Protein AF-K3UR69-F1 (afdb_monomer_lite)

Sequence (460 aa):
MRGRDIRVKTVRYPISKHLRASYDQKKEWCNIRQRNFCAVKSALLRGDTSVTLLNWYDVPDYMWNHLTQADEEIDTLQIDAFALTPKPAHDPDPSGNLQADARKDIESRKWYGLKFTFVKVLAKGGQGYVSLWHVTFDDGSTKKVVIKKGLSPSFDPEKEASFHLRYKDAEHTTQVIDLNQYSKDIQEELLKKDPACRPRFMKGYPWDAKRLGCAVFEYVAYGDVWKYMESIVPGKKKKFPNQVLWGIMECFALALATVSYTPSFDGDNTFEKDYRRAEELDKVEDLLDHGRRAWYSEHDVHQDLEALNVLMGEDPAHGNQPIFKLHDLGAFSECMRREWRNVTEFKIWERRHYPKDHAVTPVGYCQEQISKEWDSLPIRCEKSEVQKMFCGSDFRRGTKCAGRYGTWTNVFLIARVMESMITREIMRTKCMLGSTQSYATSSACASTKTLPTDPNHWIY

pLDDT: mean 79.55, std 18.36, range [23.52, 97.94]

Secondary structure (DSSP, 8-state):
-BGGGPEEEEE---SGGGTT--HHHHHTSPPHHHHHHHHHHHHHHHT-SEEEEES-SS--HHHHTT-GGGSSBPSS--EEES-SSPPP---S-TTSHHHHHHHHTTTTS-BSSEEEEEEEEEEE-SSEEEEEEEEEETTS-EEEEEEEEESSTT--HHHHHHHHHHTTT-SSBPPB--HHHHHHHHHHHHHHH-TT---TT-SSBPP-TTTTTEEEEE--TT-BHHHHHHHHHHHH-PPPPHHHHHHHHHHHHHHHHHHHHGGGS-TT--HHHHHHHHHHTT-HHHHHHHHHHH-----EE-S---GGGEEEEE-GGGTTSEEEEE---STT-EEHHHHHTT--HHHHHHSS-PPPTTS--TTSS-HHHH-GGGGG--SS--HHHHHHHH-SS-TTSS-SSTT--SHHHHHHHHHHHHHHHHH-EEE-----SS--------------------------

Organism: Fusarium pseudograminearum (strain CS3096) (NCBI:txid1028729)

InterPro domains:
  IPR011009 Protein kinase-like domain superfamily [SSF56112] (115-341)

Radius of gyration: 26.29 Å; chains: 1; bounding box: 71×74×64 Å

Structure (mmCIF, N/CA/C/O backbone):
data_AF-K3UR69-F1
#
_entry.id   AF-K3UR69-F1
#
loop_
_atom_site.group_PDB
_atom_site.id
_atom_site.type_symbol
_atom_site.label_atom_id
_atom_site.label_alt_id
_atom_site.label_comp_id
_atom_site.label_asym_id
_atom_site.label_entity_id
_atom_site.label_seq_id
_atom_site.pdbx_PDB_ins_code
_atom_site.Cartn_x
_atom_site.Cartn_y
_atom_site.Cartn_z
_atom_site.occupancy
_atom_site.B_iso_or_equiv
_atom_site.auth_seq_id
_atom_site.auth_comp_id
_atom_site.auth_asym_id
_atom_site.auth_atom_id
_atom_site.pdbx_PDB_model_num
ATOM 1 N N . MET A 1 1 ? 25.699 -18.162 -15.469 1.00 81.81 1 MET A N 1
ATOM 2 C CA . MET A 1 1 ? 26.474 -16.903 -15.699 1.00 81.81 1 MET A CA 1
ATOM 3 C C . MET A 1 1 ? 26.286 -16.036 -14.460 1.00 81.81 1 MET A C 1
ATOM 5 O O . MET A 1 1 ? 25.178 -16.074 -13.953 1.00 81.81 1 MET A O 1
ATOM 9 N N . ARG A 1 2 ? 27.274 -15.310 -13.908 1.00 88.38 2 ARG A N 1
ATOM 10 C CA . ARG A 1 2 ? 26.961 -14.419 -12.765 1.00 88.38 2 ARG A CA 1
ATOM 11 C C . ARG A 1 2 ? 26.310 -13.132 -13.255 1.00 88.38 2 ARG A C 1
ATOM 13 O O . ARG A 1 2 ? 26.570 -12.711 -14.378 1.00 88.38 2 ARG A O 1
ATOM 20 N N . GLY A 1 3 ? 25.501 -12.487 -12.417 1.00 86.06 3 GLY A N 1
ATOM 21 C CA . GLY A 1 3 ? 24.850 -11.221 -12.764 1.00 86.06 3 GLY A CA 1
ATOM 22 C C . GLY A 1 3 ? 25.824 -10.153 -13.277 1.00 86.06 3 GLY A C 1
ATOM 23 O O . GLY A 1 3 ? 25.581 -9.517 -14.301 1.00 86.06 3 GLY A O 1
ATOM 24 N N . ARG A 1 4 ? 26.981 -10.022 -12.624 1.00 92.12 4 ARG A N 1
ATOM 25 C CA . ARG A 1 4 ? 28.080 -9.123 -13.015 1.00 92.12 4 ARG A CA 1
ATOM 26 C C . ARG A 1 4 ? 28.702 -9.422 -14.384 1.00 92.12 4 ARG A C 1
ATOM 28 O O . ARG A 1 4 ? 29.330 -8.541 -14.957 1.00 92.12 4 ARG A O 1
ATOM 35 N N . ASP A 1 5 ? 28.497 -10.626 -14.918 1.00 92.25 5 ASP A N 1
ATOM 36 C CA . ASP A 1 5 ? 29.009 -11.054 -16.226 1.00 92.25 5 ASP A CA 1
ATOM 37 C C . ASP A 1 5 ? 28.012 -10.759 -17.371 1.00 92.25 5 ASP A C 1
ATOM 39 O O . ASP A 1 5 ? 28.206 -11.204 -18.508 1.00 92.25 5 ASP A O 1
ATOM 43 N N . ILE A 1 6 ? 26.910 -10.047 -17.092 1.00 92.56 6 ILE A N 1
ATOM 44 C CA . ILE A 1 6 ? 25.893 -9.706 -18.092 1.00 92.56 6 ILE A CA 1
ATOM 45 C C . ILE A 1 6 ? 26.497 -8.924 -19.267 1.00 92.56 6 ILE A C 1
ATOM 47 O O . ILE A 1 6 ? 27.215 -7.938 -19.104 1.00 92.56 6 ILE A O 1
ATOM 51 N N . ARG A 1 7 ? 26.158 -9.327 -20.496 1.00 95.06 7 ARG A N 1
ATOM 52 C CA . ARG A 1 7 ? 26.691 -8.677 -21.702 1.00 95.06 7 ARG A CA 1
ATOM 53 C C . ARG A 1 7 ? 26.030 -7.325 -21.947 1.00 95.06 7 ARG A C 1
ATOM 55 O O . ARG A 1 7 ? 24.806 -7.237 -22.057 1.00 95.06 7 ARG A O 1
ATOM 62 N N . VAL A 1 8 ? 26.832 -6.285 -22.139 1.00 95.62 8 VAL A N 1
ATOM 63 C CA . VAL A 1 8 ? 26.330 -4.947 -22.464 1.00 95.62 8 VAL A CA 1
ATOM 64 C C . VAL A 1 8 ? 26.227 -4.755 -23.976 1.00 95.62 8 VAL A C 1
ATOM 66 O O . VAL A 1 8 ? 27.171 -4.981 -24.729 1.00 95.62 8 VAL A O 1
ATOM 69 N N . LYS A 1 9 ? 25.054 -4.307 -24.429 1.00 95.88 9 LYS A N 1
ATOM 70 C CA . LYS A 1 9 ? 24.828 -3.787 -25.780 1.00 95.88 9 LYS A CA 1
ATOM 71 C C . LYS A 1 9 ? 24.725 -2.271 -25.708 1.00 95.88 9 LYS A C 1
ATOM 73 O O . LYS A 1 9 ? 23.735 -1.734 -25.213 1.00 95.88 9 LYS A O 1
ATOM 78 N N . THR A 1 10 ? 25.736 -1.571 -26.202 1.00 94.38 10 THR A N 1
ATOM 79 C CA . THR A 1 10 ? 25.757 -0.107 -26.163 1.00 94.38 10 THR A CA 1
ATOM 80 C C . THR A 1 10 ? 24.978 0.492 -27.321 1.00 94.38 10 THR A C 1
ATOM 82 O O . THR A 1 10 ? 25.244 0.201 -28.486 1.00 94.38 10 THR A O 1
ATOM 85 N N . VAL A 1 11 ? 24.067 1.408 -27.006 1.00 92.69 11 VAL A N 1
ATOM 86 C CA . VAL A 1 11 ? 23.401 2.267 -27.987 1.00 92.69 11 VAL A CA 1
ATOM 87 C C . VAL A 1 11 ? 23.915 3.689 -27.813 1.00 92.69 11 VAL A C 1
ATOM 89 O O . VAL A 1 11 ? 23.865 4.254 -26.717 1.00 92.69 11 VAL A O 1
ATOM 92 N N . ARG A 1 12 ? 24.411 4.283 -28.905 1.00 89.88 12 ARG A N 1
ATOM 93 C CA . ARG A 1 12 ? 24.780 5.702 -28.926 1.00 89.88 12 ARG A CA 1
ATOM 94 C C . ARG A 1 12 ? 23.511 6.543 -28.880 1.00 89.88 12 ARG A C 1
ATOM 96 O O . ARG A 1 12 ? 22.745 6.567 -29.838 1.00 89.88 12 ARG A O 1
ATOM 103 N N . TYR A 1 13 ? 23.308 7.240 -27.769 1.00 85.81 13 TYR A N 1
ATOM 104 C CA . TYR A 1 13 ? 22.180 8.137 -27.569 1.00 85.81 13 TYR A CA 1
ATOM 105 C C . TYR A 1 13 ? 22.635 9.594 -27.712 1.00 85.81 13 TYR A C 1
ATOM 107 O O . TYR A 1 13 ? 23.564 10.009 -27.005 1.00 85.81 13 TYR A O 1
ATOM 115 N N . PRO A 1 14 ? 22.011 10.392 -28.598 1.00 79.44 14 PRO A N 1
ATOM 116 C CA . PRO A 1 14 ? 22.443 11.758 -28.853 1.00 79.44 14 PRO A CA 1
ATOM 117 C C . PRO A 1 14 ? 22.267 12.623 -27.601 1.00 79.44 14 PRO A C 1
ATOM 119 O O . PRO A 1 14 ? 21.158 12.882 -27.140 1.00 79.44 14 PRO A O 1
ATOM 122 N N . ILE A 1 15 ? 23.381 13.116 -27.055 1.00 65.56 15 ILE A N 1
ATOM 123 C CA . ILE A 1 15 ? 23.370 14.047 -25.915 1.00 65.56 15 ILE A CA 1
ATOM 124 C C . ILE A 1 15 ? 22.929 15.454 -26.376 1.00 65.56 15 ILE A C 1
ATOM 126 O O . ILE A 1 15 ? 22.401 16.233 -25.583 1.00 65.56 15 ILE A O 1
ATOM 130 N N . SER A 1 16 ? 23.086 15.757 -27.669 1.00 55.91 16 SER A N 1
ATOM 131 C CA . SER A 1 16 ? 22.981 17.095 -28.262 1.00 55.91 16 SER A CA 1
ATOM 132 C C . SER A 1 16 ? 21.564 17.632 -28.487 1.00 55.91 16 SER A C 1
ATOM 134 O O . SER A 1 16 ? 21.416 18.850 -28.554 1.00 55.91 16 SER A O 1
ATOM 136 N N . LYS A 1 17 ? 20.513 16.796 -28.552 1.00 52.88 17 LYS A N 1
ATOM 137 C CA . LYS A 1 17 ? 19.139 17.270 -28.848 1.00 52.88 17 LYS A CA 1
ATOM 138 C C . LYS A 1 17 ? 18.561 18.256 -27.813 1.00 52.88 17 LYS A C 1
ATOM 140 O O . LYS A 1 17 ? 17.568 18.908 -28.104 1.00 52.88 17 LYS A O 1
ATOM 145 N N . HIS A 1 18 ? 19.179 18.419 -26.636 1.00 57.00 18 HIS A N 1
ATOM 146 C CA . HIS A 1 18 ? 18.568 19.143 -25.511 1.00 57.00 18 HIS A CA 1
ATOM 147 C C . HIS A 1 18 ? 19.530 20.036 -24.705 1.00 57.00 18 HIS A C 1
ATOM 149 O O . HIS A 1 18 ? 19.264 20.355 -23.546 1.00 57.00 18 HIS A O 1
ATOM 155 N N . LEU A 1 19 ? 20.633 20.499 -25.308 1.00 53.31 19 LEU A N 1
ATOM 156 C CA . LEU A 1 19 ? 21.544 21.475 -24.676 1.00 53.31 19 LEU A CA 1
ATOM 157 C C . LEU A 1 19 ? 20.851 22.807 -24.305 1.00 53.31 19 LEU A C 1
ATOM 159 O O . LEU A 1 19 ? 21.369 23.546 -23.473 1.00 53.31 19 LEU A O 1
ATOM 163 N N . ARG A 1 20 ? 19.667 23.085 -24.874 1.00 60.69 20 ARG A N 1
ATOM 164 C CA . ARG A 1 20 ? 18.863 24.303 -24.662 1.00 60.69 20 ARG A CA 1
ATOM 165 C C . ARG A 1 20 ? 17.705 24.156 -23.662 1.00 60.69 20 ARG A C 1
ATOM 167 O O . ARG A 1 20 ? 16.968 25.115 -23.472 1.00 60.69 20 ARG A O 1
ATOM 174 N N . ALA A 1 21 ? 17.518 22.985 -23.051 1.00 69.75 21 ALA A N 1
ATOM 175 C CA . ALA A 1 21 ? 16.437 22.780 -22.085 1.00 69.75 21 ALA A CA 1
ATOM 176 C C . ALA A 1 21 ? 16.681 23.573 -20.792 1.00 69.75 21 ALA A C 1
ATOM 178 O O . ALA A 1 21 ? 17.820 23.634 -20.305 1.00 69.75 21 ALA A O 1
ATOM 179 N N . SER A 1 22 ? 15.614 24.148 -20.231 1.00 77.12 22 SER A N 1
ATOM 180 C CA . SER A 1 22 ? 15.674 24.872 -18.961 1.00 77.12 22 SER A CA 1
ATOM 181 C C . SER A 1 22 ? 16.060 23.939 -17.806 1.00 77.12 22 SER A C 1
ATOM 183 O O . SER A 1 22 ? 16.016 22.710 -17.915 1.00 77.12 22 SER A O 1
ATOM 185 N N . TYR A 1 23 ? 16.469 24.520 -16.679 1.00 78.50 23 TYR A N 1
ATOM 186 C CA . TYR A 1 23 ? 16.770 23.751 -15.471 1.00 78.50 23 TYR A CA 1
ATOM 187 C C . TYR A 1 23 ? 15.552 22.952 -14.978 1.00 78.50 23 TYR A C 1
ATOM 189 O O . TYR A 1 23 ? 15.698 21.786 -14.618 1.00 78.50 23 TYR A O 1
ATOM 197 N N . ASP A 1 24 ? 14.356 23.538 -15.048 1.00 79.81 24 ASP A N 1
ATOM 198 C CA . ASP A 1 24 ? 13.119 22.881 -14.617 1.00 79.81 24 ASP A CA 1
ATOM 199 C C . ASP A 1 24 ? 12.730 21.725 -15.543 1.00 79.81 24 ASP A C 1
ATOM 201 O O . ASP A 1 24 ? 12.427 20.637 -15.064 1.00 79.81 24 ASP A O 1
ATOM 205 N N . GLN A 1 25 ? 12.877 21.890 -16.861 1.00 75.31 25 GLN A N 1
ATOM 206 C CA . GLN A 1 25 ? 12.656 20.799 -17.820 1.00 75.31 25 GLN A CA 1
ATOM 207 C C . GLN A 1 25 ? 13.585 19.607 -17.562 1.00 75.31 25 GLN A C 1
ATOM 209 O O . GLN A 1 25 ? 13.174 18.455 -17.661 1.00 75.31 25 GLN A O 1
ATOM 214 N N . LYS A 1 26 ? 14.840 19.862 -17.176 1.00 76.25 26 LYS A N 1
ATOM 215 C CA . LYS A 1 26 ? 15.802 18.794 -16.868 1.00 76.25 26 LYS A CA 1
ATOM 216 C C . LYS A 1 26 ? 15.431 17.992 -15.618 1.00 76.25 26 LYS A C 1
ATOM 218 O O . LYS A 1 26 ? 15.835 16.836 -15.536 1.00 76.25 26 LYS A O 1
ATOM 223 N N . LYS A 1 27 ? 14.685 18.570 -14.668 1.00 81.94 27 LYS A N 1
ATOM 224 C CA . LYS A 1 27 ? 14.174 17.849 -13.486 1.00 81.94 27 LYS A CA 1
ATOM 225 C C . LYS A 1 27 ? 13.025 16.904 -13.825 1.00 81.94 27 LYS A C 1
ATOM 227 O O . LYS A 1 27 ? 12.810 15.934 -13.110 1.00 81.94 27 LYS A O 1
ATOM 232 N N . GLU A 1 28 ? 12.301 17.170 -14.908 1.00 83.00 28 GLU A N 1
ATOM 233 C CA . GLU A 1 28 ? 11.186 16.332 -15.358 1.00 83.00 28 GLU A CA 1
ATOM 234 C C . GLU A 1 28 ? 11.631 15.127 -16.197 1.00 83.00 28 GLU A C 1
ATOM 236 O O . GLU A 1 28 ? 10.804 14.275 -16.529 1.00 83.00 28 GLU A O 1
ATOM 241 N N . TRP A 1 29 ? 12.923 15.027 -16.521 1.00 85.38 29 TRP A N 1
ATOM 242 C CA . TRP A 1 29 ? 13.482 13.974 -17.364 1.00 85.38 29 TRP A CA 1
ATOM 243 C C . TRP A 1 29 ? 14.236 12.909 -16.583 1.00 85.38 29 TRP A C 1
ATOM 245 O O . TRP A 1 29 ? 14.934 13.184 -15.605 1.00 85.38 29 TRP A O 1
ATOM 255 N N . CYS A 1 30 ? 14.189 11.681 -17.097 1.00 86.81 30 CYS A N 1
ATOM 256 C CA . CYS A 1 30 ? 15.088 10.635 -16.644 1.00 86.81 30 CYS A CA 1
ATOM 257 C C . CYS A 1 30 ? 16.502 10.887 -17.185 1.00 86.81 30 CYS A C 1
ATOM 259 O O . CYS A 1 30 ? 16.711 11.249 -18.350 1.00 86.81 30 CYS A O 1
ATOM 261 N N . ASN A 1 31 ? 17.512 10.682 -16.340 1.00 87.19 31 ASN A N 1
ATOM 262 C CA . ASN A 1 31 ? 18.904 10.749 -16.771 1.00 87.19 31 ASN A CA 1
ATOM 263 C C . ASN A 1 31 ? 19.430 9.363 -17.194 1.00 87.19 31 ASN A C 1
ATOM 265 O O . ASN A 1 31 ? 18.929 8.324 -16.769 1.00 87.19 31 ASN A O 1
ATOM 269 N N . ILE A 1 32 ? 20.487 9.351 -18.019 1.00 89.38 32 ILE A N 1
ATOM 270 C CA . ILE A 1 32 ? 21.086 8.116 -18.561 1.00 89.38 32 ILE A CA 1
ATOM 271 C C . ILE A 1 32 ? 21.497 7.149 -17.446 1.00 89.38 32 ILE A C 1
ATOM 273 O O . ILE A 1 32 ? 21.280 5.948 -17.573 1.00 89.38 32 ILE A O 1
ATOM 277 N N . ARG A 1 33 ? 22.066 7.663 -16.347 1.00 89.25 33 ARG A N 1
ATOM 278 C CA . ARG A 1 33 ? 22.532 6.839 -15.226 1.00 89.25 33 ARG A CA 1
ATOM 279 C C . ARG A 1 33 ? 21.369 6.121 -14.547 1.00 89.25 33 ARG A C 1
ATOM 281 O O . ARG A 1 33 ? 21.448 4.912 -14.360 1.00 89.25 33 ARG A O 1
ATOM 288 N N . GLN A 1 34 ? 20.300 6.844 -14.215 1.00 88.25 34 GLN A N 1
ATOM 289 C CA . GLN A 1 34 ? 19.089 6.286 -13.611 1.00 88.25 34 GLN A CA 1
ATOM 290 C C . GLN A 1 34 ? 18.486 5.222 -14.526 1.00 88.25 34 GLN A C 1
ATOM 292 O O . GLN A 1 34 ? 18.290 4.088 -14.098 1.00 88.25 34 GLN A O 1
ATOM 297 N N . ARG A 1 35 ? 18.276 5.546 -15.805 1.00 90.44 35 ARG A N 1
ATOM 298 C CA . ARG A 1 35 ? 17.725 4.606 -16.782 1.00 90.44 35 ARG A CA 1
ATOM 299 C C . ARG A 1 35 ? 18.577 3.344 -16.926 1.00 90.44 35 ARG A C 1
ATOM 301 O O . ARG A 1 35 ? 18.032 2.243 -16.917 1.00 90.44 35 ARG A O 1
ATOM 308 N N . ASN A 1 36 ? 19.897 3.484 -17.069 1.00 92.06 36 ASN A N 1
ATOM 309 C CA . ASN A 1 36 ? 20.799 2.343 -17.234 1.00 92.06 36 ASN A CA 1
ATOM 310 C C . ASN A 1 36 ? 20.853 1.482 -15.970 1.00 92.06 36 ASN A C 1
ATOM 312 O O . ASN A 1 36 ? 20.781 0.266 -16.090 1.00 92.06 36 ASN A O 1
ATOM 316 N N . PHE A 1 37 ? 20.894 2.084 -14.776 1.00 90.00 37 PHE A N 1
ATOM 317 C CA . PHE A 1 37 ? 20.790 1.334 -13.520 1.00 90.00 37 PHE A CA 1
ATOM 318 C C . PHE A 1 37 ? 19.514 0.493 -13.482 1.00 90.00 37 PHE A C 1
ATOM 320 O O . PHE A 1 37 ? 19.554 -0.702 -13.201 1.00 90.00 37 PHE A O 1
ATOM 327 N N . CYS A 1 38 ? 18.392 1.113 -13.844 1.00 87.69 38 CYS A N 1
ATOM 328 C CA . CYS A 1 38 ? 17.105 0.449 -13.884 1.00 87.69 38 CYS A CA 1
ATOM 329 C C . CYS A 1 38 ? 17.077 -0.708 -14.903 1.00 87.69 38 CYS A C 1
ATOM 331 O O . CYS A 1 38 ? 16.576 -1.793 -14.611 1.00 87.69 38 CYS A O 1
ATOM 333 N N . ALA A 1 39 ? 17.646 -0.503 -16.096 1.00 89.75 39 ALA A N 1
ATOM 334 C CA . ALA A 1 39 ? 17.771 -1.531 -17.131 1.00 89.75 39 ALA A CA 1
ATOM 335 C C . ALA A 1 39 ? 18.611 -2.730 -16.661 1.00 89.75 39 ALA A C 1
ATOM 337 O O . ALA A 1 39 ? 18.150 -3.862 -16.778 1.00 89.75 39 ALA A O 1
ATOM 338 N N . VAL A 1 40 ? 19.791 -2.488 -16.069 1.00 90.38 40 VAL A N 1
ATOM 339 C CA . VAL A 1 40 ? 20.641 -3.555 -15.509 1.00 90.38 40 VAL A CA 1
ATOM 340 C C . VAL A 1 40 ? 19.871 -4.326 -14.446 1.00 90.38 40 VAL A C 1
ATOM 342 O O . VAL A 1 40 ? 19.751 -5.541 -14.555 1.00 90.38 40 VAL A O 1
ATOM 345 N N . LYS A 1 41 ? 19.279 -3.629 -13.467 1.00 86.31 41 LYS A N 1
ATOM 346 C CA . LYS A 1 41 ? 18.544 -4.275 -12.376 1.00 86.31 41 LYS A CA 1
ATOM 347 C C . LYS A 1 41 ? 17.442 -5.200 -12.898 1.00 86.31 41 LYS A C 1
ATOM 349 O O . LYS A 1 41 ? 17.404 -6.362 -12.516 1.00 86.31 41 LYS A O 1
ATOM 354 N N . SER A 1 42 ? 16.579 -4.742 -13.808 1.00 83.12 42 SER A N 1
ATOM 355 C CA . SER A 1 42 ? 15.536 -5.630 -14.345 1.00 83.12 42 SER A CA 1
ATOM 356 C C . SER A 1 42 ? 16.068 -6.732 -15.248 1.00 83.12 42 SER A C 1
ATOM 358 O O . SER A 1 42 ? 15.467 -7.797 -15.271 1.00 83.12 42 SER A O 1
ATOM 360 N N . ALA A 1 43 ? 17.165 -6.515 -15.973 1.00 85.12 43 ALA A N 1
ATOM 361 C CA . ALA A 1 43 ? 17.784 -7.578 -16.756 1.00 85.12 43 ALA A CA 1
ATOM 362 C C . ALA A 1 43 ? 18.255 -8.722 -15.846 1.00 85.12 43 ALA A C 1
ATOM 364 O O . ALA A 1 43 ? 17.930 -9.875 -16.115 1.00 85.12 43 ALA A O 1
ATOM 365 N N . LEU A 1 44 ? 18.903 -8.403 -14.720 1.00 83.62 44 LEU A N 1
ATOM 366 C CA . LEU A 1 44 ? 19.287 -9.400 -13.716 1.00 83.62 44 LEU A CA 1
ATOM 367 C C . LEU A 1 44 ? 18.071 -10.135 -13.153 1.00 83.62 44 LEU A C 1
ATOM 369 O O . LEU A 1 44 ? 18.049 -11.360 -13.129 1.00 83.62 44 LEU A O 1
ATOM 373 N N . LEU A 1 45 ? 17.029 -9.391 -12.772 1.00 77.88 45 LEU A N 1
ATOM 374 C CA . LEU A 1 45 ? 15.790 -9.965 -12.250 1.00 77.88 45 LEU A CA 1
ATOM 375 C C . LEU A 1 45 ? 15.126 -10.910 -13.261 1.00 77.88 45 LEU A C 1
ATOM 377 O O . LEU A 1 45 ? 14.723 -12.010 -12.906 1.00 77.88 45 LEU A O 1
ATOM 381 N N . ARG A 1 46 ? 15.052 -10.522 -14.538 1.00 78.12 46 ARG A N 1
ATOM 382 C CA . ARG A 1 46 ? 14.514 -11.371 -15.613 1.00 78.12 46 ARG A CA 1
ATOM 383 C C . ARG A 1 46 ? 15.399 -12.580 -15.936 1.00 78.12 46 ARG A C 1
ATOM 385 O O . ARG A 1 46 ? 14.940 -13.465 -16.657 1.00 78.12 46 ARG A O 1
ATOM 392 N N . GLY A 1 47 ? 16.640 -12.610 -15.445 1.00 78.81 47 GLY A N 1
ATOM 393 C CA . GLY A 1 47 ? 17.650 -13.598 -15.818 1.00 78.81 47 GLY A CA 1
ATOM 394 C C . GLY A 1 47 ? 18.208 -13.390 -17.231 1.00 78.81 47 GLY A C 1
ATOM 395 O O . GLY A 1 47 ? 18.649 -14.344 -17.861 1.00 78.81 47 GLY A O 1
ATOM 396 N N . ASP A 1 48 ? 18.164 -12.167 -17.766 1.00 84.44 48 ASP A N 1
ATOM 397 C CA . ASP A 1 48 ? 18.709 -11.855 -19.088 1.00 84.44 48 ASP A CA 1
ATOM 398 C C . ASP A 1 48 ? 20.244 -11.954 -19.093 1.00 84.44 48 ASP A C 1
ATOM 400 O O . ASP A 1 48 ? 20.928 -11.336 -18.283 1.00 84.44 48 ASP A O 1
ATOM 404 N N . THR A 1 49 ? 20.809 -12.607 -20.110 1.00 89.25 49 THR A N 1
ATOM 405 C CA . THR A 1 49 ? 22.272 -12.672 -20.327 1.00 89.25 49 THR A CA 1
ATOM 406 C C . THR A 1 49 ? 22.840 -11.462 -21.080 1.00 89.25 49 THR A C 1
ATOM 408 O O . THR A 1 49 ? 24.027 -11.426 -21.427 1.00 89.25 49 THR A O 1
ATOM 411 N N . SER A 1 50 ? 21.997 -10.476 -21.405 1.00 92.00 50 SER A N 1
ATOM 412 C CA . SER A 1 50 ? 22.425 -9.218 -22.019 1.00 92.00 50 SER A CA 1
ATOM 413 C C . SER A 1 50 ? 21.452 -8.073 -21.752 1.00 92.00 50 SER A C 1
ATOM 415 O O . SER A 1 50 ? 20.241 -8.289 -21.793 1.00 92.00 50 SER A O 1
ATOM 417 N N . VAL A 1 51 ? 21.974 -6.854 -21.621 1.00 92.94 51 VAL A N 1
ATOM 418 C CA . VAL A 1 51 ? 21.203 -5.623 -21.397 1.00 92.94 51 VAL A CA 1
ATOM 419 C C . VAL A 1 51 ? 21.624 -4.522 -22.370 1.00 92.94 51 VAL A C 1
ATOM 421 O O . VAL A 1 51 ? 22.795 -4.403 -22.726 1.00 92.94 51 VAL A O 1
ATOM 424 N N . THR A 1 52 ? 20.666 -3.705 -22.812 1.00 94.88 52 THR A N 1
ATOM 425 C CA . THR A 1 52 ? 20.944 -2.556 -23.686 1.00 94.88 52 THR A CA 1
ATOM 426 C C . THR A 1 52 ? 21.142 -1.298 -22.855 1.00 94.88 52 THR A C 1
ATOM 428 O O . THR A 1 52 ? 20.223 -0.896 -22.140 1.00 94.88 52 THR A O 1
ATOM 431 N N . LEU A 1 53 ? 22.299 -0.642 -22.969 1.00 94.56 53 LEU A N 1
ATOM 432 C CA . LEU A 1 53 ? 22.646 0.561 -22.207 1.00 94.56 53 LEU A CA 1
ATOM 433 C C . LEU A 1 53 ? 22.907 1.758 -23.122 1.00 94.56 53 LEU A C 1
ATOM 435 O O . LEU A 1 53 ? 23.514 1.639 -24.186 1.00 94.56 53 LEU A O 1
ATOM 439 N N . LEU A 1 54 ? 22.463 2.938 -22.689 1.00 92.75 54 LEU A N 1
ATOM 440 C CA . LEU A 1 54 ? 22.691 4.181 -23.420 1.00 92.75 54 LEU A CA 1
ATOM 441 C C . LEU A 1 54 ? 24.061 4.745 -23.050 1.00 92.75 54 LEU A C 1
ATOM 443 O O . LEU A 1 54 ? 24.305 5.030 -21.879 1.00 92.75 54 LEU A O 1
ATOM 447 N N . ASN A 1 55 ? 24.932 4.936 -24.041 1.00 92.50 55 ASN A N 1
ATOM 448 C CA . ASN A 1 55 ? 26.268 5.534 -23.894 1.00 92.50 55 ASN A CA 1
ATOM 449 C C . ASN A 1 55 ? 27.210 4.851 -22.877 1.00 92.50 55 ASN A C 1
ATOM 451 O O . ASN A 1 55 ? 28.241 5.430 -22.541 1.00 92.50 55 ASN A O 1
ATOM 455 N N . TRP A 1 56 ? 26.887 3.649 -22.390 1.00 93.31 56 TRP A N 1
ATOM 456 C CA . TRP A 1 56 ? 27.748 2.847 -21.514 1.00 93.31 56 TRP A CA 1
ATOM 457 C C . TRP A 1 56 ? 28.217 1.598 -22.251 1.00 93.31 56 TRP A C 1
ATOM 459 O O . TRP A 1 56 ? 27.393 0.872 -22.813 1.00 93.31 56 TRP A O 1
ATOM 469 N N . TYR A 1 57 ? 29.531 1.378 -22.251 1.00 94.00 57 TYR A N 1
ATOM 470 C CA . TYR A 1 57 ? 30.159 0.160 -22.773 1.00 94.00 57 TYR A CA 1
ATOM 471 C C . TYR A 1 57 ? 30.154 -0.965 -21.745 1.00 94.00 57 TYR A C 1
ATOM 473 O O . TYR A 1 57 ? 29.943 -2.106 -22.123 1.00 94.00 57 TYR A O 1
ATOM 481 N N . ASP A 1 58 ? 30.231 -0.603 -20.464 1.00 93.56 58 ASP A N 1
ATOM 482 C CA . ASP A 1 58 ? 30.175 -1.510 -19.323 1.00 93.56 58 ASP A CA 1
ATOM 483 C C . ASP A 1 58 ? 29.357 -0.880 -18.185 1.00 93.56 58 ASP A C 1
ATOM 485 O O . ASP A 1 58 ? 29.090 0.330 -18.179 1.00 93.56 58 ASP A O 1
ATOM 489 N N . VAL A 1 59 ? 28.942 -1.695 -17.214 1.00 92.88 59 VAL A N 1
ATOM 490 C CA . VAL A 1 59 ? 28.307 -1.211 -15.980 1.00 92.88 59 VAL A CA 1
ATOM 491 C C . VAL A 1 59 ? 29.405 -0.734 -15.020 1.00 92.88 59 VAL A C 1
ATOM 493 O O . VAL A 1 59 ? 30.291 -1.521 -14.702 1.00 92.88 59 VAL A O 1
ATOM 496 N N . PRO A 1 60 ? 29.366 0.520 -14.532 1.00 93.00 60 PRO A N 1
ATOM 497 C CA . PRO A 1 60 ? 30.368 1.023 -13.596 1.00 93.00 60 PRO A CA 1
ATOM 498 C C . PRO A 1 60 ? 30.455 0.201 -12.303 1.00 93.00 60 PRO A C 1
ATOM 500 O O . PRO A 1 60 ? 29.426 -0.068 -11.683 1.00 93.00 60 PRO A O 1
ATOM 503 N N . ASP A 1 61 ? 31.674 -0.088 -11.837 1.00 90.25 61 ASP A N 1
ATOM 504 C CA . ASP A 1 61 ? 31.920 -0.995 -10.703 1.00 90.25 61 ASP A CA 1
ATOM 505 C C . ASP A 1 61 ? 31.142 -0.643 -9.434 1.00 90.25 61 ASP A C 1
ATOM 507 O O . ASP A 1 61 ? 30.550 -1.505 -8.785 1.00 90.25 61 ASP A O 1
ATOM 511 N N . TYR A 1 62 ? 31.080 0.647 -9.098 1.00 89.06 62 TYR A N 1
ATOM 512 C CA . TYR A 1 62 ? 30.382 1.115 -7.900 1.00 89.06 62 TYR A CA 1
ATOM 513 C C . TYR A 1 62 ? 28.880 0.784 -7.909 1.00 89.06 62 TYR A C 1
ATOM 515 O O . TYR A 1 62 ? 28.251 0.783 -6.854 1.00 89.06 62 TYR A O 1
ATOM 523 N N . MET A 1 63 ? 28.282 0.527 -9.077 1.00 89.38 63 MET A N 1
ATOM 524 C CA . MET A 1 63 ? 26.858 0.211 -9.193 1.00 89.38 63 MET A CA 1
ATOM 525 C C . MET A 1 63 ? 26.546 -1.228 -8.809 1.00 89.38 63 MET A C 1
ATOM 527 O O . MET A 1 63 ? 25.446 -1.479 -8.321 1.00 89.38 63 MET A O 1
ATOM 531 N N . TRP A 1 64 ? 27.498 -2.150 -8.970 1.00 90.62 64 TRP A N 1
ATOM 532 C CA . TRP A 1 64 ? 27.315 -3.546 -8.573 1.00 90.62 64 TRP A CA 1
ATOM 533 C C . TRP A 1 64 ? 27.071 -3.687 -7.072 1.00 90.62 64 TRP A C 1
ATOM 535 O O . TRP A 1 64 ? 26.239 -4.488 -6.665 1.00 90.62 64 TRP A O 1
ATOM 545 N N . ASN A 1 65 ? 27.672 -2.813 -6.261 1.00 86.56 65 ASN A N 1
ATOM 546 C CA . ASN A 1 65 ? 27.453 -2.765 -4.810 1.00 86.56 65 ASN A CA 1
ATOM 547 C C . ASN A 1 65 ? 26.008 -2.411 -4.411 1.00 86.56 65 ASN A C 1
ATOM 549 O O . ASN A 1 65 ? 25.637 -2.545 -3.248 1.00 86.56 65 ASN A O 1
ATOM 553 N N . HIS A 1 66 ? 25.196 -1.933 -5.355 1.00 83.94 66 HIS A N 1
ATOM 554 C CA . HIS A 1 66 ? 23.792 -1.581 -5.147 1.00 83.94 66 HIS A CA 1
ATOM 555 C C . HIS A 1 66 ? 22.823 -2.581 -5.799 1.00 83.94 66 HIS A C 1
ATOM 557 O O . HIS A 1 66 ? 21.620 -2.318 -5.854 1.00 83.94 66 HIS A O 1
ATOM 563 N N . LEU A 1 67 ? 23.335 -3.696 -6.329 1.00 83.12 67 LEU A N 1
ATOM 564 C CA . LEU A 1 67 ? 22.561 -4.723 -7.017 1.00 83.12 67 LEU A CA 1
ATOM 565 C C . LEU A 1 67 ? 22.732 -6.057 -6.294 1.00 83.12 67 LEU A C 1
ATOM 567 O O . LEU A 1 67 ? 23.747 -6.727 -6.448 1.00 83.12 67 LEU A O 1
ATOM 571 N N . THR A 1 68 ? 21.711 -6.459 -5.540 1.00 77.19 68 THR A N 1
ATOM 572 C CA . THR A 1 68 ? 21.695 -7.710 -4.766 1.00 77.19 68 THR A CA 1
ATOM 573 C C . THR A 1 68 ? 22.012 -8.932 -5.642 1.00 77.19 68 THR A C 1
ATOM 575 O O . THR A 1 68 ? 22.792 -9.790 -5.249 1.00 77.19 68 THR A O 1
ATOM 578 N N . GLN A 1 69 ? 21.512 -8.949 -6.883 1.00 78.50 69 GLN A N 1
ATOM 579 C CA . GLN A 1 69 ? 21.694 -10.038 -7.850 1.00 78.50 69 GLN A CA 1
ATOM 580 C C . GLN A 1 69 ? 23.033 -9.997 -8.612 1.00 78.50 69 GLN A C 1
ATOM 582 O O . GLN A 1 69 ? 23.236 -10.780 -9.538 1.00 78.50 69 GLN A O 1
ATOM 587 N N . ALA A 1 70 ? 23.953 -9.079 -8.290 1.00 84.81 70 ALA A N 1
ATOM 588 C CA . ALA A 1 70 ? 25.220 -8.949 -9.020 1.00 84.81 70 ALA A CA 1
ATOM 589 C C . ALA A 1 70 ? 26.087 -10.218 -8.939 1.00 84.81 70 ALA A C 1
ATOM 591 O O . ALA A 1 70 ? 26.797 -10.554 -9.887 1.00 84.81 70 ALA A O 1
ATOM 592 N N . ASP A 1 71 ? 26.029 -10.927 -7.814 1.00 84.88 71 ASP A N 1
ATOM 593 C CA . ASP A 1 71 ? 26.820 -12.135 -7.558 1.00 84.88 71 ASP A CA 1
ATOM 594 C C . ASP A 1 71 ? 26.055 -13.442 -7.725 1.00 84.88 71 ASP A C 1
ATOM 596 O O . ASP A 1 71 ? 26.652 -14.520 -7.677 1.00 84.88 71 ASP A O 1
ATOM 600 N N . GLU A 1 72 ? 24.750 -13.348 -7.949 1.00 81.12 72 GLU A N 1
ATOM 601 C CA . GLU A 1 72 ? 23.891 -14.502 -8.145 1.00 81.12 72 GLU A CA 1
ATOM 602 C C . GLU A 1 72 ? 24.083 -15.087 -9.546 1.00 81.12 72 GLU A C 1
ATOM 604 O O . GLU A 1 72 ? 24.454 -14.394 -10.503 1.00 81.12 72 GLU A O 1
ATOM 609 N N . GLU A 1 73 ? 23.835 -16.390 -9.673 1.00 79.19 73 GLU A N 1
ATOM 610 C CA . GLU A 1 73 ? 23.761 -17.017 -10.983 1.00 79.19 73 GLU A CA 1
ATOM 611 C C . GLU A 1 73 ? 22.469 -16.586 -11.687 1.00 79.19 73 GLU A C 1
ATOM 613 O O . GLU A 1 73 ? 21.365 -16.846 -11.214 1.00 79.19 73 GLU A O 1
ATOM 618 N N . ILE A 1 74 ? 22.632 -15.927 -12.830 1.00 73.06 74 ILE A N 1
ATOM 619 C CA . ILE A 1 74 ? 21.574 -15.612 -13.785 1.00 73.06 74 ILE A CA 1
ATOM 620 C C . ILE A 1 74 ? 21.532 -16.695 -14.875 1.00 73.06 74 ILE A C 1
ATOM 622 O O . ILE A 1 74 ? 22.539 -17.368 -15.124 1.00 73.06 74 ILE A O 1
ATOM 626 N N . ASP A 1 75 ? 20.384 -16.815 -15.552 1.00 68.75 75 ASP A N 1
ATOM 627 C CA . ASP A 1 75 ? 20.069 -17.838 -16.576 1.00 68.75 75 ASP A CA 1
ATOM 628 C C . ASP A 1 75 ? 19.695 -19.232 -16.020 1.00 68.75 75 ASP A C 1
ATOM 630 O O . ASP A 1 75 ? 19.507 -20.186 -16.772 1.00 68.75 75 ASP A O 1
ATOM 634 N N . THR A 1 76 ? 19.524 -19.360 -14.700 1.00 60.50 76 THR A N 1
ATOM 635 C CA . THR A 1 76 ? 19.022 -20.578 -14.044 1.00 60.50 76 THR A CA 1
ATOM 636 C C . THR A 1 76 ? 17.727 -20.303 -13.268 1.00 60.50 76 THR A C 1
ATOM 638 O O . THR A 1 76 ? 17.520 -19.230 -12.695 1.00 60.50 76 THR A O 1
ATOM 641 N N . LEU A 1 77 ? 16.804 -21.272 -13.297 1.00 57.59 77 LEU A N 1
ATOM 642 C CA . LEU A 1 77 ? 15.551 -21.243 -12.532 1.00 57.59 77 LEU A CA 1
ATOM 643 C C . LEU A 1 77 ? 15.877 -21.442 -11.048 1.00 57.59 77 LEU A C 1
ATOM 645 O O . LEU A 1 77 ? 16.392 -22.498 -10.682 1.00 57.59 77 LEU A O 1
ATOM 649 N N . GLN A 1 78 ? 15.553 -20.464 -10.202 1.00 53.94 78 GLN A N 1
ATOM 650 C CA . GLN A 1 78 ? 15.761 -20.552 -8.756 1.00 53.94 78 GLN A CA 1
ATOM 651 C C . GLN A 1 78 ? 14.419 -20.650 -8.028 1.00 53.94 78 GLN A C 1
ATOM 653 O O . GLN A 1 78 ? 13.846 -19.657 -7.597 1.00 53.94 78 GLN A O 1
ATOM 658 N N . ILE A 1 79 ? 13.891 -21.861 -7.857 1.00 54.25 79 ILE A N 1
ATOM 659 C CA . ILE A 1 79 ? 12.697 -22.047 -7.024 1.00 54.25 79 ILE A CA 1
ATOM 660 C C . ILE A 1 79 ? 13.131 -22.057 -5.558 1.00 54.25 79 ILE A C 1
ATOM 662 O O . ILE A 1 79 ? 13.612 -23.074 -5.059 1.00 54.25 79 ILE A O 1
ATOM 666 N N . ASP A 1 80 ? 12.921 -20.944 -4.860 1.00 52.12 80 ASP A N 1
ATOM 667 C CA . ASP A 1 80 ? 13.001 -20.924 -3.405 1.00 52.12 80 ASP A CA 1
ATOM 668 C C . ASP A 1 80 ? 11.654 -21.406 -2.841 1.00 52.12 80 ASP A C 1
ATOM 670 O O . ASP A 1 80 ? 10.606 -20.785 -3.013 1.00 52.12 80 ASP A O 1
ATOM 674 N N . ALA A 1 81 ? 11.636 -22.540 -2.144 1.00 52.97 81 ALA A N 1
ATOM 675 C CA . ALA A 1 81 ? 10.492 -22.847 -1.286 1.00 52.97 81 ALA A CA 1
ATOM 676 C C . ALA A 1 81 ? 10.402 -21.781 -0.172 1.00 52.97 81 ALA A C 1
ATOM 678 O O . ALA A 1 81 ? 11.424 -21.192 0.198 1.00 52.97 81 ALA A O 1
ATOM 679 N N . PHE A 1 82 ? 9.215 -21.559 0.419 1.00 53.53 82 PHE A N 1
ATOM 680 C CA . PHE A 1 82 ? 9.172 -20.902 1.737 1.00 53.53 82 PHE A CA 1
ATOM 681 C C . PHE A 1 82 ? 10.193 -21.603 2.627 1.00 53.53 82 PHE A C 1
ATOM 683 O O . PHE A 1 82 ? 10.225 -22.838 2.638 1.00 53.53 82 PHE A O 1
ATOM 690 N N . ALA A 1 83 ? 11.056 -20.829 3.295 1.00 48.28 83 ALA A N 1
ATOM 691 C CA . ALA A 1 83 ? 12.161 -21.387 4.059 1.00 48.28 83 ALA A CA 1
ATOM 692 C C . ALA A 1 83 ? 11.637 -22.545 4.922 1.00 48.28 83 ALA A C 1
ATOM 694 O O . ALA A 1 83 ? 10.798 -22.346 5.799 1.00 48.28 83 ALA A O 1
ATOM 695 N N . LEU A 1 84 ? 12.111 -23.766 4.640 1.00 41.12 84 LEU A N 1
ATOM 696 C CA . LEU A 1 84 ? 11.706 -24.991 5.348 1.00 41.12 84 LEU A CA 1
ATOM 697 C C . LEU A 1 84 ? 12.080 -24.944 6.837 1.00 41.12 84 LEU A C 1
ATOM 699 O O . LEU A 1 84 ? 11.679 -25.803 7.615 1.00 41.12 84 LEU A O 1
ATOM 703 N N . THR A 1 85 ? 12.843 -23.931 7.229 1.00 39.84 85 THR A N 1
ATOM 704 C CA . THR A 1 85 ? 13.177 -23.596 8.600 1.00 39.84 85 THR A CA 1
ATOM 705 C C . THR A 1 85 ? 12.651 -22.187 8.866 1.00 39.84 85 THR A C 1
ATOM 707 O O . THR A 1 85 ? 13.119 -21.250 8.210 1.00 39.84 85 THR A O 1
ATOM 710 N N . PRO A 1 86 ? 11.709 -22.002 9.813 1.00 46.72 86 PRO A N 1
ATOM 711 C CA . PRO A 1 86 ? 11.314 -20.673 10.254 1.00 46.72 86 PRO A CA 1
ATOM 712 C C . PRO A 1 86 ? 12.573 -19.911 10.662 1.00 46.72 86 PRO A C 1
ATOM 714 O O . PRO A 1 86 ? 13.320 -20.369 11.533 1.00 46.72 86 PRO A O 1
ATOM 717 N N . LYS A 1 87 ? 12.845 -18.767 10.027 1.00 52.53 87 LYS A N 1
ATOM 718 C CA . LYS A 1 87 ? 13.852 -17.858 10.576 1.00 52.53 87 LYS A CA 1
ATOM 719 C C . LYS A 1 87 ? 13.357 -17.447 11.967 1.00 52.53 87 LYS A C 1
ATOM 721 O O . LYS A 1 87 ? 12.155 -17.211 12.117 1.00 52.53 87 LYS A O 1
ATOM 726 N N . PRO A 1 88 ? 14.228 -17.389 12.991 1.00 53.22 88 PRO A N 1
ATOM 727 C CA . PRO A 1 88 ? 13.813 -16.884 14.290 1.00 53.22 88 PRO A CA 1
ATOM 728 C C . PRO A 1 88 ? 13.149 -15.525 14.079 1.00 53.22 88 PRO A C 1
ATOM 730 O O . PRO A 1 88 ? 13.693 -14.694 13.347 1.00 53.22 88 PRO A O 1
ATOM 733 N N . ALA A 1 89 ? 11.966 -15.329 14.665 1.00 59.47 89 ALA A N 1
ATOM 734 C CA . ALA A 1 89 ? 11.253 -14.066 14.559 1.00 59.47 89 ALA A CA 1
ATOM 735 C C . ALA A 1 89 ? 12.195 -12.955 15.032 1.00 59.47 89 ALA A C 1
ATOM 737 O O . ALA A 1 89 ? 12.561 -12.905 16.207 1.00 59.47 89 ALA A O 1
ATOM 738 N N . HIS A 1 90 ? 12.646 -12.116 14.100 1.00 68.50 90 HIS A N 1
ATOM 739 C CA . HIS A 1 90 ? 13.504 -10.995 14.437 1.00 68.50 90 HIS A CA 1
ATOM 740 C C . HIS A 1 90 ? 12.674 -10.055 15.306 1.00 68.50 90 HIS A C 1
ATOM 742 O O . HIS A 1 90 ? 11.634 -9.568 14.858 1.00 68.50 90 HIS A O 1
ATOM 748 N N . ASP A 1 91 ? 13.111 -9.820 16.543 1.00 80.50 91 ASP A N 1
ATOM 749 C CA . ASP A 1 91 ? 12.492 -8.811 17.396 1.00 80.50 91 ASP A CA 1
ATOM 750 C C . ASP A 1 91 ? 12.530 -7.472 16.641 1.00 80.50 91 ASP A C 1
ATOM 752 O O . ASP A 1 91 ? 13.621 -7.033 16.262 1.00 80.50 91 ASP A O 1
ATOM 756 N N . PRO A 1 92 ? 11.385 -6.842 16.320 1.00 83.19 92 PRO A N 1
ATOM 757 C CA . PRO A 1 92 ? 11.381 -5.588 15.576 1.00 83.19 92 PRO A CA 1
ATOM 758 C C . PRO A 1 92 ? 11.998 -4.425 16.371 1.00 83.19 92 PRO A C 1
ATOM 760 O O . PRO A 1 92 ? 12.314 -3.394 15.772 1.00 83.19 92 PRO A O 1
ATOM 763 N N . ASP A 1 93 ? 12.187 -4.578 17.685 1.00 88.12 93 ASP A N 1
ATOM 764 C CA . ASP A 1 93 ? 12.759 -3.572 18.578 1.00 88.12 93 ASP A CA 1
ATOM 765 C C . ASP A 1 93 ? 13.715 -4.189 19.621 1.00 88.12 93 ASP A C 1
ATOM 767 O O . ASP A 1 93 ? 13.477 -4.093 20.825 1.00 88.12 93 ASP A O 1
ATOM 771 N N . PRO A 1 94 ? 14.849 -4.775 19.192 1.00 86.12 94 PRO A N 1
ATOM 772 C CA . PRO A 1 94 ? 15.735 -5.532 20.082 1.00 86.12 94 PRO A CA 1
ATOM 773 C C . PRO A 1 94 ? 16.370 -4.668 21.183 1.00 86.12 94 PRO A C 1
ATOM 775 O O . PRO A 1 94 ? 16.850 -5.186 22.187 1.00 86.12 94 PRO A O 1
ATOM 778 N N . SER A 1 95 ? 16.401 -3.345 20.997 1.00 88.38 95 SER A N 1
ATOM 779 C CA . SER A 1 95 ? 16.931 -2.385 21.967 1.00 88.38 95 SER A CA 1
ATOM 780 C C . SER A 1 95 ? 15.846 -1.683 22.794 1.00 88.38 95 SER A C 1
ATOM 782 O O . SER A 1 95 ? 16.187 -0.842 23.621 1.00 88.38 95 SER A O 1
ATOM 784 N N . GLY A 1 96 ? 14.556 -1.953 22.555 1.00 90.62 96 GLY A N 1
ATOM 785 C CA . GLY A 1 96 ? 13.433 -1.305 23.251 1.00 90.62 96 GLY A CA 1
ATOM 786 C C . GLY A 1 96 ? 13.231 0.186 22.929 1.00 90.62 96 GLY A C 1
ATOM 787 O O . GLY A 1 96 ? 12.456 0.873 23.603 1.00 90.62 96 GLY A O 1
ATOM 788 N N . ASN A 1 97 ? 13.934 0.713 21.923 1.00 93.00 97 ASN A N 1
ATOM 789 C CA . ASN A 1 97 ? 13.931 2.142 21.604 1.00 93.00 97 ASN A CA 1
ATOM 790 C C . ASN A 1 97 ? 12.618 2.561 20.936 1.00 93.00 97 ASN A C 1
ATOM 792 O O . ASN A 1 97 ? 12.111 3.650 21.203 1.00 93.00 97 ASN A O 1
ATOM 796 N N . LEU A 1 98 ? 12.056 1.701 20.082 1.00 92.56 98 LEU A N 1
ATOM 797 C CA . LEU A 1 98 ? 10.791 1.975 19.401 1.00 92.56 98 LEU A CA 1
ATOM 798 C C . LEU A 1 98 ? 9.617 1.918 20.377 1.00 92.56 98 LEU A C 1
ATOM 800 O O . LEU A 1 98 ? 8.727 2.758 20.318 1.00 92.56 98 LEU A O 1
ATOM 804 N N . GLN A 1 99 ? 9.629 0.974 21.315 1.00 93.88 99 GLN A N 1
ATOM 805 C CA . GLN A 1 99 ? 8.652 0.897 22.392 1.00 93.88 99 GLN A CA 1
ATOM 806 C C . GLN A 1 99 ? 8.703 2.146 23.279 1.00 93.88 99 GLN A C 1
ATOM 808 O O . GLN A 1 99 ? 7.654 2.689 23.629 1.00 93.88 99 GLN A O 1
ATOM 813 N N . ALA A 1 100 ? 9.901 2.615 23.639 1.00 93.31 100 ALA A N 1
ATOM 814 C CA . ALA A 1 100 ? 10.054 3.854 24.396 1.00 93.31 100 ALA A CA 1
ATOM 815 C C . ALA A 1 100 ? 9.501 5.061 23.616 1.00 93.31 100 ALA A C 1
ATOM 817 O O . ALA A 1 100 ? 8.729 5.848 24.170 1.00 93.31 100 ALA A O 1
ATOM 818 N N . ASP A 1 101 ? 9.826 5.174 22.325 1.00 92.50 101 ASP A N 1
ATOM 819 C CA . ASP A 1 101 ? 9.326 6.239 21.449 1.00 92.50 101 ASP A CA 1
ATOM 820 C C . ASP A 1 101 ? 7.798 6.197 21.254 1.00 92.50 101 ASP A C 1
ATOM 822 O O . ASP A 1 101 ? 7.140 7.241 21.268 1.00 92.50 101 ASP A O 1
ATOM 826 N N . ALA A 1 102 ? 7.213 5.003 21.136 1.00 92.31 102 ALA A N 1
ATOM 827 C CA . ALA A 1 102 ? 5.771 4.817 20.986 1.00 92.31 102 ALA A CA 1
ATOM 828 C C . ALA A 1 102 ? 5.012 5.346 22.211 1.00 92.31 102 ALA A C 1
ATOM 830 O O . ALA A 1 102 ? 3.979 6.006 22.090 1.00 92.31 102 ALA A O 1
ATOM 831 N N . ARG A 1 103 ? 5.546 5.087 23.409 1.00 94.06 103 ARG A N 1
ATOM 832 C CA . ARG A 1 103 ? 4.931 5.475 24.686 1.00 94.06 103 ARG A CA 1
ATOM 833 C C . ARG A 1 103 ? 5.104 6.955 25.011 1.00 94.06 103 ARG A C 1
ATOM 835 O O . ARG A 1 103 ? 4.182 7.549 25.573 1.00 94.06 103 ARG A O 1
ATOM 842 N N . LYS A 1 104 ? 6.257 7.542 24.662 1.00 88.75 104 LYS A N 1
ATOM 843 C CA . LYS A 1 104 ? 6.711 8.876 25.103 1.00 88.75 104 LYS A CA 1
ATOM 844 C C . LYS A 1 104 ? 5.675 9.984 24.916 1.00 88.75 104 LYS A C 1
ATOM 846 O O . LYS A 1 104 ? 5.572 10.844 25.787 1.00 88.75 104 LYS A O 1
ATOM 851 N N . ASP A 1 105 ? 4.892 9.939 23.841 1.00 84.56 105 ASP A N 1
ATOM 852 C CA . ASP A 1 105 ? 3.936 10.997 23.490 1.00 84.56 105 ASP A CA 1
ATOM 853 C C . ASP A 1 105 ? 2.469 10.562 23.478 1.00 84.56 105 ASP A C 1
ATOM 855 O O . ASP A 1 105 ? 1.594 11.411 23.328 1.00 84.56 105 ASP A O 1
ATOM 859 N N . ILE A 1 106 ? 2.194 9.269 23.655 1.00 92.75 106 ILE A N 1
ATOM 860 C CA . ILE A 1 106 ? 0.838 8.711 23.613 1.00 92.75 106 ILE A CA 1
ATOM 861 C C . ILE A 1 106 ? 0.416 8.261 25.011 1.00 92.75 106 ILE A C 1
ATOM 863 O O . ILE A 1 106 ? -0.551 8.782 25.557 1.00 92.75 106 ILE A O 1
ATOM 867 N N . GLU A 1 107 ? 1.151 7.337 25.628 1.00 91.12 107 GLU A N 1
ATOM 868 C CA . GLU A 1 107 ? 0.767 6.745 26.919 1.00 91.12 107 GLU A CA 1
ATOM 869 C C . GLU A 1 107 ? 0.991 7.707 28.099 1.00 91.12 107 GLU A C 1
ATOM 871 O O . GLU A 1 107 ? 0.279 7.656 29.099 1.00 91.12 107 GLU A O 1
ATOM 876 N N . SER A 1 108 ? 1.956 8.622 27.971 1.00 84.81 108 SER A N 1
ATOM 877 C CA . SER A 1 108 ? 2.288 9.618 28.999 1.00 84.81 108 SER A CA 1
ATOM 878 C C . SER A 1 108 ? 1.274 10.768 29.104 1.00 84.81 108 SER A C 1
ATOM 880 O O . SER A 1 108 ? 1.263 11.496 30.101 1.00 84.81 108 SER A O 1
ATOM 882 N N . ARG A 1 109 ? 0.430 10.962 28.081 1.00 90.62 109 ARG A N 1
ATOM 883 C CA . ARG A 1 109 ? -0.501 12.093 27.978 1.00 90.62 109 ARG A CA 1
ATOM 884 C C . ARG A 1 109 ? -1.910 11.692 28.402 1.00 90.62 109 ARG A C 1
ATOM 886 O O . ARG A 1 109 ? -2.349 10.561 28.214 1.00 90.62 109 ARG A O 1
ATOM 893 N N . LYS A 1 110 ? -2.647 12.657 28.957 1.00 92.69 110 LYS A N 1
ATOM 894 C CA . LYS A 1 110 ? -4.085 12.513 29.209 1.00 92.69 110 LYS A CA 1
ATOM 895 C C . LYS A 1 110 ? -4.854 12.940 27.967 1.00 92.69 110 LYS A C 1
ATOM 897 O O . LYS A 1 110 ? -4.717 14.084 27.527 1.00 92.69 110 LYS A O 1
ATOM 902 N N . TRP A 1 111 ? -5.673 12.036 27.450 1.00 95.25 111 TRP A N 1
ATOM 903 C CA . TRP A 1 111 ? -6.498 12.263 26.272 1.00 95.25 111 TRP A CA 1
ATOM 904 C C . TRP A 1 111 ? -7.955 12.427 26.665 1.00 95.25 111 TRP A C 1
ATOM 906 O O . TRP A 1 111 ? -8.422 11.843 27.641 1.00 95.25 111 TRP A O 1
ATOM 916 N N . TYR A 1 112 ? -8.651 13.270 25.918 1.00 93.62 112 TYR A N 1
ATOM 917 C CA . TYR A 1 112 ? -10.070 13.493 26.100 1.00 93.62 112 TYR A CA 1
ATOM 918 C C . TYR A 1 112 ? -10.861 12.295 25.568 1.00 93.62 112 TYR A C 1
ATOM 920 O O . TYR A 1 112 ? -10.728 11.918 24.404 1.00 93.62 112 TYR A O 1
ATOM 928 N N . GLY A 1 113 ? -11.666 11.695 26.440 1.00 94.12 113 GLY A N 1
ATOM 929 C CA . GLY A 1 113 ? -12.599 10.619 26.105 1.00 94.12 113 GLY A CA 1
ATOM 930 C C . GLY A 1 113 ? -12.001 9.233 25.878 1.00 94.12 113 GLY A C 1
ATOM 931 O O . GLY A 1 113 ? -12.734 8.291 25.575 1.00 94.12 113 GLY A O 1
ATOM 932 N N . LEU A 1 114 ? -10.684 9.079 26.035 1.00 95.94 114 LEU A N 1
ATOM 933 C CA . LEU A 1 114 ? -10.008 7.804 25.825 1.00 95.94 114 LEU A CA 1
ATOM 934 C C . LEU A 1 114 ? -8.710 7.674 26.628 1.00 95.94 114 LEU A C 1
ATOM 936 O O . LEU A 1 114 ? -8.101 8.656 27.055 1.00 95.94 114 LEU A O 1
ATOM 940 N N . LYS A 1 115 ? -8.249 6.435 26.789 1.00 96.06 115 LYS A N 1
ATOM 941 C CA . LYS A 1 115 ? -6.957 6.084 27.381 1.00 96.06 115 LYS A CA 1
ATOM 942 C C . LYS A 1 115 ? -6.267 5.013 26.546 1.00 96.06 115 LYS A C 1
ATOM 944 O O . LYS A 1 115 ? -6.854 3.973 26.267 1.00 96.06 115 LYS A O 1
ATOM 949 N N . PHE A 1 116 ? -4.996 5.235 26.231 1.00 97.19 116 PHE A N 1
ATOM 950 C CA . PHE A 1 116 ? -4.142 4.241 25.586 1.00 97.19 116 PHE A CA 1
ATOM 951 C C . PHE A 1 116 ? -3.454 3.340 26.612 1.00 97.19 116 PHE A C 1
ATOM 953 O O . PHE A 1 116 ? -3.058 3.786 27.687 1.00 97.19 116 PHE A O 1
ATOM 960 N N . THR A 1 117 ? -3.293 2.071 26.255 1.00 96.75 117 THR A N 1
ATOM 961 C CA . THR A 1 117 ? -2.424 1.101 26.925 1.00 96.75 117 THR A CA 1
ATOM 962 C C . THR A 1 117 ? -1.572 0.425 25.860 1.00 96.75 117 THR A C 1
ATOM 964 O O . THR A 1 117 ? -2.103 -0.208 24.941 1.00 96.75 117 THR A O 1
ATOM 967 N N . PHE A 1 118 ? -0.256 0.599 25.949 1.00 96.88 118 PHE A N 1
ATOM 968 C CA . PHE A 1 118 ? 0.681 0.028 24.987 1.00 96.88 118 PHE A CA 1
ATOM 969 C C . PHE A 1 118 ? 0.757 -1.493 25.141 1.00 96.88 118 PHE A C 1
ATOM 971 O O . PHE A 1 118 ? 0.880 -2.000 26.256 1.00 96.88 118 PHE A O 1
ATOM 978 N N . VAL A 1 119 ? 0.747 -2.222 24.020 1.00 96.00 119 VAL A N 1
ATOM 979 C CA . VAL A 1 119 ? 0.909 -3.682 24.020 1.00 96.00 119 VAL A CA 1
ATOM 980 C C . VAL A 1 119 ? 2.317 -4.068 23.576 1.00 96.00 119 VAL A C 1
ATOM 982 O O . VAL A 1 119 ? 3.075 -4.621 24.369 1.00 96.00 119 VAL A O 1
ATOM 985 N N . LYS A 1 120 ? 2.672 -3.796 22.313 1.00 94.62 120 LYS A N 1
ATOM 986 C CA . LYS A 1 120 ? 3.988 -4.121 21.732 1.00 94.62 120 LYS A CA 1
ATOM 987 C C . LYS A 1 120 ? 4.229 -3.408 20.402 1.00 94.62 120 LYS A C 1
ATOM 989 O O . LYS A 1 120 ? 3.283 -2.969 19.747 1.00 94.62 120 LYS A O 1
ATOM 994 N N . VAL A 1 121 ? 5.485 -3.371 19.963 1.00 94.19 121 VAL A N 1
ATOM 995 C CA . VAL A 1 121 ? 5.839 -3.076 18.566 1.00 94.19 121 VAL A CA 1
ATOM 996 C C . VAL A 1 121 ? 5.558 -4.323 17.722 1.00 94.19 121 VAL A C 1
ATOM 998 O O . VAL A 1 121 ? 5.930 -5.431 18.100 1.00 94.19 121 VAL A O 1
ATOM 1001 N N . LEU A 1 122 ? 4.850 -4.155 16.605 1.00 90.12 122 LEU A N 1
ATOM 1002 C CA . LEU A 1 122 ? 4.494 -5.243 15.688 1.00 90.12 122 LEU A CA 1
ATOM 1003 C C . LEU A 1 122 ? 5.517 -5.415 14.567 1.00 90.12 122 LEU A C 1
ATOM 1005 O O . LEU A 1 122 ? 5.807 -6.543 14.173 1.00 90.12 122 LEU A O 1
ATOM 1009 N N . ALA A 1 123 ? 6.023 -4.304 14.031 1.00 86.75 123 ALA A N 1
ATOM 1010 C CA . ALA A 1 123 ? 6.933 -4.302 12.895 1.00 86.75 123 ALA A CA 1
ATOM 1011 C C . ALA A 1 123 ? 7.714 -2.986 12.805 1.00 86.75 123 ALA A C 1
ATOM 1013 O O . ALA A 1 123 ? 7.246 -1.937 13.251 1.00 86.75 123 ALA A O 1
ATOM 1014 N N . LYS A 1 124 ? 8.879 -3.047 12.157 1.00 86.56 124 LYS A N 1
ATOM 1015 C CA . LYS A 1 124 ? 9.699 -1.898 11.769 1.00 86.56 124 LYS A CA 1
ATOM 1016 C C . LYS A 1 124 ? 9.938 -1.958 10.261 1.00 86.56 124 LYS A C 1
ATOM 1018 O O . LYS A 1 124 ? 10.424 -2.968 9.762 1.00 86.56 124 LYS A O 1
ATOM 1023 N N . GLY A 1 125 ? 9.603 -0.884 9.554 1.00 76.12 125 GLY A N 1
ATOM 1024 C CA . GLY A 1 125 ? 9.856 -0.710 8.124 1.00 76.12 125 GLY A CA 1
ATOM 1025 C C . GLY A 1 125 ? 10.875 0.397 7.852 1.00 76.12 125 GLY A C 1
ATOM 1026 O O . GLY A 1 125 ? 11.372 1.051 8.769 1.00 76.12 125 GLY A O 1
ATOM 1027 N N . GLY A 1 126 ? 11.176 0.637 6.573 1.00 71.88 126 GLY A N 1
ATOM 1028 C CA . GLY A 1 126 ? 12.147 1.662 6.169 1.00 71.88 126 GLY A CA 1
ATOM 1029 C C . GLY A 1 126 ? 11.725 3.100 6.502 1.00 71.88 126 GLY A C 1
ATOM 1030 O O . GLY A 1 126 ? 12.582 3.946 6.735 1.00 71.88 126 GLY A O 1
ATOM 1031 N N . GLN A 1 127 ? 10.418 3.380 6.553 1.00 75.50 127 GLN A N 1
ATOM 1032 C CA . GLN A 1 127 ? 9.880 4.732 6.781 1.00 75.50 127 GLN A CA 1
ATOM 1033 C C . GLN A 1 127 ? 9.341 4.962 8.201 1.00 75.50 127 GLN A C 1
ATOM 1035 O O . GLN A 1 127 ? 9.080 6.099 8.596 1.00 75.50 127 GLN A O 1
ATOM 1040 N N . GLY A 1 128 ? 9.166 3.902 8.988 1.00 87.12 128 GLY A N 1
ATOM 1041 C CA . GLY A 1 128 ? 8.416 3.979 10.233 1.00 87.12 128 GLY A CA 1
ATOM 1042 C C . GLY A 1 128 ? 8.357 2.658 10.978 1.00 87.12 128 GLY A C 1
ATOM 1043 O O . GLY A 1 128 ? 8.976 1.667 10.590 1.00 87.12 128 GLY A O 1
ATOM 1044 N N . TYR A 1 129 ? 7.573 2.635 12.043 1.00 91.38 129 TYR A N 1
ATOM 1045 C CA . TYR A 1 129 ? 7.255 1.415 12.770 1.00 91.38 129 TYR A CA 1
ATOM 1046 C C . TYR A 1 129 ? 5.772 1.374 13.124 1.00 91.38 129 TYR A C 1
ATOM 1048 O O . TYR A 1 129 ? 5.063 2.381 13.083 1.00 91.38 129 TYR A O 1
ATOM 1056 N N . VAL A 1 130 ? 5.313 0.174 13.452 1.00 92.44 130 VAL A N 1
ATOM 1057 C CA . VAL A 1 130 ? 3.914 -0.134 13.713 1.00 92.44 130 VAL A CA 1
ATOM 1058 C C . VAL A 1 130 ? 3.793 -0.697 15.122 1.00 92.44 130 VAL A C 1
ATOM 1060 O O . VAL A 1 130 ? 4.540 -1.598 15.504 1.00 92.44 130 VAL A O 1
ATOM 1063 N N . SER A 1 131 ? 2.856 -0.171 15.905 1.00 95.38 131 SER A N 1
ATOM 1064 C CA . SER A 1 131 ? 2.647 -0.536 17.310 1.00 95.38 131 SER A CA 1
ATOM 1065 C C . SER A 1 131 ? 1.192 -0.907 17.589 1.00 95.38 131 SER A C 1
ATOM 1067 O O . SER A 1 131 ? 0.278 -0.337 16.998 1.00 95.38 131 SER A O 1
ATOM 1069 N N . LEU A 1 132 ? 0.984 -1.880 18.477 1.00 96.75 132 LEU A N 1
ATOM 1070 C CA . LEU A 1 132 ? -0.330 -2.352 18.910 1.00 96.75 132 LEU A CA 1
ATOM 1071 C C . LEU A 1 132 ? -0.724 -1.699 20.232 1.00 96.75 132 LEU A C 1
ATOM 1073 O O . LEU A 1 132 ? 0.056 -1.688 21.190 1.00 96.75 132 LEU A O 1
ATOM 1077 N N . TRP A 1 133 ? -1.969 -1.238 20.290 1.00 97.94 133 TRP A N 1
ATOM 1078 C CA . TRP A 1 133 ? -2.530 -0.524 21.427 1.00 97.94 133 TRP A CA 1
ATOM 1079 C C . TRP A 1 133 ? -3.903 -1.060 21.805 1.00 97.94 133 TRP A C 1
ATOM 1081 O O . TRP A 1 133 ? -4.697 -1.437 20.943 1.00 97.94 133 TRP A O 1
ATOM 1091 N N . HIS A 1 134 ? -4.199 -1.037 23.100 1.00 97.81 134 HIS A N 1
ATOM 1092 C CA . HIS A 1 134 ? -5.565 -1.092 23.607 1.00 97.81 134 HIS A CA 1
ATOM 1093 C C . HIS A 1 134 ? -6.019 0.330 23.930 1.00 97.81 134 HIS A C 1
ATOM 1095 O O . HIS A 1 134 ? -5.348 1.041 24.680 1.00 97.81 134 HIS A O 1
ATOM 1101 N N . VAL A 1 135 ? -7.157 0.737 23.379 1.00 97.69 135 VAL A N 1
ATOM 1102 C CA . VAL A 1 135 ? -7.805 2.014 23.677 1.00 97.69 135 VAL A CA 1
ATOM 1103 C C . VAL A 1 135 ? -9.042 1.728 24.508 1.00 97.69 135 VAL A C 1
ATOM 1105 O O . VAL A 1 135 ? -9.876 0.927 24.101 1.00 97.69 135 VAL A O 1
ATOM 1108 N N . THR A 1 136 ? -9.145 2.350 25.676 1.00 97.12 136 THR A N 1
ATOM 1109 C CA . THR A 1 136 ? -10.334 2.308 26.534 1.00 97.12 136 THR A CA 1
ATOM 1110 C C . THR A 1 136 ? -11.069 3.634 26.425 1.00 97.12 136 THR A C 1
ATOM 1112 O O . THR A 1 136 ? -10.433 4.675 26.585 1.00 97.12 136 THR A O 1
ATOM 1115 N N . PHE A 1 137 ? -12.380 3.601 26.196 1.00 96.00 137 PHE A N 1
ATOM 1116 C CA . PHE A 1 137 ? -13.232 4.788 26.079 1.00 96.00 137 PHE A CA 1
ATOM 1117 C C . PHE A 1 137 ? -14.037 5.046 27.359 1.00 96.00 137 PHE A C 1
ATOM 1119 O O . PHE A 1 137 ? -13.981 4.271 28.321 1.00 96.00 137 PHE A O 1
ATOM 1126 N N . ASP A 1 138 ? -14.754 6.169 27.395 1.00 93.88 138 ASP A N 1
ATOM 1127 C CA . ASP A 1 138 ? -15.494 6.626 28.577 1.00 93.88 138 ASP A CA 1
ATOM 1128 C C . ASP A 1 138 ? -16.599 5.686 29.051 1.00 93.88 138 ASP A C 1
ATOM 1130 O O . ASP A 1 138 ? -16.829 5.575 30.256 1.00 93.88 138 ASP A O 1
ATOM 1134 N N . ASP A 1 139 ? -17.241 4.980 28.126 1.00 92.12 139 ASP A N 1
ATOM 1135 C CA . ASP A 1 139 ? -18.270 3.976 28.407 1.00 92.12 139 ASP A CA 1
ATOM 1136 C C . ASP A 1 139 ? -17.683 2.648 28.922 1.00 92.12 139 ASP A C 1
ATOM 1138 O O . ASP A 1 139 ? -18.414 1.709 29.230 1.00 92.12 139 ASP A O 1
ATOM 1142 N N . GLY A 1 140 ? -16.352 2.558 29.032 1.00 92.19 140 GLY A N 1
ATOM 1143 C CA . GLY A 1 140 ? -15.631 1.351 29.420 1.00 92.19 140 GLY A CA 1
ATOM 1144 C C . GLY A 1 140 ? -15.403 0.366 28.275 1.00 92.19 140 GLY A C 1
ATOM 1145 O O . GLY A 1 140 ? -14.719 -0.637 28.492 1.00 92.19 140 GLY A O 1
ATOM 1146 N N . SER A 1 141 ? -15.910 0.645 27.070 1.00 95.06 141 SER A N 1
ATOM 1147 C CA . SER A 1 141 ? -15.607 -0.153 25.886 1.00 95.06 141 SER A CA 1
ATOM 1148 C C . SER A 1 141 ? -14.112 -0.092 25.566 1.00 95.06 141 SER A C 1
ATOM 1150 O O . SER A 1 141 ? -13.392 0.849 25.932 1.00 95.06 141 SER A O 1
ATOM 1152 N N . THR A 1 142 ? -13.614 -1.136 24.903 1.00 96.00 142 THR A N 1
ATOM 1153 C CA . THR A 1 142 ? -12.207 -1.211 24.507 1.00 96.00 142 THR A CA 1
ATOM 1154 C C . THR A 1 142 ? -12.066 -1.590 23.045 1.00 96.00 142 THR A C 1
ATOM 1156 O O . THR A 1 142 ? -12.854 -2.374 22.520 1.00 96.00 142 THR A O 1
ATOM 1159 N N . LYS A 1 143 ? -11.040 -1.044 22.389 1.00 95.94 143 LYS A N 1
ATOM 1160 C CA . LYS A 1 143 ? -10.712 -1.336 20.993 1.00 95.94 143 LYS A CA 1
ATOM 1161 C C . LYS A 1 143 ? -9.218 -1.559 20.835 1.00 95.94 143 LYS A C 1
ATOM 1163 O O . LYS A 1 143 ? -8.408 -0.803 21.371 1.00 95.94 143 LYS A O 1
ATOM 1168 N N . LYS A 1 144 ? -8.851 -2.598 20.089 1.00 97.06 144 LYS A N 1
ATOM 1169 C CA . LYS A 1 144 ? -7.472 -2.788 19.636 1.00 97.06 144 LYS A CA 1
ATOM 1170 C C . LYS A 1 144 ? -7.250 -1.948 18.388 1.00 97.06 144 LYS A C 1
ATOM 1172 O O . LYS A 1 144 ? -8.054 -2.016 17.462 1.00 97.06 144 LYS A O 1
ATOM 1177 N N . VAL A 1 145 ? -6.168 -1.183 18.366 1.00 97.25 145 VAL A N 1
ATOM 1178 C CA . VAL A 1 145 ? -5.780 -0.381 17.202 1.00 97.25 145 VAL A CA 1
ATOM 1179 C C . VAL A 1 145 ? -4.302 -0.531 16.917 1.00 97.25 145 VAL A C 1
ATOM 1181 O O . VAL A 1 145 ? -3.494 -0.838 17.800 1.00 97.25 145 VAL A O 1
ATOM 1184 N N . VAL A 1 146 ? -3.959 -0.282 15.664 1.00 95.94 146 VAL A N 1
ATOM 1185 C CA . VAL A 1 146 ? -2.593 -0.262 15.178 1.00 95.94 146 VAL A CA 1
ATOM 1186 C C . VAL A 1 146 ? -2.207 1.182 14.885 1.00 95.94 146 VAL A C 1
ATOM 1188 O O . VAL A 1 146 ? -2.929 1.888 14.191 1.00 95.94 146 VAL A O 1
ATOM 1191 N N . ILE A 1 147 ? -1.073 1.637 15.416 1.00 95.62 147 ILE A N 1
ATOM 1192 C CA . ILE A 1 147 ? -0.556 2.990 15.178 1.00 95.62 147 ILE A CA 1
ATOM 1193 C C . ILE A 1 147 ? 0.755 2.885 14.402 1.00 95.62 147 ILE A C 1
ATOM 1195 O O . ILE A 1 147 ? 1.732 2.316 14.907 1.00 95.62 147 ILE A O 1
ATOM 1199 N N . LYS A 1 148 ? 0.770 3.445 13.187 1.00 93.12 148 LYS A N 1
ATOM 1200 C CA . LYS A 1 148 ? 1.962 3.600 12.341 1.00 93.12 148 LYS A CA 1
ATOM 1201 C C . LYS A 1 148 ? 2.551 4.987 12.580 1.00 93.12 148 LYS A C 1
ATOM 1203 O O . LYS A 1 148 ? 1.857 5.988 12.404 1.00 93.12 148 LYS A O 1
ATOM 1208 N N . LYS A 1 149 ? 3.816 5.049 12.999 1.00 91.62 149 LYS A N 1
ATOM 1209 C CA . LYS A 1 149 ? 4.540 6.300 13.277 1.00 91.62 149 LYS A CA 1
ATOM 1210 C C . LYS A 1 149 ? 5.782 6.392 12.398 1.00 91.62 149 LYS A C 1
ATOM 1212 O O . LYS A 1 149 ? 6.494 5.401 12.209 1.00 91.62 149 LYS A O 1
ATOM 1217 N N . GLY A 1 150 ? 6.046 7.586 11.878 1.00 86.62 150 GLY A N 1
ATOM 1218 C CA . GLY A 1 150 ? 7.246 7.866 11.096 1.00 86.62 150 GLY A CA 1
ATOM 1219 C C . GLY A 1 150 ? 8.520 7.847 11.941 1.00 86.62 150 GLY A C 1
ATOM 1220 O O . GLY A 1 150 ? 8.531 8.332 13.069 1.00 86.62 150 GLY A O 1
ATOM 1221 N N . LEU A 1 151 ? 9.613 7.325 11.376 1.00 83.94 151 LEU A N 1
ATOM 1222 C CA . LEU A 1 151 ? 10.965 7.444 11.954 1.00 83.94 151 LEU A CA 1
ATOM 1223 C C . LEU A 1 151 ? 11.714 8.694 11.462 1.00 83.94 151 LEU A C 1
ATOM 1225 O O . LEU A 1 151 ? 12.772 9.034 11.983 1.00 83.94 151 LEU A O 1
ATOM 1229 N N . SER A 1 152 ? 11.171 9.366 10.448 1.00 75.38 152 SER A N 1
ATOM 1230 C CA . SER A 1 152 ? 11.743 10.534 9.784 1.00 75.38 152 SER A CA 1
ATOM 1231 C C . SER A 1 152 ? 10.661 11.608 9.625 1.00 75.38 152 SER A C 1
ATOM 1233 O O . SER A 1 152 ? 9.507 11.247 9.378 1.00 75.38 152 SER A O 1
ATOM 1235 N N . PRO A 1 153 ? 11.011 12.909 9.661 1.00 71.88 153 PRO A N 1
ATOM 1236 C CA . PRO A 1 153 ? 10.103 14.004 9.299 1.00 71.88 153 PRO A CA 1
ATOM 1237 C C . PRO A 1 153 ? 9.512 13.896 7.883 1.00 71.88 153 PRO A C 1
ATOM 1239 O O . PRO A 1 153 ? 8.556 14.590 7.562 1.00 71.88 153 PRO A O 1
ATOM 1242 N N . SER A 1 154 ? 10.089 13.048 7.025 1.00 71.44 154 SER A N 1
ATOM 1243 C CA . SER A 1 154 ? 9.596 12.788 5.670 1.00 71.44 154 SER A CA 1
ATOM 1244 C C . SER A 1 154 ? 8.373 11.867 5.618 1.00 71.44 154 SER A C 1
ATOM 1246 O O . SER A 1 154 ? 7.813 11.687 4.540 1.00 71.44 154 SER A O 1
ATOM 1248 N N . PHE A 1 155 ? 7.993 11.227 6.730 1.00 78.38 155 PHE A N 1
ATOM 1249 C CA . PHE A 1 155 ? 6.760 10.447 6.792 1.00 78.38 155 PHE A CA 1
ATOM 1250 C C . PHE A 1 155 ? 5.562 11.394 6.861 1.00 78.38 155 PHE A C 1
ATOM 1252 O O . PHE A 1 155 ? 5.479 12.227 7.761 1.00 78.38 155 PHE A O 1
ATOM 1259 N N . ASP A 1 156 ? 4.635 11.235 5.921 1.00 84.56 156 ASP A N 1
ATOM 1260 C CA . ASP A 1 156 ? 3.389 11.990 5.867 1.00 84.56 156 ASP A CA 1
ATOM 1261 C C . ASP A 1 156 ? 2.225 11.061 6.260 1.00 84.56 156 ASP A C 1
ATOM 1263 O O . ASP A 1 156 ? 1.827 10.209 5.457 1.00 84.56 156 ASP A O 1
ATOM 1267 N N . PRO A 1 157 ? 1.674 11.197 7.482 1.00 84.69 157 PRO A N 1
ATOM 1268 C CA . PRO A 1 157 ? 0.563 10.369 7.936 1.00 84.69 157 PRO A CA 1
ATOM 1269 C C . PRO A 1 157 ? -0.717 10.565 7.122 1.00 84.69 157 PRO A C 1
ATOM 1271 O O . PRO A 1 157 ? -1.527 9.646 7.033 1.00 84.69 157 PRO A O 1
ATOM 1274 N N . GLU A 1 158 ? -0.921 11.747 6.532 1.00 86.75 158 GLU A N 1
ATOM 1275 C CA . GLU A 1 158 ? -2.090 11.999 5.692 1.00 86.75 158 GLU A CA 1
ATOM 1276 C C . GLU A 1 158 ? -1.948 11.269 4.371 1.00 86.75 158 GLU A C 1
ATOM 1278 O O . GLU A 1 158 ? -2.884 10.597 3.944 1.00 86.75 158 GLU A O 1
ATOM 1283 N N . LYS A 1 159 ? -0.765 11.336 3.751 1.00 84.25 159 LYS A N 1
ATOM 1284 C CA . LYS A 1 159 ? -0.485 10.558 2.542 1.00 84.25 159 LYS A CA 1
ATOM 1285 C C . LYS A 1 159 ? -0.646 9.062 2.810 1.00 84.25 159 LYS A C 1
ATOM 1287 O O . LYS A 1 159 ? -1.271 8.373 2.008 1.00 84.25 159 LYS A O 1
ATOM 1292 N N . GLU A 1 160 ? -0.149 8.591 3.950 1.00 85.75 160 GLU A N 1
ATOM 1293 C CA . GLU A 1 160 ? -0.284 7.203 4.392 1.00 85.75 160 GLU A CA 1
ATOM 1294 C C . GLU A 1 160 ? -1.755 6.769 4.520 1.00 85.75 160 GLU A C 1
ATOM 1296 O O . GLU A 1 160 ? -2.137 5.719 4.015 1.00 85.75 160 GLU A O 1
ATOM 1301 N N . ALA A 1 161 ? -2.601 7.589 5.151 1.00 89.81 161 ALA A N 1
ATOM 1302 C CA . ALA A 1 161 ? -4.018 7.281 5.349 1.00 89.81 161 ALA A CA 1
ATOM 1303 C C . ALA A 1 161 ? -4.894 7.548 4.108 1.00 89.81 161 ALA A C 1
ATOM 1305 O O . ALA A 1 161 ? -5.987 6.994 3.999 1.00 89.81 161 ALA A O 1
ATOM 1306 N N . SER A 1 162 ? -4.445 8.397 3.179 1.00 89.56 162 SER A N 1
ATOM 1307 C CA . SER A 1 162 ? -5.287 8.968 2.118 1.00 89.56 162 SER A CA 1
ATOM 1308 C C . SER A 1 162 ? -5.980 7.926 1.243 1.00 89.56 162 SER A C 1
ATOM 1310 O O . SER A 1 162 ? -7.166 8.069 0.956 1.00 89.56 162 SER A O 1
ATOM 1312 N N . PHE A 1 163 ? -5.279 6.862 0.852 1.00 89.00 163 PHE A N 1
ATOM 1313 C CA . PHE A 1 163 ? -5.859 5.792 0.044 1.00 89.00 163 PHE A CA 1
ATOM 1314 C C . PHE A 1 163 ? -6.805 4.902 0.843 1.00 89.00 163 PHE A C 1
ATOM 1316 O O . PHE A 1 163 ? -7.857 4.549 0.329 1.00 89.00 163 PHE A O 1
ATOM 1323 N N . HIS A 1 164 ? -6.515 4.619 2.113 1.00 91.56 164 HIS A N 1
ATOM 1324 C CA . HIS A 1 164 ? -7.456 3.894 2.970 1.00 91.56 164 HIS A CA 1
ATOM 1325 C C . HIS A 1 164 ? -8.783 4.649 3.115 1.00 91.56 164 HIS A C 1
ATOM 1327 O O . HIS A 1 164 ? -9.851 4.053 3.018 1.00 91.56 164 HIS A O 1
ATOM 1333 N N . LEU A 1 165 ? -8.728 5.977 3.257 1.00 91.25 165 LEU A N 1
ATOM 1334 C CA . LEU A 1 165 ? -9.922 6.822 3.337 1.00 91.25 165 LEU A CA 1
ATOM 1335 C C . LEU A 1 165 ? -10.751 6.832 2.042 1.00 91.25 165 LEU A C 1
ATOM 1337 O O . LEU A 1 165 ? -11.950 7.086 2.101 1.00 91.25 165 LEU A O 1
ATOM 1341 N N . ARG A 1 166 ? -10.154 6.533 0.878 1.00 90.00 166 ARG A N 1
ATOM 1342 C CA . ARG A 1 166 ? -10.893 6.390 -0.395 1.00 90.00 166 ARG A CA 1
ATOM 1343 C C . ARG A 1 166 ? -11.766 5.139 -0.434 1.00 90.00 166 ARG A C 1
ATOM 1345 O O . ARG A 1 166 ? -12.694 5.085 -1.232 1.00 90.00 166 ARG A O 1
ATOM 1352 N N . TYR A 1 167 ? -11.462 4.152 0.404 1.00 91.06 167 TYR A N 1
ATOM 1353 C CA . TYR A 1 167 ? -12.179 2.880 0.503 1.00 91.06 167 TYR A CA 1
ATOM 1354 C C . TYR A 1 167 ? -12.818 2.720 1.885 1.00 91.06 167 TYR A C 1
ATOM 1356 O O . TYR A 1 167 ? -12.939 1.605 2.395 1.00 91.06 167 TYR A O 1
ATOM 1364 N N . LYS A 1 168 ? -13.171 3.849 2.510 1.00 91.19 168 LYS A N 1
ATOM 1365 C CA . LYS A 1 168 ? -13.815 3.887 3.818 1.00 91.19 168 LYS A CA 1
ATOM 1366 C C . LYS A 1 168 ? -15.049 2.978 3.815 1.00 91.19 168 LYS A C 1
ATOM 1368 O O . LYS A 1 168 ? -15.827 2.982 2.865 1.00 91.19 168 LYS A O 1
ATOM 1373 N N . ASP A 1 169 ? -15.208 2.220 4.893 1.00 90.31 169 ASP A N 1
ATOM 1374 C CA . ASP A 1 169 ? -16.299 1.269 5.132 1.00 90.31 169 ASP A CA 1
ATOM 1375 C C . ASP A 1 169 ? -16.313 0.046 4.196 1.00 90.31 169 ASP A C 1
ATOM 1377 O O . ASP A 1 169 ? -17.312 -0.675 4.146 1.00 90.31 169 ASP A O 1
ATOM 1381 N N . ALA A 1 170 ? -15.234 -0.204 3.450 1.00 91.62 170 ALA A N 1
ATOM 1382 C CA . ALA A 1 170 ? -15.050 -1.472 2.755 1.00 91.62 170 ALA A CA 1
ATOM 1383 C C . ALA A 1 170 ? -14.540 -2.553 3.718 1.00 91.62 170 ALA A C 1
ATOM 1385 O O . ALA A 1 170 ? -13.760 -2.279 4.631 1.00 91.62 170 ALA A O 1
ATOM 1386 N N . GLU A 1 171 ? -14.960 -3.799 3.524 1.00 92.31 171 GLU A N 1
ATOM 1387 C CA . GLU A 1 171 ? -14.633 -4.883 4.455 1.00 92.31 171 GLU A CA 1
ATOM 1388 C C . GLU A 1 171 ? -13.262 -5.469 4.128 1.00 92.31 171 GLU A C 1
ATOM 1390 O O . GLU A 1 171 ? -12.492 -5.792 5.033 1.00 92.31 171 GLU A O 1
ATOM 1395 N N . HIS A 1 172 ? -12.908 -5.509 2.842 1.00 94.44 172 HIS A N 1
ATOM 1396 C CA . HIS A 1 172 ? -11.701 -6.161 2.334 1.00 94.44 172 HIS A CA 1
ATOM 1397 C C . HIS A 1 172 ? -10.476 -5.238 2.194 1.00 94.44 172 HIS A C 1
ATOM 1399 O O . HIS A 1 172 ? -9.454 -5.606 1.604 1.00 94.44 172 HIS A O 1
ATOM 1405 N N . THR A 1 173 ? -10.529 -4.041 2.770 1.00 93.62 173 THR A N 1
ATOM 1406 C CA . THR A 1 173 ? -9.377 -3.144 2.936 1.00 93.62 173 THR A CA 1
ATOM 1407 C C . THR A 1 173 ? -9.268 -2.733 4.396 1.00 93.62 173 THR A C 1
ATOM 1409 O O . THR A 1 173 ? -10.273 -2.665 5.105 1.00 93.62 173 THR A O 1
ATOM 1412 N N . THR A 1 174 ? -8.051 -2.484 4.884 1.00 94.00 174 THR A N 1
ATOM 1413 C CA . THR A 1 174 ? -7.909 -2.042 6.271 1.00 94.00 174 THR A CA 1
ATOM 1414 C C . THR A 1 174 ? -8.427 -0.623 6.463 1.00 94.00 174 THR A C 1
ATOM 1416 O O . THR A 1 174 ? -8.139 0.280 5.675 1.00 94.00 174 THR A O 1
ATOM 1419 N N . GLN A 1 175 ? -9.164 -0.417 7.548 1.00 93.88 175 GLN A N 1
ATOM 1420 C CA . GLN A 1 175 ? -9.831 0.847 7.836 1.00 93.88 175 GLN A CA 1
ATOM 1421 C C . GLN A 1 175 ? -8.977 1.788 8.691 1.00 93.88 175 GLN A C 1
ATOM 1423 O O . GLN A 1 175 ? -8.325 1.373 9.655 1.00 93.88 175 GLN A O 1
ATOM 1428 N N . VAL A 1 176 ? -9.019 3.083 8.360 1.00 94.69 176 VAL A N 1
ATOM 1429 C CA . VAL A 1 176 ? -8.483 4.160 9.208 1.00 94.69 176 VAL A CA 1
ATOM 1430 C C . VAL A 1 176 ? -9.458 4.411 10.351 1.00 94.69 176 VAL A C 1
ATOM 1432 O O . VAL A 1 176 ? -10.662 4.530 10.139 1.00 94.69 176 VAL A O 1
ATOM 1435 N N . ILE A 1 177 ? -8.939 4.510 11.573 1.00 95.44 177 ILE A N 1
ATOM 1436 C CA . ILE A 1 177 ? -9.754 4.722 12.770 1.00 95.44 177 ILE A CA 1
ATOM 1437 C C . ILE A 1 177 ? -9.592 6.158 13.261 1.00 95.44 177 ILE A C 1
ATOM 1439 O O . ILE A 1 177 ? -8.542 6.531 13.789 1.00 95.44 177 ILE A O 1
ATOM 1443 N N . ASP A 1 178 ? -10.663 6.945 13.169 1.00 94.56 178 ASP A N 1
ATOM 1444 C CA . ASP A 1 178 ? -10.725 8.263 13.800 1.00 94.56 178 ASP A CA 1
ATOM 1445 C C . ASP A 1 178 ? -11.079 8.132 15.288 1.00 94.56 178 ASP A C 1
ATOM 1447 O O . ASP A 1 178 ? -12.235 8.210 15.698 1.00 94.56 178 ASP A O 1
ATOM 1451 N N . LEU A 1 179 ? -10.058 7.921 16.120 1.00 96.19 179 LEU A N 1
ATOM 1452 C CA . LEU A 1 179 ? -10.228 7.795 17.570 1.00 96.19 179 LEU A CA 1
ATOM 1453 C C . LEU A 1 179 ? -10.839 9.037 18.233 1.00 96.19 179 LEU A C 1
ATOM 1455 O O . LEU A 1 179 ? -11.452 8.905 19.291 1.00 96.19 179 LEU A O 1
ATOM 1459 N N . ASN A 1 180 ? -10.662 10.222 17.644 1.00 94.88 180 ASN A N 1
ATOM 1460 C CA . ASN A 1 180 ? -11.208 11.462 18.186 1.00 94.88 180 ASN A CA 1
ATOM 1461 C C . ASN A 1 180 ? -12.704 11.576 17.894 1.00 94.88 180 ASN A C 1
ATOM 1463 O O . ASN A 1 180 ? -13.460 12.001 18.761 1.00 94.88 180 ASN A O 1
ATOM 1467 N N . GLN A 1 181 ? -13.140 11.181 16.696 1.00 94.50 181 GLN A N 1
ATOM 1468 C CA . GLN A 1 181 ? -14.565 11.095 16.395 1.00 94.50 181 GLN A CA 1
ATOM 1469 C C . GLN A 1 181 ? -15.231 9.984 17.217 1.00 94.50 181 GLN A C 1
ATOM 1471 O O . GLN A 1 181 ? -16.225 10.245 17.884 1.00 94.50 181 GLN A O 1
ATOM 1476 N N . TYR A 1 182 ? -14.611 8.799 17.295 1.00 94.31 182 TYR A N 1
ATOM 1477 C CA . TYR A 1 182 ? -15.107 7.690 18.122 1.00 94.31 182 TYR A CA 1
ATOM 1478 C C . TYR A 1 182 ? -15.319 8.092 19.590 1.00 94.31 182 TYR A C 1
ATOM 1480 O O . TYR A 1 182 ? -16.328 7.721 20.186 1.00 94.31 182 TYR A O 1
ATOM 1488 N N . SER A 1 183 ? -14.388 8.838 20.199 1.00 94.62 183 SER A N 1
ATOM 1489 C CA . SER A 1 183 ? -14.545 9.256 21.598 1.00 94.62 183 SER A CA 1
ATOM 1490 C C . SER A 1 183 ? -15.643 10.302 21.790 1.00 94.62 183 SER A C 1
ATOM 1492 O O . SER A 1 183 ? -16.343 10.250 22.802 1.00 94.62 183 SER A O 1
ATOM 1494 N N . LYS A 1 184 ? -15.830 11.215 20.828 1.00 93.44 184 LYS A N 1
ATOM 1495 C CA . LYS A 1 184 ? -16.934 12.186 20.841 1.00 93.44 184 LYS A CA 1
ATOM 1496 C C . LYS A 1 184 ? -18.285 11.496 20.723 1.00 93.44 184 LYS A C 1
ATOM 1498 O O . LYS A 1 184 ? -19.142 11.749 21.561 1.00 93.44 184 LYS A O 1
ATOM 1503 N N . ASP A 1 185 ? -18.440 10.586 19.763 1.00 94.44 185 ASP A N 1
ATOM 1504 C CA . ASP A 1 185 ? -19.695 9.857 19.546 1.00 94.44 185 ASP A CA 1
ATOM 1505 C C . ASP A 1 185 ? -20.103 9.085 20.811 1.00 94.44 185 ASP A C 1
ATOM 1507 O O . ASP A 1 185 ? -21.247 9.160 21.257 1.00 94.44 185 ASP A O 1
ATOM 1511 N N . ILE A 1 186 ? -19.147 8.407 21.459 1.00 93.69 186 ILE A N 1
ATOM 1512 C CA . ILE A 1 186 ? -19.385 7.689 22.721 1.00 93.69 186 ILE A CA 1
ATOM 1513 C C . ILE A 1 186 ? -19.832 8.645 23.831 1.00 93.69 186 ILE A C 1
ATOM 1515 O O . ILE A 1 186 ? -20.776 8.345 24.562 1.00 93.69 186 ILE A O 1
ATOM 1519 N N . GLN A 1 187 ? -19.175 9.794 23.983 1.00 90.31 187 GLN A N 1
ATOM 1520 C CA . GLN A 1 187 ? -19.561 10.766 25.003 1.00 90.31 187 GLN A CA 1
ATOM 1521 C C . GLN A 1 187 ? -20.930 11.385 24.739 1.00 90.31 187 GLN A C 1
ATOM 1523 O O . GLN A 1 187 ? -21.710 11.541 25.678 1.00 90.31 187 GLN A O 1
ATOM 1528 N N . GLU A 1 188 ? -21.236 11.726 23.489 1.00 91.69 188 GLU A N 1
ATOM 1529 C CA . GLU A 1 188 ? -22.549 12.237 23.106 1.00 91.69 188 GLU A CA 1
ATOM 1530 C C . GLU A 1 188 ? -23.642 11.225 23.453 1.00 91.69 188 GLU A C 1
ATOM 1532 O O . GLU A 1 188 ? -24.641 11.591 24.069 1.00 91.69 188 GLU A O 1
ATOM 1537 N N . GLU A 1 189 ? -23.436 9.944 23.147 1.00 93.06 189 GLU A N 1
ATOM 1538 C CA . GLU A 1 189 ? -24.379 8.882 23.500 1.00 93.06 189 GLU A CA 1
ATOM 1539 C C . GLU A 1 189 ? -24.506 8.669 25.015 1.00 93.06 189 GLU A C 1
ATOM 1541 O O . GLU A 1 189 ? -25.612 8.451 25.519 1.00 93.06 189 GLU A O 1
ATOM 1546 N N . LEU A 1 190 ? -23.410 8.773 25.772 1.00 91.00 190 LEU A N 1
ATOM 1547 C CA . LEU A 1 190 ? -23.451 8.719 27.237 1.00 91.00 190 LEU A CA 1
ATOM 1548 C C . LEU A 1 190 ? -24.264 9.877 27.824 1.00 91.00 190 LEU A C 1
ATOM 1550 O O . LEU A 1 190 ? -25.123 9.647 28.674 1.00 91.00 190 LEU A O 1
ATOM 1554 N N . LEU A 1 191 ? -24.031 11.103 27.352 1.00 89.88 191 LEU A N 1
ATOM 1555 C CA . LEU A 1 191 ? -24.712 12.305 27.838 1.00 89.88 191 LEU A CA 1
ATOM 1556 C C . LEU A 1 191 ? -26.184 12.362 27.411 1.00 89.88 191 LEU A C 1
ATOM 1558 O O . LEU A 1 191 ? -27.011 12.883 28.157 1.00 89.88 191 LEU A O 1
ATOM 1562 N N . LYS A 1 192 ? -26.535 11.802 26.245 1.00 92.44 192 LYS A N 1
ATOM 1563 C CA . LYS A 1 192 ? -27.937 11.625 25.830 1.00 92.44 192 LYS A CA 1
ATOM 1564 C C . LYS A 1 192 ? -28.682 10.659 26.751 1.00 92.44 192 LYS A C 1
ATOM 1566 O O . LYS A 1 192 ? -29.846 10.900 27.058 1.00 92.44 192 LYS A O 1
ATOM 1571 N N . LYS A 1 193 ? -28.032 9.569 27.177 1.00 92.31 193 LYS A N 1
ATOM 1572 C CA . LYS A 1 193 ? -28.628 8.565 28.077 1.00 92.31 193 LYS A CA 1
ATOM 1573 C C . LYS A 1 193 ? -28.729 9.059 29.518 1.00 92.31 193 LYS A C 1
ATOM 1575 O O . LYS A 1 193 ? -29.730 8.794 30.176 1.00 92.31 193 LYS A O 1
ATOM 1580 N N . ASP A 1 194 ? -27.708 9.762 29.997 1.00 90.69 194 ASP A N 1
ATOM 1581 C CA . ASP A 1 194 ? -27.671 10.356 31.330 1.00 90.69 194 ASP A CA 1
ATOM 1582 C C . ASP A 1 194 ? -26.890 11.686 31.304 1.00 90.69 194 ASP A C 1
ATOM 1584 O O . ASP A 1 194 ? -25.656 11.683 31.336 1.00 90.69 194 ASP A O 1
ATOM 1588 N N . PRO A 1 195 ? -27.584 12.841 31.302 1.00 88.56 195 PRO A N 1
ATOM 1589 C CA . PRO A 1 195 ? -26.937 14.154 31.318 1.00 88.56 195 PRO A CA 1
ATOM 1590 C C . PRO A 1 195 ? -26.102 14.433 32.577 1.00 88.56 195 PRO A C 1
ATOM 1592 O O . PRO A 1 195 ? -25.257 15.327 32.564 1.00 88.56 195 PRO A O 1
ATOM 1595 N N . ALA A 1 196 ? -26.341 13.705 33.675 1.00 87.12 196 ALA A N 1
ATOM 1596 C CA . ALA A 1 196 ? -25.561 13.815 34.906 1.00 87.12 196 ALA A CA 1
ATOM 1597 C C . ALA A 1 196 ? -24.342 12.875 34.919 1.00 87.12 196 ALA A C 1
ATOM 1599 O O . ALA A 1 196 ? -23.525 12.949 35.850 1.00 87.12 196 ALA A O 1
ATOM 1600 N N . CYS A 1 197 ? -24.196 12.022 33.896 1.00 84.38 197 CYS A N 1
ATOM 1601 C CA . CYS A 1 197 ? -23.056 11.136 33.741 1.00 84.38 197 CYS A CA 1
ATOM 1602 C C . CYS A 1 197 ? -21.758 11.948 33.759 1.00 84.38 197 CYS A C 1
ATOM 1604 O O . CYS A 1 197 ? -21.648 13.035 33.187 1.00 84.38 197 CYS A O 1
ATOM 1606 N N . ARG A 1 198 ? -20.741 11.408 34.431 1.00 82.31 198 ARG A N 1
ATOM 1607 C CA . ARG A 1 198 ? -19.399 11.989 34.463 1.00 82.31 198 ARG A CA 1
ATOM 1608 C C . ARG A 1 198 ? -18.465 11.086 33.663 1.00 82.31 198 ARG A C 1
ATOM 1610 O O . ARG A 1 198 ? -17.976 10.110 34.238 1.00 82.31 198 ARG A O 1
ATOM 1617 N N . PRO A 1 199 ? -18.200 11.396 32.379 1.00 83.75 199 PRO A N 1
ATOM 1618 C CA . PRO A 1 199 ? -17.271 10.616 31.578 1.00 83.75 199 PRO A CA 1
ATOM 1619 C C . PRO A 1 199 ? -15.908 10.463 32.274 1.00 83.75 199 PRO A C 1
ATOM 1621 O O . PRO A 1 199 ? -15.402 11.375 32.941 1.00 83.75 199 PRO A O 1
ATOM 1624 N N . ARG A 1 200 ? -15.319 9.271 32.161 1.00 84.81 200 ARG A N 1
ATOM 1625 C CA . ARG A 1 200 ? -14.138 8.849 32.930 1.00 84.81 200 ARG A CA 1
ATOM 1626 C C . ARG A 1 200 ? -12.874 9.645 32.570 1.00 84.81 200 ARG A C 1
ATOM 1628 O O . ARG A 1 200 ? -12.009 9.849 33.424 1.00 84.81 200 ARG A O 1
ATOM 1635 N N . PHE A 1 201 ? -12.777 10.125 31.337 1.00 87.62 201 PHE A N 1
ATOM 1636 C CA . PHE A 1 201 ? -11.621 10.765 30.719 1.00 87.62 201 PHE A CA 1
ATOM 1637 C C . PHE A 1 201 ? -11.938 12.199 30.253 1.00 87.62 201 PHE A C 1
ATOM 1639 O O . PHE A 1 201 ? -11.431 12.664 29.236 1.00 87.62 201 PHE A O 1
ATOM 1646 N N . MET A 1 202 ? -12.743 12.949 31.019 1.00 79.69 202 MET A N 1
ATOM 1647 C CA . MET A 1 202 ? -13.124 14.334 30.674 1.00 79.69 202 MET A CA 1
ATOM 1648 C C . MET A 1 202 ? -11.983 15.365 30.702 1.00 79.69 202 MET A C 1
ATOM 1650 O O . MET A 1 202 ? -12.132 16.468 30.184 1.00 79.69 202 MET A O 1
ATOM 1654 N N . LYS A 1 203 ? -10.851 15.059 31.346 1.00 81.44 203 LYS A N 1
ATOM 1655 C CA . LYS A 1 203 ? -9.718 15.988 31.486 1.00 81.44 203 LYS A CA 1
ATOM 1656 C C . LYS A 1 203 ? -8.544 15.500 30.644 1.00 81.44 203 LYS A C 1
ATOM 1658 O O . LYS A 1 203 ? -7.772 14.658 31.101 1.00 81.44 203 LYS A O 1
ATOM 1663 N N . GLY A 1 204 ? -8.391 16.056 29.446 1.00 86.50 204 GLY A N 1
ATOM 1664 C CA . GLY A 1 204 ? -7.307 15.718 28.531 1.00 86.50 204 GLY A CA 1
ATOM 1665 C C . GLY A 1 204 ? -7.327 16.562 27.262 1.00 86.50 204 GLY A C 1
ATOM 1666 O O . GLY A 1 204 ? -8.212 17.393 27.073 1.00 86.50 204 GLY A O 1
ATOM 1667 N N . TYR A 1 205 ? -6.336 16.347 26.404 1.00 90.94 205 TYR A N 1
ATOM 1668 C CA . TYR A 1 205 ? -6.295 16.959 25.078 1.00 90.94 205 TYR A CA 1
ATOM 1669 C C . TYR A 1 205 ? -7.107 16.122 24.081 1.00 90.94 205 TYR A C 1
ATOM 1671 O O . TYR A 1 205 ? -7.101 14.894 24.201 1.00 90.94 205 TYR A O 1
ATOM 1679 N N . PRO A 1 206 ? -7.770 16.738 23.087 1.00 92.31 206 PRO A N 1
ATOM 1680 C CA . PRO A 1 206 ? -8.314 16.000 21.952 1.00 92.31 206 PRO A CA 1
ATOM 1681 C C . PRO A 1 206 ? -7.218 15.173 21.274 1.00 92.31 206 PRO A C 1
ATOM 1683 O O . PRO A 1 206 ? -6.072 15.623 21.167 1.00 92.31 206 PRO A O 1
ATOM 1686 N N . TRP A 1 207 ? -7.562 13.962 20.840 1.00 94.19 207 TRP A N 1
ATOM 1687 C CA . TRP A 1 207 ? -6.635 13.135 20.078 1.00 94.19 207 TRP A CA 1
ATOM 1688 C C . TRP A 1 207 ? -6.461 13.710 18.669 1.00 94.19 207 TRP A C 1
ATOM 1690 O O . TRP A 1 207 ? -7.437 14.048 18.005 1.00 94.19 207 TRP A O 1
ATOM 1700 N N . ASP A 1 208 ? -5.214 13.809 18.214 1.00 92.50 208 ASP A N 1
ATOM 1701 C CA . ASP A 1 208 ? -4.868 14.299 16.881 1.00 92.50 208 ASP A CA 1
ATOM 1702 C C . ASP A 1 208 ? -3.673 13.498 16.353 1.00 92.50 208 ASP A C 1
ATOM 1704 O O . ASP A 1 208 ? -2.513 13.775 16.677 1.00 92.50 208 ASP A O 1
ATOM 1708 N N . ALA A 1 209 ? -3.974 12.464 15.564 1.00 91.50 209 ALA A N 1
ATOM 1709 C CA . ALA A 1 209 ? -2.971 11.567 15.000 1.00 91.50 209 ALA A CA 1
ATOM 1710 C C . ALA A 1 209 ? -1.993 12.316 14.074 1.00 91.50 209 ALA A C 1
ATOM 1712 O O . ALA A 1 209 ? -0.780 12.105 14.144 1.00 91.50 209 ALA A O 1
ATOM 1713 N N . LYS A 1 210 ? -2.500 13.273 13.283 1.00 87.44 210 LYS A N 1
ATOM 1714 C CA . LYS A 1 210 ? -1.693 14.077 12.358 1.00 87.44 210 LYS A CA 1
ATOM 1715 C C . LYS A 1 210 ? -0.646 14.885 13.113 1.00 87.44 210 LYS A C 1
ATOM 1717 O O . LYS A 1 210 ? 0.535 14.832 12.773 1.00 87.44 210 LYS A O 1
ATOM 1722 N N . ARG A 1 211 ? -1.049 15.594 14.171 1.00 87.88 211 ARG A N 1
ATOM 1723 C CA . ARG A 1 211 ? -0.123 16.383 15.001 1.00 87.88 211 ARG A CA 1
ATOM 1724 C C . ARG A 1 211 ? 0.934 15.519 15.692 1.00 87.88 211 ARG A C 1
ATOM 1726 O O . ARG A 1 211 ? 2.020 16.010 15.995 1.00 87.88 211 ARG A O 1
ATOM 1733 N N . LEU A 1 212 ? 0.627 14.250 15.945 1.00 88.75 212 LEU A N 1
ATOM 1734 C CA . LEU A 1 212 ? 1.558 13.275 16.513 1.00 88.75 212 LEU A CA 1
ATOM 1735 C C . LEU A 1 212 ? 2.427 12.568 15.462 1.00 88.75 212 LEU A C 1
ATOM 1737 O O . LEU A 1 212 ? 3.260 11.739 15.832 1.00 88.75 212 LEU A O 1
ATOM 1741 N N . GLY A 1 213 ? 2.265 12.891 14.175 1.00 88.75 213 GLY A N 1
ATOM 1742 C CA . GLY A 1 213 ? 3.025 12.262 13.099 1.00 88.75 213 GLY A CA 1
ATOM 1743 C C . GLY A 1 213 ? 2.691 10.778 12.926 1.00 88.75 213 GLY A C 1
ATOM 1744 O O . GLY A 1 213 ? 3.579 9.987 12.597 1.00 88.75 213 GLY A O 1
ATOM 1745 N N . CYS A 1 214 ? 1.443 10.379 13.188 1.00 92.12 214 CYS A N 1
ATOM 1746 C CA . CYS A 1 214 ? 1.010 8.990 13.093 1.00 92.12 214 CYS A CA 1
ATOM 1747 C C . CYS A 1 214 ? -0.325 8.814 12.361 1.00 92.12 214 CYS A C 1
ATOM 1749 O O . CYS A 1 214 ? -1.131 9.735 12.249 1.00 92.12 214 CYS A O 1
ATOM 1751 N N . ALA A 1 215 ? -0.541 7.600 11.860 1.00 93.38 215 ALA A N 1
ATOM 1752 C CA . ALA A 1 215 ? -1.805 7.135 11.302 1.00 93.38 215 ALA A CA 1
ATOM 1753 C C . ALA A 1 215 ? -2.321 5.960 12.143 1.00 93.38 215 ALA A C 1
ATOM 1755 O O . ALA A 1 215 ? -1.531 5.143 12.634 1.00 93.38 215 ALA A O 1
ATOM 1756 N N . VAL A 1 216 ? -3.639 5.896 12.340 1.00 95.56 216 VAL A N 1
ATOM 1757 C CA . VAL A 1 216 ? -4.295 4.884 13.176 1.00 95.56 216 VAL A CA 1
ATOM 1758 C C . VAL A 1 216 ? -5.162 3.993 12.299 1.00 95.56 216 VAL A C 1
ATOM 1760 O O . VAL A 1 216 ? -6.018 4.481 11.566 1.00 95.56 216 VAL A O 1
ATOM 1763 N N . PHE A 1 217 ? -4.961 2.689 12.419 1.00 95.81 217 PHE A N 1
ATOM 1764 C CA . PHE A 1 217 ? -5.638 1.665 11.639 1.00 95.81 217 PHE A CA 1
ATOM 1765 C C . PHE A 1 217 ? -6.338 0.657 12.544 1.00 95.81 217 PHE A C 1
ATOM 1767 O O . PHE A 1 217 ? -5.996 0.494 13.724 1.00 95.81 217 PHE A O 1
ATOM 1774 N N . GLU A 1 218 ? -7.316 -0.043 11.978 1.00 95.19 218 GLU A N 1
ATOM 1775 C CA . GLU A 1 218 ? -7.911 -1.202 12.625 1.00 95.19 218 GLU A CA 1
ATOM 1776 C C . GLU A 1 218 ? -6.856 -2.282 12.907 1.00 95.19 218 GLU A C 1
ATOM 1778 O O . GLU A 1 218 ? -5.851 -2.420 12.204 1.00 95.19 218 GLU A O 1
ATOM 1783 N N . TYR A 1 219 ? -7.075 -3.055 13.969 1.00 94.94 219 TYR A N 1
ATOM 1784 C CA . TYR A 1 219 ? -6.238 -4.206 14.273 1.00 94.94 219 TYR A CA 1
ATOM 1785 C C . TYR A 1 219 ? -6.821 -5.475 13.652 1.00 94.94 219 TYR A C 1
ATOM 1787 O O . TYR A 1 219 ? -7.955 -5.843 13.946 1.00 94.94 219 TYR A O 1
ATOM 1795 N N . VAL A 1 220 ? -6.001 -6.177 12.870 1.00 93.38 220 VAL A N 1
ATOM 1796 C CA . VAL A 1 220 ? -6.361 -7.434 12.206 1.00 93.38 220 VAL A CA 1
ATOM 1797 C C . VAL A 1 220 ? -5.631 -8.602 12.885 1.00 93.38 220 VAL A C 1
ATOM 1799 O O . VAL A 1 220 ? -4.404 -8.601 13.009 1.00 93.38 220 VAL A O 1
ATOM 1802 N N . ALA A 1 221 ? -6.393 -9.571 13.401 1.00 87.75 221 ALA A N 1
ATOM 1803 C CA . ALA A 1 221 ? -5.951 -10.458 14.482 1.00 87.75 221 ALA A CA 1
ATOM 1804 C C . ALA A 1 221 ? -4.846 -11.463 14.111 1.00 87.75 221 ALA A C 1
ATOM 1806 O O . ALA A 1 221 ? -3.960 -11.712 14.934 1.00 87.75 221 ALA A O 1
ATOM 1807 N N . TYR A 1 222 ? -4.869 -12.023 12.898 1.00 87.81 222 TYR A N 1
ATOM 1808 C CA . TYR A 1 222 ? -3.967 -13.113 12.505 1.00 87.81 222 TYR A CA 1
ATOM 1809 C C . TYR A 1 222 ? -2.682 -12.646 11.816 1.00 87.81 222 TYR A C 1
ATOM 1811 O O . TYR A 1 222 ? -1.803 -13.461 11.537 1.00 87.81 222 TYR A O 1
ATOM 1819 N N . GLY A 1 223 ? -2.519 -11.334 11.629 1.00 88.00 223 GLY A N 1
ATOM 1820 C CA . GLY A 1 223 ? -1.337 -10.756 10.996 1.00 88.00 223 GLY A CA 1
ATOM 1821 C C . GLY A 1 223 ? -1.317 -10.965 9.483 1.00 88.00 223 GLY A C 1
ATOM 1822 O O . GLY A 1 223 ? -2.358 -11.150 8.858 1.00 88.00 223 GLY A O 1
ATOM 1823 N N . ASP A 1 224 ? -0.126 -10.869 8.899 1.00 87.81 224 ASP A N 1
ATOM 1824 C CA . ASP A 1 224 ? 0.081 -10.930 7.453 1.00 87.81 224 ASP A CA 1
ATOM 1825 C C . ASP A 1 224 ? 0.143 -12.370 6.903 1.00 87.81 224 ASP A C 1
ATOM 1827 O O . ASP A 1 224 ? 0.546 -13.314 7.594 1.00 87.81 224 ASP A O 1
ATOM 1831 N N . VAL A 1 225 ? -0.250 -12.539 5.634 1.00 86.12 225 VAL A N 1
ATOM 1832 C CA . VAL A 1 225 ? -0.246 -13.839 4.938 1.00 86.12 225 VAL A CA 1
ATOM 1833 C C . VAL A 1 225 ? 1.152 -14.451 4.918 1.00 86.12 225 VAL A C 1
ATOM 1835 O O . VAL A 1 225 ? 1.282 -15.666 5.055 1.00 86.12 225 VAL A O 1
ATOM 1838 N N . TRP A 1 226 ? 2.203 -13.639 4.803 1.00 81.88 226 TRP A N 1
ATOM 1839 C CA . TRP A 1 226 ? 3.581 -14.126 4.818 1.00 81.88 226 TRP A CA 1
ATOM 1840 C C . TRP A 1 226 ? 3.911 -14.901 6.101 1.00 81.88 226 TRP A C 1
ATOM 1842 O O . TRP A 1 226 ? 4.264 -16.081 6.030 1.00 81.88 226 TRP A O 1
ATOM 1852 N N . LYS A 1 227 ? 3.737 -14.288 7.280 1.00 79.69 227 LYS A N 1
ATOM 1853 C CA . LYS A 1 227 ? 3.982 -14.951 8.575 1.00 79.69 227 LYS A CA 1
ATOM 1854 C C . LYS A 1 227 ? 3.089 -16.167 8.772 1.00 79.69 227 LYS A C 1
ATOM 1856 O O . LYS A 1 227 ? 3.521 -17.173 9.341 1.00 79.69 227 LYS A O 1
ATOM 1861 N N . TYR A 1 228 ? 1.849 -16.094 8.295 1.00 81.12 228 TYR A N 1
ATOM 1862 C CA . TYR A 1 228 ? 0.940 -17.231 8.337 1.00 81.12 228 TYR A CA 1
ATOM 1863 C C . TYR A 1 228 ? 1.499 -18.418 7.538 1.00 81.12 228 TYR A C 1
ATOM 1865 O O . TYR A 1 228 ? 1.602 -19.529 8.069 1.00 81.12 228 TYR A O 1
ATOM 1873 N N . MET A 1 229 ? 1.949 -18.180 6.303 1.00 79.31 229 MET A N 1
ATOM 1874 C CA . MET A 1 229 ? 2.546 -19.199 5.438 1.00 79.31 229 MET A CA 1
ATOM 1875 C C . MET A 1 229 ? 3.855 -19.759 6.012 1.00 79.31 229 MET A C 1
ATOM 1877 O O . MET A 1 229 ? 4.012 -20.982 6.062 1.00 79.31 229 MET A O 1
ATOM 1881 N N . GLU A 1 230 ? 4.743 -18.910 6.542 1.00 76.38 230 GLU A N 1
ATOM 1882 C CA . GLU A 1 230 ? 5.971 -19.344 7.233 1.00 76.38 230 GLU A CA 1
ATOM 1883 C C . GLU A 1 230 ? 5.681 -20.281 8.415 1.00 76.38 230 GLU A C 1
ATOM 1885 O O . GLU A 1 230 ? 6.449 -21.203 8.683 1.00 76.38 230 GLU A O 1
ATOM 1890 N N . SER A 1 231 ? 4.556 -20.091 9.109 1.00 74.88 231 SER A N 1
ATOM 1891 C CA . SER A 1 231 ? 4.190 -20.921 10.261 1.00 74.88 231 SER A CA 1
ATOM 1892 C C . SER A 1 231 ? 3.586 -22.287 9.890 1.00 74.88 231 SER A C 1
ATOM 1894 O O . SER A 1 231 ? 3.646 -23.233 10.682 1.00 74.88 231 SER A O 1
ATOM 1896 N N . ILE A 1 232 ? 2.989 -22.424 8.700 1.00 72.38 232 ILE A N 1
ATOM 1897 C CA . ILE A 1 232 ? 2.215 -23.618 8.312 1.00 72.38 232 ILE A CA 1
ATOM 1898 C C . ILE A 1 232 ? 2.975 -24.524 7.348 1.00 72.38 232 ILE A C 1
ATOM 1900 O O . ILE A 1 232 ? 2.864 -25.752 7.460 1.00 72.38 232 ILE A O 1
ATOM 1904 N N . VAL A 1 233 ? 3.746 -23.950 6.423 1.00 68.62 233 VAL A N 1
ATOM 1905 C CA . VAL A 1 233 ? 4.416 -24.702 5.353 1.00 68.62 233 VAL A CA 1
ATOM 1906 C C . VAL A 1 233 ? 5.488 -25.668 5.889 1.00 68.62 233 VAL A C 1
ATOM 1908 O O . VAL A 1 233 ? 5.409 -26.852 5.545 1.00 68.62 233 VAL A O 1
ATOM 1911 N N . PRO A 1 234 ? 6.417 -25.255 6.776 1.00 61.25 234 PRO A N 1
ATOM 1912 C CA . PRO A 1 234 ? 7.527 -26.105 7.221 1.00 61.25 234 PRO A CA 1
ATOM 1913 C C . PRO A 1 234 ? 7.133 -27.363 8.008 1.00 61.25 234 PRO A C 1
ATOM 1915 O O . PRO A 1 234 ? 7.818 -28.379 7.939 1.00 61.25 234 PRO A O 1
ATOM 1918 N N . GLY A 1 235 ? 6.034 -27.320 8.769 1.00 53.59 235 GLY A N 1
ATOM 1919 C CA . GLY A 1 235 ? 5.765 -28.335 9.798 1.00 53.59 235 GLY A CA 1
ATOM 1920 C C . GLY A 1 235 ? 4.607 -29.289 9.525 1.00 53.59 235 GLY A C 1
ATOM 1921 O O . GLY A 1 235 ? 4.526 -30.339 10.158 1.00 53.59 235 GLY A O 1
ATOM 1922 N N . LYS A 1 236 ? 3.661 -28.939 8.642 1.00 56.53 236 LYS A N 1
ATOM 1923 C CA . LYS A 1 236 ? 2.341 -29.596 8.669 1.00 56.53 236 LYS A CA 1
ATOM 1924 C C . LYS A 1 236 ? 1.980 -30.391 7.417 1.00 56.53 236 LYS A C 1
ATOM 1926 O O . LYS A 1 236 ? 0.998 -31.123 7.469 1.00 56.53 236 LYS A O 1
ATOM 1931 N N . LYS A 1 237 ? 2.697 -30.243 6.288 1.00 61.16 237 LYS A N 1
ATOM 1932 C CA . LYS A 1 237 ? 2.273 -30.724 4.944 1.00 61.16 237 LYS A CA 1
ATOM 1933 C C . LYS A 1 237 ? 0.806 -30.391 4.594 1.00 61.16 237 LYS A C 1
ATOM 1935 O O . LYS A 1 237 ? 0.286 -30.897 3.599 1.00 61.16 237 LYS A O 1
ATOM 1940 N N . LYS A 1 238 ? 0.139 -29.533 5.374 1.00 67.81 238 LYS A N 1
ATOM 1941 C CA . LYS A 1 238 ? -1.271 -29.196 5.223 1.00 67.81 238 LYS A CA 1
ATOM 1942 C C . LYS A 1 238 ? -1.392 -28.299 4.004 1.00 67.81 238 LYS A C 1
ATOM 1944 O O . LYS A 1 238 ? -0.648 -27.333 3.857 1.00 67.81 238 LYS A O 1
ATOM 1949 N N . LYS A 1 239 ? -2.280 -28.690 3.103 1.00 76.88 239 LYS A N 1
ATOM 1950 C CA . LYS A 1 239 ? -2.727 -27.852 1.997 1.00 76.88 239 LYS A CA 1
ATOM 1951 C C . LYS A 1 239 ? -4.003 -27.159 2.444 1.00 76.88 239 LYS A C 1
ATOM 1953 O O . LYS A 1 239 ? -4.760 -27.734 3.231 1.00 76.88 239 LYS A O 1
ATOM 1958 N N . PHE A 1 240 ? -4.241 -25.958 1.939 1.00 80.81 240 PHE A N 1
ATOM 1959 C CA . PHE A 1 240 ? -5.565 -25.371 2.058 1.00 80.81 240 PHE A CA 1
ATOM 1960 C C . PHE A 1 240 ? -6.565 -26.262 1.311 1.00 80.81 240 PHE A C 1
ATOM 1962 O O . PHE A 1 240 ? -6.289 -26.657 0.174 1.00 80.81 240 PHE A O 1
ATOM 1969 N N . PRO A 1 241 ? -7.700 -26.619 1.929 1.00 85.31 241 PRO A N 1
ATOM 1970 C CA . PRO A 1 241 ? -8.805 -27.221 1.200 1.00 85.31 241 PRO A CA 1
ATOM 1971 C C . PRO A 1 241 ? -9.269 -26.290 0.075 1.00 85.31 241 PRO A C 1
ATOM 1973 O O . PRO A 1 241 ? -9.269 -25.072 0.250 1.00 85.31 241 PRO A O 1
ATOM 1976 N N . ASN A 1 242 ? -9.734 -26.851 -1.045 1.00 87.00 242 ASN A N 1
ATOM 1977 C CA . ASN A 1 242 ? -10.223 -26.055 -2.179 1.00 87.00 242 ASN A CA 1
ATOM 1978 C C . ASN A 1 242 ? -11.321 -25.064 -1.772 1.00 87.00 242 ASN A C 1
ATOM 1980 O O . ASN A 1 242 ? -11.329 -23.941 -2.252 1.00 87.00 242 ASN A O 1
ATOM 1984 N N . GLN A 1 243 ? -12.210 -25.454 -0.855 1.00 86.69 243 GLN A N 1
ATOM 1985 C CA . GLN A 1 243 ? -13.251 -24.566 -0.335 1.00 86.69 243 GLN A CA 1
ATOM 1986 C C . GLN A 1 243 ? -12.669 -23.324 0.356 1.00 86.69 243 GLN A C 1
ATOM 1988 O O . GLN A 1 243 ? -13.168 -22.225 0.155 1.00 86.69 243 GLN A O 1
ATOM 1993 N N . VAL A 1 244 ? -11.587 -23.487 1.125 1.00 86.25 244 VAL A N 1
ATOM 1994 C CA . VAL A 1 244 ? -10.903 -22.360 1.773 1.00 86.25 244 VAL A CA 1
ATOM 1995 C C . VAL A 1 244 ? -10.232 -21.480 0.723 1.00 86.25 244 VAL A C 1
ATOM 1997 O O . VAL A 1 244 ? -10.347 -20.266 0.790 1.00 86.25 244 VAL A O 1
ATOM 2000 N N . LEU A 1 245 ? -9.576 -22.076 -0.278 1.00 89.12 245 LEU A N 1
ATOM 2001 C CA . LEU A 1 245 ? -8.969 -21.323 -1.381 1.00 89.12 245 LEU A CA 1
ATOM 2002 C C . LEU A 1 245 ? -10.003 -20.496 -2.160 1.00 89.12 245 LEU A C 1
ATOM 2004 O O . LEU A 1 245 ? -9.704 -19.368 -2.537 1.00 89.12 245 LEU A O 1
ATOM 2008 N N . TRP A 1 246 ? -11.214 -21.017 -2.365 1.00 90.25 246 TRP A N 1
ATOM 2009 C CA . TRP A 1 246 ? -12.298 -20.255 -2.988 1.00 90.25 246 TRP A CA 1
ATOM 2010 C C . TRP A 1 246 ? -12.737 -19.058 -2.141 1.00 90.25 246 TRP A C 1
ATOM 2012 O O . TRP A 1 246 ? -12.826 -17.965 -2.688 1.00 90.25 246 TRP A O 1
ATOM 2022 N N . GLY A 1 247 ? -12.898 -19.222 -0.823 1.00 89.88 247 GLY A N 1
ATOM 2023 C CA . GLY A 1 247 ? -13.213 -18.096 0.071 1.00 89.88 247 GLY A CA 1
ATOM 2024 C C . GLY A 1 247 ? -12.117 -17.021 0.099 1.00 89.88 247 GLY A C 1
ATOM 2025 O O . GLY A 1 247 ? -12.399 -15.826 0.117 1.00 89.88 247 GLY A O 1
ATOM 2026 N N . ILE A 1 248 ? -10.843 -17.424 0.011 1.00 91.19 248 ILE A N 1
ATOM 2027 C CA . ILE A 1 248 ? -9.713 -16.486 -0.118 1.00 91.19 248 ILE A CA 1
ATOM 2028 C C . ILE A 1 248 ? -9.778 -15.737 -1.454 1.00 91.19 248 ILE A C 1
ATOM 2030 O O . ILE A 1 248 ? -9.578 -14.524 -1.499 1.00 91.19 248 ILE A O 1
ATOM 2034 N N . MET A 1 249 ? -10.053 -16.455 -2.546 1.00 92.19 249 MET A N 1
ATOM 2035 C CA . MET A 1 249 ? -10.157 -15.865 -3.880 1.00 92.19 249 MET A CA 1
ATOM 2036 C C . MET A 1 249 ? -11.297 -14.846 -3.959 1.00 92.19 249 MET A C 1
ATOM 2038 O O . MET A 1 249 ? -11.124 -13.790 -4.562 1.00 92.19 249 MET A O 1
ATOM 2042 N N . GLU A 1 250 ? -12.432 -15.143 -3.331 1.00 91.88 250 GLU A N 1
ATOM 2043 C CA . GLU A 1 250 ? -13.561 -14.224 -3.199 1.00 91.88 250 GLU A CA 1
ATOM 2044 C C . GLU A 1 250 ? -13.156 -12.952 -2.445 1.00 91.88 250 GLU A C 1
ATOM 2046 O O . GLU A 1 250 ? -13.336 -11.854 -2.973 1.00 91.88 250 GLU A O 1
ATOM 2051 N N . CYS A 1 251 ? -12.487 -13.089 -1.291 1.00 94.19 251 CYS A N 1
ATOM 2052 C CA . CYS A 1 251 ? -11.964 -11.943 -0.543 1.00 94.19 251 CYS A CA 1
ATOM 2053 C C . CYS A 1 251 ? -11.046 -11.065 -1.408 1.00 94.19 251 CYS A C 1
ATOM 2055 O O . CYS A 1 251 ? -11.151 -9.839 -1.408 1.00 94.19 251 CYS A O 1
ATOM 2057 N N . PHE A 1 252 ? -10.143 -11.683 -2.174 1.00 93.94 252 PHE A N 1
ATOM 2058 C CA . PHE A 1 252 ? -9.249 -10.959 -3.078 1.00 93.94 252 PHE A CA 1
ATOM 2059 C C . PHE A 1 252 ? -10.000 -10.271 -4.216 1.00 93.94 252 PHE A C 1
ATOM 2061 O O . PHE A 1 252 ? -9.702 -9.118 -4.520 1.00 93.94 252 PHE A O 1
ATOM 2068 N N . ALA A 1 253 ? -10.976 -10.936 -4.833 1.00 92.81 253 ALA A N 1
ATOM 2069 C CA . ALA A 1 253 ? -11.779 -10.344 -5.896 1.00 92.81 253 ALA A CA 1
ATOM 2070 C C . ALA A 1 253 ? -12.547 -9.108 -5.401 1.00 92.81 253 ALA A C 1
ATOM 2072 O O . ALA A 1 253 ? -12.484 -8.057 -6.046 1.00 92.81 253 ALA A O 1
ATOM 2073 N N . LEU A 1 254 ? -13.187 -9.207 -4.232 1.00 93.06 254 LEU A N 1
ATOM 2074 C CA . LEU A 1 254 ? -13.904 -8.101 -3.595 1.00 93.06 254 LEU A CA 1
ATOM 2075 C C . LEU A 1 254 ? -12.959 -6.947 -3.245 1.00 93.06 254 LEU A C 1
ATOM 2077 O O . LEU A 1 254 ? -13.234 -5.806 -3.611 1.00 93.06 254 LEU A O 1
ATOM 2081 N N . ALA A 1 255 ? -11.792 -7.235 -2.661 1.00 93.12 255 ALA A N 1
ATOM 2082 C CA . ALA A 1 255 ? -10.807 -6.206 -2.337 1.00 93.12 255 ALA A CA 1
ATOM 2083 C C . ALA A 1 255 ? -10.325 -5.426 -3.572 1.00 93.12 255 ALA A C 1
ATOM 2085 O O . ALA A 1 255 ? -10.236 -4.196 -3.561 1.00 93.12 255 ALA A O 1
ATOM 2086 N N . LEU A 1 256 ? -10.018 -6.136 -4.662 1.00 91.88 256 LEU A N 1
ATOM 2087 C CA . LEU A 1 256 ? -9.567 -5.528 -5.917 1.00 91.88 256 LEU A CA 1
ATOM 2088 C C . LEU A 1 256 ? -10.658 -4.690 -6.574 1.00 91.88 256 LEU A C 1
ATOM 2090 O O . LEU A 1 256 ? -10.367 -3.624 -7.129 1.00 91.88 256 LEU A O 1
ATOM 2094 N N . ALA A 1 257 ? -11.897 -5.179 -6.537 1.00 90.12 257 ALA A N 1
ATOM 2095 C CA . ALA A 1 257 ? -13.047 -4.459 -7.050 1.00 90.12 257 ALA A CA 1
ATOM 2096 C C . ALA A 1 257 ? -13.295 -3.189 -6.227 1.00 90.12 257 ALA A C 1
ATOM 2098 O O . ALA A 1 257 ? -13.437 -2.117 -6.809 1.00 90.12 257 ALA A O 1
ATOM 2099 N N . THR A 1 258 ? -13.204 -3.266 -4.899 1.00 91.12 258 THR A N 1
ATOM 2100 C CA . THR A 1 258 ? -13.260 -2.107 -4.002 1.00 91.12 258 THR A CA 1
ATOM 2101 C C . THR A 1 258 ? -12.208 -1.064 -4.352 1.00 91.12 258 THR A C 1
ATOM 2103 O O . THR A 1 258 ? -12.558 0.090 -4.595 1.00 91.12 258 THR A O 1
ATOM 2106 N N . VAL A 1 259 ? -10.933 -1.452 -4.452 1.00 89.94 259 VAL A N 1
ATOM 2107 C CA . VAL A 1 259 ? -9.851 -0.516 -4.804 1.00 89.94 259 VAL A CA 1
ATOM 2108 C C . VAL A 1 259 ? -10.100 0.132 -6.172 1.00 89.94 259 VAL A C 1
ATOM 2110 O O . VAL A 1 259 ? -9.811 1.309 -6.371 1.00 89.94 259 VAL A O 1
ATOM 2113 N N . SER A 1 260 ? -10.672 -0.617 -7.116 1.00 85.75 260 SER A N 1
ATOM 2114 C CA . SER A 1 260 ? -10.870 -0.153 -8.492 1.00 85.75 260 SER A CA 1
ATOM 2115 C C . SER A 1 260 ? -12.109 0.716 -8.693 1.00 85.75 260 SER A C 1
ATOM 2117 O O . SER A 1 260 ? -12.072 1.621 -9.530 1.00 85.75 260 SER A O 1
ATOM 2119 N N . TYR A 1 261 ? -13.198 0.412 -7.985 1.00 85.56 261 TYR A N 1
ATOM 2120 C CA . TYR A 1 261 ? -14.523 0.945 -8.285 1.00 85.56 261 TYR A CA 1
ATOM 2121 C C . TYR A 1 261 ? -15.109 1.796 -7.171 1.00 85.56 261 TYR A C 1
ATOM 2123 O O . TYR A 1 261 ? -15.762 2.769 -7.515 1.00 85.56 261 TYR A O 1
ATOM 2131 N N . THR A 1 262 ? -14.865 1.516 -5.883 1.00 87.69 262 THR A N 1
ATOM 2132 C CA . THR A 1 262 ? -15.427 2.314 -4.769 1.00 87.69 262 THR A CA 1
ATOM 2133 C C . THR A 1 262 ? -15.211 3.826 -4.935 1.00 87.69 262 THR A C 1
ATOM 2135 O O . THR A 1 262 ? -16.158 4.574 -4.717 1.00 87.69 262 THR A O 1
ATOM 2138 N N . PRO A 1 263 ? -14.056 4.319 -5.426 1.00 85.12 263 PRO A N 1
ATOM 2139 C CA . PRO A 1 263 ? -13.877 5.749 -5.690 1.00 85.12 263 PRO A CA 1
ATOM 2140 C C . PRO A 1 263 ? -14.827 6.375 -6.725 1.00 85.12 263 PRO A C 1
ATOM 2142 O O . PRO A 1 263 ? -14.860 7.599 -6.847 1.00 85.12 263 PRO A O 1
ATOM 2145 N N . SER A 1 264 ? -15.529 5.563 -7.517 1.00 82.00 264 SER A N 1
ATOM 2146 C CA . SER A 1 264 ? -16.544 5.989 -8.485 1.00 82.00 264 SER A CA 1
ATOM 2147 C C . SER A 1 264 ? -17.955 6.075 -7.888 1.00 82.00 264 SER A C 1
ATOM 2149 O O . SER A 1 264 ? -18.868 6.484 -8.602 1.00 82.00 264 SER A O 1
ATOM 2151 N N . PHE A 1 265 ? -18.147 5.676 -6.627 1.00 80.25 265 PHE A N 1
ATOM 2152 C CA . PHE A 1 265 ? -19.432 5.729 -5.931 1.00 80.25 265 PHE A CA 1
ATOM 2153 C C . PHE A 1 265 ? -19.578 7.075 -5.220 1.00 80.25 265 PHE A C 1
ATOM 2155 O O . PHE A 1 265 ? -18.604 7.649 -4.730 1.00 80.25 265 PHE A O 1
ATOM 2162 N N . ASP A 1 266 ? -20.813 7.567 -5.151 1.00 71.88 266 ASP A N 1
ATOM 2163 C CA . ASP A 1 266 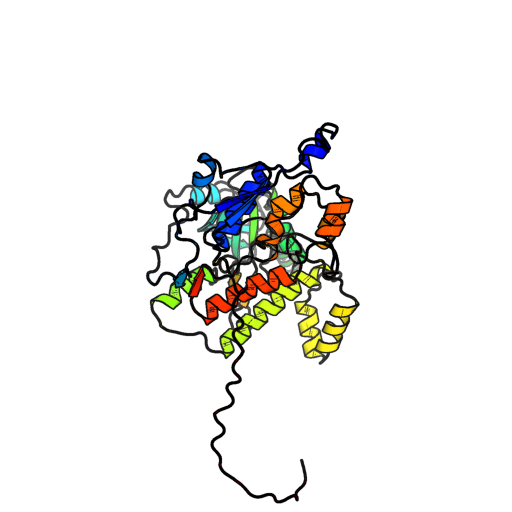? -21.150 8.762 -4.386 1.00 71.88 266 ASP A CA 1
ATOM 2164 C C . ASP A 1 266 ? -21.462 8.407 -2.920 1.00 71.88 266 ASP A C 1
ATOM 2166 O O . ASP A 1 266 ? -22.073 7.377 -2.623 1.00 71.88 266 ASP A O 1
ATOM 2170 N N . GLY A 1 267 ? -21.104 9.303 -1.995 1.00 74.56 267 GLY A N 1
ATOM 2171 C CA . GLY A 1 267 ? -21.428 9.174 -0.568 1.00 74.56 267 GLY A CA 1
ATOM 2172 C C . GLY A 1 267 ? -20.623 8.096 0.170 1.00 74.56 267 GLY A C 1
ATOM 2173 O O . GLY A 1 267 ? -19.477 7.826 -0.171 1.00 74.56 267 GLY A O 1
ATOM 2174 N N . ASP A 1 268 ? -21.219 7.501 1.210 1.00 79.19 268 ASP A N 1
ATOM 2175 C CA . ASP A 1 268 ? -20.602 6.451 2.051 1.00 79.19 268 ASP A CA 1
ATOM 2176 C C . ASP A 1 268 ? -20.841 5.020 1.505 1.00 79.19 268 ASP A C 1
ATOM 2178 O O . ASP A 1 268 ? -20.839 4.030 2.254 1.00 79.19 268 ASP A O 1
ATOM 2182 N N . ASN A 1 269 ? -21.118 4.891 0.203 1.00 87.31 269 ASN A N 1
ATOM 2183 C CA . ASN A 1 269 ? -21.351 3.595 -0.424 1.00 87.31 269 ASN A CA 1
ATOM 2184 C C . ASN A 1 269 ? -20.049 2.966 -0.936 1.00 87.31 269 ASN A C 1
ATOM 2186 O O . ASN A 1 269 ? -19.115 3.665 -1.321 1.00 87.31 269 ASN A O 1
ATOM 2190 N N . THR A 1 270 ? -19.992 1.636 -0.954 1.00 90.81 270 THR A N 1
ATOM 2191 C CA . THR A 1 270 ? -18.821 0.883 -1.424 1.00 90.81 270 THR A CA 1
ATOM 2192 C C . THR A 1 270 ? -19.233 -0.162 -2.446 1.00 90.81 270 THR A C 1
ATOM 2194 O O . THR A 1 270 ? -20.383 -0.608 -2.450 1.00 90.81 270 THR A O 1
ATOM 2197 N N . PHE A 1 271 ? -18.284 -0.596 -3.283 1.00 91.06 271 PHE A N 1
ATOM 2198 C CA . PHE A 1 271 ? -18.533 -1.683 -4.231 1.00 91.06 271 PHE A CA 1
ATOM 2199 C C . PHE A 1 271 ? -19.095 -2.925 -3.524 1.00 91.06 271 PHE A C 1
ATOM 2201 O O . PHE A 1 271 ? -20.063 -3.507 -3.992 1.00 91.06 271 PHE A O 1
ATOM 2208 N N . GLU A 1 272 ? -18.541 -3.296 -2.369 1.00 91.69 272 GLU A N 1
ATOM 2209 C CA . GLU A 1 272 ? -18.972 -4.468 -1.595 1.00 91.69 272 GLU A CA 1
ATOM 2210 C C . GLU A 1 272 ? -20.402 -4.347 -1.044 1.00 91.69 272 GLU A C 1
ATOM 2212 O O . GLU A 1 272 ? -21.144 -5.330 -1.024 1.00 91.69 272 GLU A O 1
ATOM 2217 N N . LYS A 1 273 ? -20.824 -3.152 -0.606 1.00 91.50 273 LYS A N 1
ATOM 2218 C CA . LYS A 1 273 ? -22.207 -2.914 -0.151 1.00 91.50 273 LYS A CA 1
ATOM 2219 C C . LYS A 1 273 ? -23.199 -3.072 -1.306 1.00 91.50 273 LYS A C 1
ATOM 2221 O O . LYS A 1 273 ? -24.202 -3.767 -1.154 1.00 91.50 273 LYS A O 1
ATOM 2226 N N . ASP A 1 274 ? -22.897 -2.485 -2.462 1.00 91.25 274 ASP A N 1
ATOM 2227 C CA . ASP A 1 274 ? -23.760 -2.598 -3.641 1.00 91.25 274 ASP A CA 1
ATOM 2228 C C . ASP A 1 274 ? -23.735 -3.993 -4.261 1.00 91.25 274 ASP A C 1
ATOM 2230 O O . ASP A 1 274 ? -24.771 -4.461 -4.727 1.00 91.25 274 ASP A O 1
ATOM 2234 N N . TYR A 1 275 ? -22.594 -4.681 -4.216 1.00 92.19 275 TYR A N 1
ATOM 2235 C CA . TYR A 1 275 ? -22.474 -6.065 -4.662 1.00 92.19 275 TYR A CA 1
ATOM 2236 C C . TYR A 1 275 ? -23.368 -6.991 -3.832 1.00 92.19 275 TYR A C 1
ATOM 2238 O O . TYR A 1 275 ? -24.195 -7.697 -4.402 1.00 92.19 275 TYR A O 1
ATOM 2246 N N . ARG A 1 276 ? -23.311 -6.908 -2.495 1.00 91.25 276 ARG A N 1
ATOM 2247 C CA . ARG A 1 276 ? -24.197 -7.695 -1.617 1.00 91.25 276 ARG A CA 1
ATOM 2248 C C . ARG A 1 276 ? -25.670 -7.379 -1.834 1.00 91.25 276 ARG A C 1
ATOM 2250 O O . ARG A 1 276 ? -26.492 -8.281 -1.944 1.00 91.25 276 ARG A O 1
ATOM 2257 N N . ARG A 1 277 ? -26.012 -6.096 -1.971 1.00 92.19 277 ARG A N 1
ATOM 2258 C CA . ARG A 1 277 ? -27.382 -5.691 -2.306 1.00 92.19 277 ARG A CA 1
ATOM 2259 C C . ARG A 1 277 ? -27.829 -6.263 -3.654 1.00 92.19 277 ARG A C 1
ATOM 2261 O O . ARG A 1 277 ? -28.992 -6.622 -3.810 1.00 92.19 277 ARG A O 1
ATOM 2268 N N . ALA A 1 278 ? -26.939 -6.313 -4.641 1.00 93.00 278 ALA A N 1
ATOM 2269 C CA . ALA A 1 278 ? -27.234 -6.900 -5.939 1.00 93.00 278 ALA A CA 1
ATOM 2270 C C . ALA A 1 278 ? -27.396 -8.424 -5.850 1.00 93.00 278 ALA A C 1
ATOM 2272 O O . ALA A 1 278 ? -28.286 -8.949 -6.509 1.00 93.00 278 ALA A O 1
ATOM 2273 N N . GLU A 1 279 ? -26.619 -9.120 -5.018 1.00 93.06 279 GLU A N 1
ATOM 2274 C CA . GLU A 1 279 ? -26.814 -10.548 -4.726 1.00 93.06 279 GLU A CA 1
ATOM 2275 C C . GLU A 1 279 ? -28.179 -10.821 -4.091 1.00 93.06 279 GLU A C 1
ATOM 2277 O O . GLU A 1 279 ? -28.924 -11.664 -4.583 1.00 93.06 279 GLU A O 1
ATOM 2282 N N . GLU A 1 280 ? -28.560 -10.060 -3.061 1.00 94.12 280 GLU A N 1
ATOM 2283 C CA . GLU A 1 280 ? -29.868 -10.186 -2.398 1.00 94.12 280 GLU A CA 1
ATOM 2284 C C . GLU A 1 280 ? -31.051 -9.962 -3.354 1.00 94.12 280 GLU A C 1
ATOM 2286 O O . GLU A 1 280 ? -32.141 -10.498 -3.147 1.00 94.12 280 GLU A O 1
ATOM 2291 N N . LEU A 1 281 ? -30.846 -9.154 -4.396 1.00 96.06 281 LEU A N 1
ATOM 2292 C CA . LEU A 1 281 ? -31.857 -8.805 -5.391 1.00 96.06 281 LEU A CA 1
ATOM 2293 C C . LEU A 1 281 ? -31.773 -9.632 -6.683 1.00 96.06 281 LEU A C 1
ATOM 2295 O O . LEU A 1 281 ? -32.564 -9.359 -7.586 1.00 96.06 281 LEU A O 1
ATOM 2299 N N . ASP A 1 282 ? -30.840 -10.585 -6.783 1.00 94.56 282 ASP A N 1
ATOM 2300 C CA . ASP A 1 282 ? -30.531 -11.357 -8.000 1.00 94.56 282 ASP A CA 1
ATOM 2301 C C . ASP A 1 282 ? -30.233 -10.464 -9.228 1.00 94.56 282 ASP A C 1
ATOM 2303 O O . ASP A 1 282 ? -30.770 -10.624 -10.322 1.00 94.56 282 ASP A O 1
ATOM 2307 N N . LYS A 1 283 ? -29.400 -9.435 -9.018 1.00 95.75 283 LYS A N 1
ATOM 2308 C CA . LYS A 1 283 ? -29.045 -8.379 -9.991 1.00 95.75 283 LYS A CA 1
ATOM 2309 C C . LYS A 1 283 ? -27.541 -8.145 -10.122 1.00 95.75 283 LYS A C 1
ATOM 2311 O O . LYS A 1 283 ? -27.107 -7.070 -10.537 1.00 95.75 283 LYS A O 1
ATOM 2316 N N . VAL A 1 284 ? -26.727 -9.131 -9.757 1.00 92.94 284 VAL A N 1
ATOM 2317 C CA . VAL A 1 284 ? -25.261 -9.018 -9.832 1.00 92.94 284 VAL A CA 1
ATOM 2318 C C . VAL A 1 284 ? -24.805 -8.724 -11.257 1.00 92.94 284 VAL A C 1
ATOM 2320 O O . VAL A 1 284 ? -24.016 -7.807 -11.467 1.00 92.94 284 VAL A O 1
ATOM 2323 N N . GLU A 1 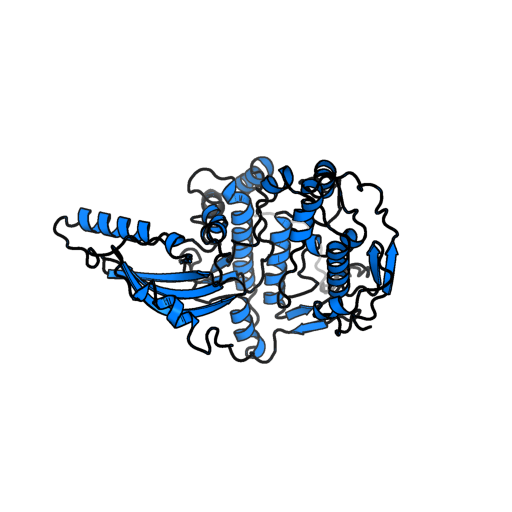285 ? -25.345 -9.431 -12.249 1.00 93.12 285 GLU A N 1
ATOM 2324 C CA . GLU A 1 285 ? -24.977 -9.215 -13.653 1.00 93.12 285 GLU A CA 1
ATOM 2325 C C . GLU A 1 285 ? -25.320 -7.796 -14.124 1.00 93.12 285 GLU A C 1
ATOM 2327 O O . GLU A 1 285 ? -24.489 -7.147 -14.760 1.00 93.12 285 GLU A O 1
ATOM 2332 N N . ASP A 1 286 ? -26.480 -7.259 -13.729 1.00 91.19 286 ASP A N 1
ATOM 2333 C CA . ASP A 1 286 ? -26.863 -5.874 -14.029 1.00 91.19 286 ASP A CA 1
ATOM 2334 C C . ASP A 1 286 ? -25.868 -4.871 -13.426 1.00 91.19 286 ASP A C 1
ATOM 2336 O O . ASP A 1 286 ? -25.480 -3.903 -14.089 1.00 91.19 286 ASP A O 1
ATOM 2340 N N . LEU A 1 287 ? -25.432 -5.104 -12.182 1.00 89.00 287 LEU A N 1
ATOM 2341 C CA . LEU A 1 287 ? -24.433 -4.281 -11.501 1.00 89.00 287 LEU A CA 1
ATOM 2342 C C . LEU A 1 287 ? -23.084 -4.337 -12.223 1.00 89.00 287 LEU A C 1
ATOM 2344 O O . LEU A 1 287 ? -22.477 -3.298 -12.476 1.00 89.00 287 LEU A O 1
ATOM 2348 N N . LEU A 1 288 ? -22.613 -5.533 -12.581 1.00 88.06 288 LEU A N 1
ATOM 2349 C CA . LEU A 1 288 ? -21.330 -5.723 -13.259 1.00 88.06 288 LEU A CA 1
ATOM 2350 C C . LEU A 1 288 ? -21.348 -5.153 -14.684 1.00 88.06 288 LEU A C 1
ATOM 2352 O O . LEU A 1 288 ? -20.371 -4.530 -15.113 1.00 88.06 288 LEU A O 1
ATOM 2356 N N . ASP A 1 289 ? -22.456 -5.295 -15.410 1.00 87.00 289 ASP A N 1
ATOM 2357 C CA . ASP A 1 289 ? -22.644 -4.691 -16.729 1.00 87.00 289 ASP A CA 1
ATOM 2358 C C . ASP A 1 289 ? -22.800 -3.172 -16.653 1.00 87.00 289 ASP A C 1
ATOM 2360 O O . ASP A 1 289 ? -22.372 -2.454 -17.568 1.00 87.00 289 ASP A O 1
ATOM 2364 N N . HIS A 1 290 ? -23.402 -2.651 -15.582 1.00 83.81 290 HIS A N 1
ATOM 2365 C CA . HIS A 1 290 ? -23.379 -1.223 -15.294 1.00 83.81 290 HIS A CA 1
ATOM 2366 C C . HIS A 1 290 ? -21.948 -0.764 -15.014 1.00 83.81 290 HIS A C 1
ATOM 2368 O O . HIS A 1 290 ? -21.477 0.159 -15.672 1.00 83.81 290 HIS A O 1
ATOM 2374 N N . GLY A 1 291 ? -21.214 -1.456 -14.143 1.00 78.38 291 GLY A N 1
ATOM 2375 C CA . GLY A 1 291 ? -19.825 -1.146 -13.829 1.00 78.38 291 GLY A CA 1
ATOM 2376 C C . GLY A 1 291 ? -18.926 -1.143 -15.061 1.00 78.38 291 GLY A C 1
ATOM 2377 O O . GLY A 1 291 ? -18.160 -0.208 -15.267 1.00 78.38 291 GLY A O 1
ATOM 2378 N N . ARG A 1 292 ? -19.098 -2.109 -15.968 1.00 77.88 292 ARG A N 1
ATOM 2379 C CA . ARG A 1 292 ? -18.349 -2.176 -17.232 1.00 77.88 292 ARG A CA 1
ATOM 2380 C C . ARG A 1 292 ? -18.607 -0.982 -18.160 1.00 77.88 292 ARG A C 1
ATOM 2382 O O . ARG A 1 292 ? -17.717 -0.606 -18.922 1.00 77.88 292 ARG A O 1
ATOM 2389 N N . ARG A 1 293 ? -19.825 -0.427 -18.159 1.00 77.88 293 ARG A N 1
ATOM 2390 C CA . ARG A 1 293 ? -20.259 0.625 -19.101 1.00 77.88 293 ARG A CA 1
ATOM 2391 C C . ARG A 1 293 ? -20.177 2.037 -18.527 1.00 77.88 293 ARG A C 1
ATOM 2393 O O . ARG A 1 293 ? -19.895 2.971 -19.272 1.00 77.88 293 ARG A O 1
ATOM 2400 N N . ALA A 1 294 ? -20.483 2.186 -17.245 1.00 70.88 294 ALA A N 1
ATOM 2401 C CA . ALA A 1 294 ? -20.713 3.461 -16.580 1.00 70.88 294 ALA A CA 1
ATOM 2402 C C . ALA A 1 294 ? -19.626 3.790 -15.552 1.00 70.88 294 ALA A C 1
ATOM 2404 O O . ALA A 1 294 ? -19.239 4.957 -15.444 1.00 70.88 294 ALA A O 1
ATOM 2405 N N . TRP A 1 295 ? -19.087 2.793 -14.840 1.00 71.56 295 TRP A N 1
ATOM 2406 C CA . TRP A 1 295 ? -17.968 3.031 -13.933 1.00 71.56 295 TRP A CA 1
ATOM 2407 C C . TRP A 1 295 ? -16.660 3.043 -14.712 1.00 71.56 295 TRP A C 1
ATOM 2409 O O . TRP A 1 295 ? -16.113 2.028 -15.142 1.00 71.56 295 TRP A O 1
ATOM 2419 N N . TYR A 1 296 ? -16.117 4.241 -14.868 1.00 62.62 296 TYR A N 1
ATOM 2420 C CA . TYR A 1 296 ? -14.724 4.383 -15.242 1.00 62.62 296 TYR A CA 1
ATOM 2421 C C . TYR A 1 296 ? -13.881 4.041 -14.018 1.00 62.62 296 TYR A C 1
ATOM 2423 O O . TYR A 1 296 ? -13.746 4.895 -13.147 1.00 62.62 296 TYR A O 1
ATOM 2431 N N . SER A 1 297 ? -13.318 2.824 -13.970 1.00 63.88 297 SER A N 1
ATOM 2432 C CA . SER A 1 297 ? -12.286 2.462 -12.985 1.00 63.88 297 SER A CA 1
ATOM 2433 C C . SER A 1 297 ? -11.329 3.645 -12.824 1.00 63.88 297 SER A C 1
ATOM 2435 O O . SER A 1 297 ? -10.743 4.119 -13.804 1.00 63.88 297 SER A O 1
ATOM 2437 N N . GLU A 1 298 ? -11.189 4.149 -11.597 1.00 70.12 298 GLU A N 1
ATOM 2438 C CA . GLU A 1 298 ? -10.272 5.260 -11.306 1.00 70.12 298 GLU A CA 1
ATOM 2439 C C . GLU A 1 298 ? -8.801 4.841 -11.509 1.00 70.12 298 GLU A C 1
ATOM 2441 O O . GLU A 1 298 ? -7.898 5.683 -11.527 1.00 70.12 298 GLU A O 1
ATOM 2446 N N . HIS A 1 299 ? -8.575 3.545 -11.771 1.00 78.06 299 HIS A N 1
ATOM 2447 C CA . HIS A 1 299 ? -7.278 2.911 -11.950 1.00 78.06 299 HIS A CA 1
ATOM 2448 C C . HIS A 1 299 ? -6.369 3.178 -10.752 1.00 78.06 299 HIS A C 1
ATOM 2450 O O . HIS A 1 299 ? -5.200 3.528 -10.919 1.00 78.06 299 HIS A O 1
ATOM 2456 N N . ASP A 1 300 ? -6.908 3.032 -9.543 1.00 87.88 300 ASP A N 1
ATOM 2457 C CA . ASP A 1 300 ? -6.085 3.051 -8.345 1.00 87.88 300 ASP A CA 1
ATOM 2458 C C . ASP A 1 300 ? -5.211 1.782 -8.337 1.00 87.88 300 ASP A C 1
ATOM 2460 O O . ASP A 1 300 ? -5.700 0.651 -8.397 1.00 87.88 300 ASP A O 1
ATOM 2464 N N . VAL A 1 301 ? -3.893 1.969 -8.331 1.00 86.38 301 VAL A N 1
ATOM 2465 C CA . VAL A 1 301 ? -2.897 0.894 -8.405 1.00 86.38 301 VAL A CA 1
ATOM 2466 C C . VAL A 1 301 ? -2.003 0.975 -7.187 1.00 86.38 301 VAL A C 1
ATOM 2468 O O . VAL A 1 301 ? -1.378 2.003 -6.980 1.00 86.38 301 VAL A O 1
ATOM 2471 N N . HIS A 1 302 ? -1.904 -0.111 -6.426 1.00 82.81 302 HIS A N 1
ATOM 2472 C CA . HIS A 1 302 ? -1.169 -0.161 -5.160 1.00 82.81 302 HIS A CA 1
ATOM 2473 C C . HIS A 1 302 ? 0.350 -0.336 -5.327 1.00 82.81 302 HIS A C 1
ATOM 2475 O O . HIS A 1 302 ? 1.117 -0.015 -4.431 1.00 82.81 302 HIS A O 1
ATOM 2481 N N . GLN A 1 303 ? 0.791 -0.874 -6.471 1.00 79.25 303 GLN A N 1
ATOM 2482 C CA . GLN A 1 303 ? 2.189 -1.144 -6.871 1.00 79.25 303 GLN A CA 1
ATOM 2483 C C . GLN A 1 303 ? 3.038 -2.045 -5.942 1.00 79.25 303 GLN A C 1
ATOM 2485 O O . GLN A 1 303 ? 4.044 -2.572 -6.412 1.00 79.25 303 GLN A O 1
ATOM 2490 N N . ASP A 1 304 ? 2.626 -2.275 -4.691 1.00 78.50 304 ASP A N 1
ATOM 2491 C CA . ASP A 1 304 ? 3.322 -3.081 -3.671 1.00 78.50 304 ASP A CA 1
ATOM 2492 C C . ASP A 1 304 ? 2.388 -4.135 -3.033 1.00 78.50 304 ASP A C 1
ATOM 2494 O O . ASP A 1 304 ? 2.431 -4.377 -1.833 1.00 78.50 304 ASP A O 1
ATOM 2498 N N . LEU A 1 305 ? 1.443 -4.714 -3.791 1.00 82.25 305 LEU A N 1
ATOM 2499 C CA . LEU A 1 305 ? 0.615 -5.814 -3.266 1.00 82.25 305 LEU A CA 1
ATOM 2500 C C . LEU A 1 305 ? 1.453 -7.093 -3.186 1.00 82.25 305 LEU A C 1
ATOM 2502 O O . LEU A 1 305 ? 1.801 -7.694 -4.198 1.00 82.25 305 LEU A O 1
ATOM 2506 N N . GLU A 1 306 ? 1.754 -7.512 -1.965 1.00 79.81 306 GLU A N 1
ATOM 2507 C CA . GLU A 1 306 ? 2.518 -8.717 -1.654 1.00 79.81 306 GLU A CA 1
ATOM 2508 C C . GLU A 1 306 ? 1.933 -9.419 -0.423 1.00 79.81 306 GLU A C 1
ATOM 2510 O O . GLU A 1 306 ? 1.076 -8.873 0.267 1.00 79.81 306 GLU A O 1
ATOM 2515 N N . ALA A 1 307 ? 2.404 -10.628 -0.102 1.00 80.69 307 ALA A N 1
ATOM 2516 C CA . ALA A 1 307 ? 1.891 -11.398 1.038 1.00 80.69 307 ALA A CA 1
ATOM 2517 C C . ALA A 1 307 ? 2.095 -10.701 2.401 1.00 80.69 307 ALA A C 1
ATOM 2519 O O . ALA A 1 307 ? 1.364 -10.984 3.347 1.00 80.69 307 ALA A O 1
ATOM 2520 N N . LEU A 1 308 ? 3.065 -9.784 2.507 1.00 81.62 308 LEU A N 1
ATOM 2521 C CA . LEU A 1 308 ? 3.237 -8.921 3.681 1.00 81.62 308 LEU A CA 1
ATOM 2522 C C . LEU A 1 308 ? 2.153 -7.845 3.775 1.00 81.62 308 LEU A C 1
ATOM 2524 O O . LEU A 1 308 ? 1.861 -7.410 4.883 1.00 81.62 308 LEU A O 1
ATOM 2528 N N . ASN A 1 309 ? 1.556 -7.461 2.641 1.00 87.19 309 ASN A N 1
ATOM 2529 C CA . ASN A 1 309 ? 0.553 -6.404 2.473 1.00 87.19 309 ASN A CA 1
ATOM 2530 C C . ASN A 1 309 ? -0.895 -6.928 2.401 1.00 87.19 309 ASN A C 1
ATOM 2532 O O . ASN A 1 309 ? -1.833 -6.195 2.090 1.00 87.19 309 ASN A O 1
ATOM 2536 N N . VAL A 1 310 ? -1.093 -8.194 2.777 1.00 90.44 310 VAL A N 1
ATOM 2537 C CA . VAL A 1 310 ? -2.405 -8.827 2.948 1.00 90.44 310 VAL A CA 1
ATOM 2538 C C . VAL A 1 310 ? -2.519 -9.330 4.383 1.00 90.44 310 VAL A C 1
ATOM 2540 O O . VAL A 1 310 ? -1.706 -10.149 4.812 1.00 90.44 310 VAL A O 1
ATOM 2543 N N . LEU A 1 311 ? -3.521 -8.853 5.124 1.00 93.19 311 LEU A N 1
ATOM 2544 C CA . LEU A 1 311 ? -3.793 -9.260 6.504 1.00 93.19 311 LEU A CA 1
ATOM 2545 C C . LEU A 1 311 ? -4.946 -10.257 6.575 1.00 93.19 311 LEU A C 1
ATOM 2547 O O . LEU A 1 311 ? -5.887 -10.181 5.790 1.00 93.19 311 LEU A O 1
ATOM 2551 N N . MET A 1 312 ? -4.893 -11.151 7.559 1.00 91.94 312 MET A N 1
ATOM 2552 C CA . MET A 1 312 ? -5.932 -12.138 7.837 1.00 91.94 312 MET A CA 1
ATOM 2553 C C . MET A 1 312 ? -6.622 -11.834 9.168 1.00 91.94 312 MET A C 1
ATOM 2555 O O . MET A 1 312 ? -5.968 -11.652 10.198 1.00 91.94 312 MET A O 1
ATOM 2559 N N . GLY A 1 313 ? -7.950 -11.801 9.164 1.00 89.38 313 GLY A N 1
ATOM 2560 C CA . GLY A 1 313 ? -8.755 -11.487 10.339 1.00 89.38 313 GLY A CA 1
ATOM 2561 C C . GLY A 1 313 ? -9.984 -12.367 10.488 1.00 89.38 313 GLY A C 1
ATOM 2562 O O . GLY A 1 313 ? -10.141 -13.383 9.812 1.00 89.38 313 GLY A O 1
ATOM 2563 N N . GLU A 1 314 ? -10.861 -11.927 11.379 1.00 86.06 314 GLU A N 1
ATOM 2564 C CA . GLU A 1 314 ? -12.215 -12.445 11.542 1.00 86.06 314 GLU A CA 1
ATOM 2565 C C . GLU A 1 314 ? -13.183 -11.327 11.185 1.00 86.06 314 GLU A C 1
ATOM 2567 O O . GLU A 1 314 ? -12.946 -10.175 11.558 1.00 86.06 314 GLU A O 1
ATOM 2572 N N . ASP A 1 315 ? -14.262 -11.670 10.494 1.00 78.81 315 ASP A N 1
ATOM 2573 C CA . ASP A 1 315 ? -15.367 -10.755 10.246 1.00 78.81 315 ASP A CA 1
ATOM 2574 C C . ASP A 1 315 ? -16.686 -11.516 10.425 1.00 78.81 315 ASP A C 1
ATOM 2576 O O . ASP A 1 315 ? -16.857 -12.567 9.799 1.00 78.81 315 ASP A O 1
ATOM 2580 N N . PRO A 1 316 ? -17.622 -11.033 11.263 1.00 75.19 316 PRO A N 1
ATOM 2581 C CA . PRO A 1 316 ? -18.938 -11.648 11.402 1.00 75.19 316 PRO A CA 1
ATOM 2582 C C . PRO A 1 316 ? -19.684 -11.815 10.070 1.00 75.19 316 PRO A C 1
ATOM 2584 O O . PRO A 1 316 ? -20.437 -12.779 9.926 1.00 75.19 316 PRO A O 1
ATOM 2587 N N . ALA A 1 317 ? -19.461 -10.925 9.094 1.00 73.38 317 ALA A N 1
ATOM 2588 C CA . ALA A 1 317 ? -20.057 -11.018 7.762 1.00 73.38 317 ALA A CA 1
ATOM 2589 C C . ALA A 1 317 ? -19.547 -12.234 6.963 1.00 73.38 317 ALA A C 1
ATOM 2591 O O . ALA A 1 317 ? -20.263 -12.750 6.109 1.00 73.38 317 ALA A O 1
ATOM 2592 N N . HIS A 1 318 ? -18.357 -12.752 7.291 1.00 73.25 318 HIS A N 1
ATOM 2593 C CA . HIS A 1 318 ? -17.752 -13.935 6.665 1.00 73.25 318 HIS A CA 1
ATOM 2594 C C . HIS A 1 318 ? -18.100 -15.256 7.378 1.00 73.25 318 HIS A C 1
ATOM 2596 O O . HIS A 1 318 ? -17.563 -16.323 7.051 1.00 73.25 318 HIS A O 1
ATOM 2602 N N . GLY A 1 319 ? -19.010 -15.225 8.358 1.00 73.19 319 GLY A N 1
ATOM 2603 C CA . GLY A 1 319 ? -19.403 -16.403 9.126 1.00 73.19 319 GLY A CA 1
ATOM 2604 C C . GLY A 1 319 ? -18.202 -17.060 9.817 1.00 73.19 319 GLY A C 1
ATOM 2605 O O . GLY A 1 319 ? -17.509 -16.432 10.608 1.00 73.19 319 GLY A O 1
ATOM 2606 N N . ASN A 1 320 ? -17.949 -18.341 9.523 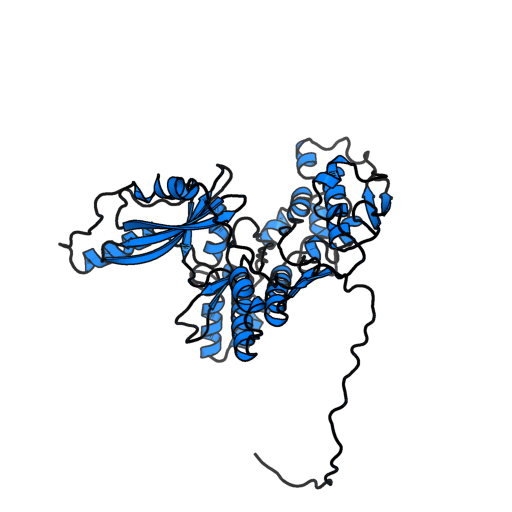1.00 72.88 320 ASN A N 1
ATOM 2607 C CA . ASN A 1 320 ? -16.819 -19.094 10.090 1.00 72.88 320 ASN A CA 1
ATOM 2608 C C . ASN A 1 320 ? -15.537 -19.025 9.233 1.00 72.88 320 ASN A C 1
ATOM 2610 O O . ASN A 1 320 ? -14.581 -19.752 9.515 1.00 72.88 320 ASN A O 1
ATOM 2614 N N . GLN A 1 321 ? -15.520 -18.233 8.156 1.00 80.00 321 GLN A N 1
ATOM 2615 C CA . GLN A 1 321 ? -14.358 -18.101 7.278 1.00 80.00 321 GLN A CA 1
ATOM 2616 C C . GLN A 1 321 ? -13.505 -16.882 7.666 1.00 80.00 321 GLN A C 1
ATOM 2618 O O . GLN A 1 321 ? -14.047 -15.858 8.078 1.00 80.00 321 GLN A O 1
ATOM 2623 N N . PRO A 1 322 ? -12.167 -16.964 7.548 1.00 84.94 322 PRO A N 1
ATOM 2624 C CA . PRO A 1 322 ? -11.306 -15.804 7.749 1.00 84.94 322 PRO A CA 1
ATOM 2625 C C . PRO A 1 322 ? -11.512 -14.767 6.639 1.00 84.94 322 PRO A C 1
ATOM 2627 O O . PRO A 1 322 ? -11.638 -15.130 5.470 1.00 84.94 322 PRO A O 1
ATOM 2630 N N . ILE A 1 323 ? -11.454 -13.485 7.000 1.00 91.38 323 ILE A N 1
ATOM 2631 C CA . ILE A 1 323 ? -11.431 -12.378 6.037 1.00 91.38 323 ILE A CA 1
ATOM 2632 C C . ILE A 1 323 ? -9.986 -12.044 5.657 1.00 91.38 323 ILE A C 1
ATOM 2634 O O . ILE A 1 323 ? -9.086 -12.077 6.506 1.00 91.38 323 ILE A O 1
ATOM 2638 N N . PHE A 1 324 ? -9.760 -11.689 4.392 1.00 93.56 324 PHE A N 1
ATOM 2639 C CA . PHE A 1 324 ? -8.469 -11.208 3.902 1.00 93.56 324 PHE A CA 1
ATOM 2640 C C . PHE A 1 324 ? -8.594 -9.749 3.482 1.00 93.56 324 PHE A C 1
ATOM 2642 O O . PHE A 1 324 ? -9.405 -9.418 2.621 1.00 93.56 324 PHE A O 1
ATOM 2649 N N . LYS A 1 325 ? -7.773 -8.884 4.084 1.00 94.75 325 LYS A N 1
ATOM 2650 C CA . LYS A 1 325 ? -7.814 -7.434 3.875 1.00 94.75 325 LYS A CA 1
ATOM 2651 C C . LYS A 1 325 ? -6.513 -6.916 3.274 1.00 94.75 325 LYS A C 1
ATOM 2653 O O . LYS A 1 325 ? -5.432 -7.255 3.759 1.00 94.75 325 LYS A O 1
ATOM 2658 N N . LEU A 1 326 ? -6.608 -6.055 2.263 1.00 93.56 326 LEU A N 1
ATOM 2659 C CA . LEU A 1 326 ? -5.449 -5.328 1.729 1.00 93.56 326 LEU A CA 1
ATOM 2660 C C . LEU A 1 326 ? -5.030 -4.213 2.695 1.00 93.56 326 LEU A C 1
ATOM 2662 O O . LEU A 1 326 ? -5.888 -3.505 3.228 1.00 93.56 326 LEU A O 1
ATOM 2666 N N . HIS A 1 327 ? -3.724 -4.043 2.908 1.00 89.69 327 HIS A N 1
ATOM 2667 C CA . HIS A 1 327 ? -3.168 -2.980 3.754 1.00 89.69 327 HIS A CA 1
ATOM 2668 C C . HIS A 1 327 ? -1.936 -2.314 3.121 1.00 89.69 327 HIS A C 1
ATOM 2670 O O . HIS A 1 327 ? -1.521 -2.706 2.038 1.00 89.69 327 HIS A O 1
ATOM 2676 N N . ASP A 1 328 ? -1.379 -1.306 3.804 1.00 84.00 328 ASP A N 1
ATOM 2677 C CA . ASP A 1 328 ? -0.257 -0.467 3.340 1.00 84.00 328 ASP A CA 1
ATOM 2678 C C . ASP A 1 328 ? -0.574 0.294 2.042 1.00 84.00 328 ASP A C 1
ATOM 2680 O O . ASP A 1 328 ? 0.300 0.543 1.212 1.00 84.00 328 ASP A O 1
ATOM 2684 N N . LEU A 1 329 ? -1.835 0.730 1.900 1.00 81.69 329 LEU A N 1
ATOM 2685 C CA . LEU A 1 329 ? -2.352 1.382 0.695 1.00 81.69 329 LEU A CA 1
ATOM 2686 C C . LEU A 1 329 ? -1.783 2.791 0.483 1.00 81.69 329 LEU A C 1
ATOM 2688 O O . LEU A 1 329 ? -2.146 3.440 -0.488 1.00 81.69 329 LEU A O 1
ATOM 2692 N N . GLY A 1 330 ? -0.921 3.291 1.364 1.00 78.25 330 GLY A N 1
ATOM 2693 C CA . GLY A 1 330 ? -0.393 4.648 1.324 1.00 78.25 330 GLY A CA 1
ATOM 2694 C C . GLY A 1 330 ? 0.673 4.872 0.249 1.00 78.25 330 GLY A C 1
ATOM 2695 O O . GLY A 1 330 ? 0.384 5.232 -0.890 1.00 78.25 330 GLY A O 1
ATOM 2696 N N . ALA A 1 331 ? 1.943 4.753 0.643 1.00 72.44 331 ALA A N 1
ATOM 2697 C CA . ALA A 1 331 ? 3.080 5.365 -0.052 1.00 72.44 331 ALA A CA 1
ATOM 2698 C C . ALA A 1 331 ? 3.309 4.927 -1.512 1.00 72.44 331 ALA A C 1
ATOM 2700 O O . ALA A 1 331 ? 3.943 5.681 -2.257 1.00 72.44 331 ALA A O 1
ATOM 2701 N N . PHE A 1 332 ? 2.813 3.752 -1.903 1.00 77.00 332 PHE A N 1
ATOM 2702 C CA . PHE A 1 332 ? 3.016 3.157 -3.229 1.00 77.00 332 PHE A CA 1
ATOM 2703 C C . PHE A 1 332 ? 1.754 3.133 -4.096 1.00 77.00 332 PHE A C 1
ATOM 2705 O O . PHE A 1 332 ? 1.822 2.731 -5.258 1.00 77.00 332 PHE A O 1
ATOM 2712 N N . SER A 1 333 ? 0.622 3.613 -3.575 1.00 85.56 333 SER A N 1
ATOM 2713 C CA . SER A 1 333 ? -0.604 3.681 -4.358 1.00 85.56 333 SER A CA 1
ATOM 2714 C C . SER A 1 333 ? -0.675 4.933 -5.220 1.00 85.56 333 SER A C 1
ATOM 2716 O O . SER A 1 333 ? -0.267 6.027 -4.827 1.00 85.56 333 SER A O 1
ATOM 2718 N N . GLU A 1 334 ? -1.241 4.774 -6.409 1.00 86.25 334 GLU A N 1
ATOM 2719 C CA . GLU A 1 334 ? -1.368 5.826 -7.408 1.00 86.25 334 GLU A CA 1
ATOM 2720 C C . GLU A 1 334 ? -2.762 5.805 -8.029 1.00 86.25 334 GLU A C 1
ATOM 2722 O O . GLU A 1 334 ? -3.239 4.762 -8.471 1.00 86.25 334 GLU A O 1
ATOM 2727 N N . CYS A 1 335 ? -3.394 6.974 -8.137 1.00 88.12 335 CYS A N 1
ATOM 2728 C CA . CYS A 1 335 ? -4.611 7.141 -8.928 1.00 88.12 335 CYS A CA 1
ATOM 2729 C C . CYS A 1 335 ? -4.205 7.356 -10.391 1.00 88.12 335 CYS A C 1
ATOM 2731 O O . CYS A 1 335 ? -4.024 8.496 -10.843 1.00 88.12 335 CYS A O 1
ATOM 2733 N N . MET A 1 336 ? -4.004 6.263 -11.136 1.00 84.88 336 MET A N 1
ATOM 2734 C CA . MET A 1 336 ? -3.377 6.320 -12.462 1.00 84.88 336 MET A CA 1
ATOM 2735 C C . MET A 1 336 ? -4.145 7.222 -13.427 1.00 84.88 336 MET A C 1
ATOM 2737 O O . MET A 1 336 ? -3.528 7.928 -14.222 1.00 84.88 336 MET A O 1
ATOM 2741 N N . ARG A 1 337 ? -5.477 7.293 -13.320 1.00 80.44 337 ARG A N 1
ATOM 2742 C CA . ARG A 1 337 ? -6.300 8.174 -14.158 1.00 80.44 337 ARG A CA 1
ATOM 2743 C C . ARG A 1 337 ? -5.977 9.658 -13.961 1.00 80.44 337 ARG A C 1
ATOM 2745 O O . ARG A 1 337 ? -5.879 10.400 -14.943 1.00 80.44 337 ARG A O 1
ATOM 2752 N N . ARG A 1 338 ? -5.817 10.106 -12.710 1.00 83.31 338 ARG A N 1
ATOM 2753 C CA . ARG A 1 338 ? -5.394 11.485 -12.400 1.00 83.31 338 ARG A CA 1
ATOM 2754 C C . ARG A 1 338 ? -3.950 11.707 -12.817 1.00 83.31 338 ARG A C 1
ATOM 2756 O O . ARG A 1 338 ? -3.641 12.729 -13.432 1.00 83.31 338 ARG A O 1
ATOM 2763 N N . GLU A 1 339 ? -3.096 10.731 -12.547 1.00 84.06 339 GLU A N 1
ATOM 2764 C CA . GLU A 1 339 ? -1.674 10.823 -12.841 1.00 84.06 339 GLU A CA 1
ATOM 2765 C C . GLU A 1 339 ? -1.385 10.904 -14.336 1.00 84.06 339 GLU A C 1
ATOM 2767 O O . GLU A 1 339 ? -0.603 11.752 -14.752 1.00 84.06 339 GLU A O 1
ATOM 2772 N N . TRP A 1 340 ? -2.064 10.130 -15.180 1.00 83.81 340 TRP A N 1
ATOM 2773 C CA . TRP A 1 340 ? -1.886 10.157 -16.635 1.00 83.81 340 TRP A CA 1
ATOM 2774 C C . TRP A 1 340 ? -2.036 11.554 -17.256 1.00 83.81 340 TRP A C 1
ATOM 2776 O O . TRP A 1 340 ? -1.376 11.880 -18.243 1.00 83.81 340 TRP A O 1
ATOM 2786 N N . ARG A 1 341 ? -2.844 12.434 -16.657 1.00 81.38 341 ARG A N 1
ATOM 2787 C CA . ARG A 1 341 ? -3.014 13.821 -17.130 1.00 81.38 341 ARG A CA 1
ATOM 2788 C C . ARG A 1 341 ? -1.780 14.689 -16.888 1.00 81.38 341 ARG A C 1
ATOM 2790 O O . ARG A 1 341 ? -1.561 15.666 -17.604 1.00 81.38 341 ARG A O 1
ATOM 2797 N N . ASN A 1 342 ? -0.976 14.343 -15.888 1.00 85.69 342 ASN A N 1
ATOM 2798 C CA . ASN A 1 342 ? 0.091 15.196 -15.378 1.00 85.69 342 ASN A CA 1
ATOM 2799 C C . ASN A 1 342 ? 1.454 14.521 -15.267 1.00 85.69 342 ASN A C 1
ATOM 2801 O O . ASN A 1 342 ? 2.416 15.182 -14.881 1.00 85.69 342 ASN A O 1
ATOM 2805 N N . VAL A 1 343 ? 1.551 13.246 -15.628 1.00 87.38 343 VAL A N 1
ATOM 2806 C CA . VAL A 1 343 ? 2.761 12.468 -15.425 1.00 87.38 343 VAL A CA 1
ATOM 2807 C C . VAL A 1 343 ? 3.916 12.999 -16.275 1.00 87.38 343 VAL A C 1
ATOM 2809 O O . VAL A 1 343 ?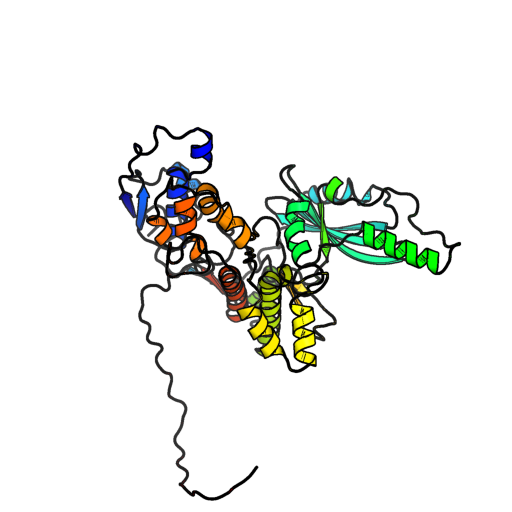 3.774 13.262 -17.469 1.00 87.38 343 VAL A O 1
ATOM 2812 N N . THR A 1 344 ? 5.064 13.172 -15.628 1.00 88.56 344 THR A N 1
ATOM 2813 C CA . THR A 1 344 ? 6.336 13.499 -16.273 1.00 88.56 344 THR A CA 1
ATOM 2814 C C . THR A 1 344 ? 7.104 12.218 -16.566 1.00 88.56 344 THR A C 1
ATOM 2816 O O . THR A 1 344 ? 6.840 11.166 -15.981 1.00 88.56 344 THR A O 1
ATOM 2819 N N . GLU A 1 345 ? 8.092 12.295 -17.452 1.00 88.69 345 GLU A N 1
ATOM 2820 C CA . GLU A 1 345 ? 8.969 11.156 -17.702 1.00 88.69 345 GLU A CA 1
ATOM 2821 C C . GLU A 1 345 ? 9.645 10.693 -16.406 1.00 88.69 345 GLU A C 1
ATOM 2823 O O . GLU A 1 345 ? 9.607 9.508 -16.087 1.00 88.69 345 GLU A O 1
ATOM 2828 N N . PHE A 1 346 ? 10.221 11.620 -15.639 1.00 87.69 346 PHE A N 1
ATOM 2829 C CA . PHE A 1 346 ? 10.879 11.312 -14.373 1.00 87.69 346 PHE A CA 1
ATOM 2830 C C . PHE A 1 346 ? 9.976 10.494 -13.440 1.00 87.69 346 PHE A C 1
ATOM 2832 O O . PHE A 1 346 ? 10.407 9.455 -12.945 1.00 87.69 346 PHE A O 1
ATOM 2839 N N . LYS A 1 347 ? 8.701 10.886 -13.295 1.00 86.25 347 LYS A N 1
ATOM 2840 C CA . LYS A 1 347 ? 7.718 10.144 -12.491 1.00 86.25 347 LYS A CA 1
ATOM 2841 C C . LYS A 1 347 ? 7.450 8.732 -13.020 1.00 86.25 347 LYS A C 1
ATOM 2843 O O . LYS A 1 347 ? 7.336 7.808 -12.225 1.00 86.25 347 LYS A O 1
ATOM 2848 N N . ILE A 1 348 ? 7.353 8.534 -14.339 1.00 87.00 348 ILE A N 1
ATOM 2849 C CA . ILE A 1 348 ? 7.192 7.188 -14.923 1.00 87.00 348 ILE A CA 1
ATOM 2850 C C . ILE A 1 348 ? 8.390 6.293 -14.581 1.00 87.00 348 ILE A C 1
ATOM 2852 O O . ILE A 1 348 ? 8.205 5.129 -14.230 1.00 87.00 348 ILE A O 1
ATOM 2856 N N . TRP A 1 349 ? 9.610 6.830 -14.641 1.00 85.56 349 TRP A N 1
ATOM 2857 C CA . TRP A 1 349 ? 10.814 6.073 -14.293 1.00 85.56 349 TRP A CA 1
ATOM 2858 C C . TRP A 1 349 ? 10.986 5.863 -12.784 1.00 85.56 349 TRP A C 1
ATOM 2860 O O . TRP A 1 349 ? 11.525 4.830 -12.397 1.00 85.56 349 TRP A O 1
ATOM 2870 N N . GLU A 1 350 ? 10.524 6.782 -11.930 1.00 80.75 350 GLU A N 1
ATOM 2871 C CA . GLU A 1 350 ? 10.435 6.546 -10.479 1.00 80.75 350 GLU A CA 1
ATOM 2872 C C . GLU A 1 350 ? 9.435 5.436 -10.147 1.00 80.75 350 GLU A C 1
ATOM 2874 O O . GLU A 1 350 ? 9.760 4.545 -9.368 1.00 80.75 350 GLU A O 1
ATOM 2879 N N . ARG A 1 351 ? 8.271 5.423 -10.811 1.00 78.06 351 ARG A N 1
ATOM 2880 C CA . ARG A 1 351 ? 7.225 4.388 -10.671 1.00 78.06 351 ARG A CA 1
ATOM 2881 C C . ARG A 1 351 ? 7.612 3.013 -11.161 1.00 78.06 351 ARG A C 1
ATOM 2883 O O . ARG A 1 351 ? 6.952 2.030 -10.828 1.00 78.06 351 ARG A O 1
ATOM 2890 N N . ARG A 1 352 ? 8.753 2.903 -11.830 1.00 77.81 352 ARG A N 1
ATOM 2891 C CA . ARG A 1 352 ? 9.475 1.639 -11.943 1.00 77.81 352 ARG A CA 1
ATOM 2892 C C . ARG A 1 352 ? 10.003 1.154 -10.577 1.00 77.81 352 ARG A C 1
ATOM 2894 O O . ARG A 1 352 ? 10.988 0.419 -10.540 1.00 77.81 352 ARG A O 1
ATOM 2901 N N . HIS A 1 353 ? 9.376 1.587 -9.474 1.00 62.91 353 HIS A N 1
ATOM 2902 C CA . HIS A 1 353 ? 9.618 1.165 -8.112 1.00 62.91 353 HIS A CA 1
ATOM 2903 C C . HIS A 1 353 ? 9.812 -0.337 -8.101 1.00 62.91 353 HIS A C 1
ATOM 2905 O O . HIS A 1 353 ? 8.989 -1.114 -8.586 1.00 62.91 353 HIS A O 1
ATOM 2911 N N . TYR A 1 354 ? 10.981 -0.705 -7.602 1.00 57.94 354 TYR A N 1
ATOM 2912 C CA . TYR A 1 354 ? 11.361 -2.085 -7.450 1.00 57.94 354 TYR A CA 1
ATOM 2913 C C . TYR A 1 354 ? 10.642 -2.592 -6.214 1.00 57.94 354 TYR A C 1
ATOM 2915 O O . TYR A 1 354 ? 10.880 -2.033 -5.137 1.00 57.94 354 TYR A O 1
ATOM 2923 N N . PRO A 1 355 ? 9.792 -3.615 -6.340 1.00 51.16 355 PRO A N 1
ATOM 2924 C CA . PRO A 1 355 ? 9.281 -4.279 -5.159 1.00 51.16 355 PRO A CA 1
ATOM 2925 C C . PRO A 1 355 ? 10.472 -4.859 -4.382 1.00 51.16 355 PRO A C 1
ATOM 2927 O O . 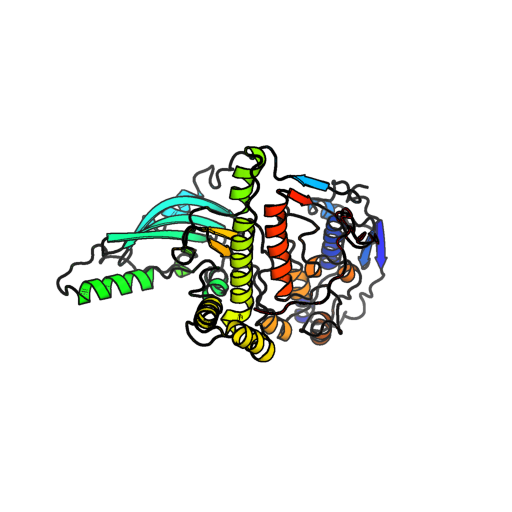PRO A 1 355 ? 11.557 -5.088 -4.936 1.00 51.16 355 PRO A O 1
ATOM 2930 N N . LYS A 1 356 ? 10.303 -4.956 -3.064 1.00 54.56 356 LYS A N 1
ATOM 2931 C CA . LYS A 1 356 ? 11.379 -5.223 -2.102 1.00 54.56 356 LYS A CA 1
ATOM 2932 C C . LYS A 1 356 ? 12.161 -6.484 -2.499 1.00 54.56 356 LYS A C 1
ATOM 2934 O O . LYS A 1 356 ? 11.613 -7.392 -3.105 1.00 54.56 356 LYS A O 1
ATOM 2939 N N . ASP A 1 357 ? 13.430 -6.607 -2.113 1.00 48.34 357 ASP A N 1
ATOM 2940 C CA . ASP A 1 357 ? 14.244 -7.791 -2.472 1.00 48.34 357 ASP A CA 1
ATOM 2941 C C . ASP A 1 357 ? 13.652 -9.125 -1.945 1.00 48.34 357 ASP A C 1
ATOM 2943 O O . ASP A 1 357 ? 13.987 -10.212 -2.416 1.00 48.34 357 ASP A O 1
ATOM 2947 N N . HIS A 1 358 ? 12.742 -9.044 -0.967 1.00 47.88 358 HIS A N 1
ATOM 2948 C CA . HIS A 1 358 ? 11.949 -10.154 -0.434 1.00 47.88 358 HIS A CA 1
ATOM 2949 C C . HIS A 1 358 ? 10.515 -10.222 -0.971 1.00 47.88 358 HIS A C 1
ATOM 2951 O O . HIS A 1 358 ? 9.844 -11.211 -0.679 1.00 47.88 358 HIS A O 1
ATOM 2957 N N . ALA A 1 359 ? 10.074 -9.237 -1.764 1.00 45.56 359 ALA A N 1
ATOM 2958 C CA . ALA A 1 359 ? 8.877 -9.304 -2.591 1.00 45.56 359 ALA A CA 1
ATOM 2959 C C . ALA A 1 359 ? 9.134 -10.343 -3.684 1.00 45.56 359 ALA A C 1
ATOM 2961 O O . ALA A 1 359 ? 9.589 -10.081 -4.798 1.00 45.56 359 ALA A O 1
ATOM 2962 N N . VAL A 1 360 ? 8.999 -11.577 -3.220 1.00 40.00 360 VAL A N 1
ATOM 2963 C CA . VAL A 1 360 ? 8.594 -12.791 -3.891 1.00 40.00 360 VAL A CA 1
ATOM 2964 C C . VAL A 1 360 ? 8.541 -12.596 -5.403 1.00 40.00 360 VAL A C 1
ATOM 2966 O O . VAL A 1 360 ? 7.541 -12.146 -5.954 1.00 40.00 360 VAL A O 1
ATOM 2969 N N . THR A 1 361 ? 9.602 -13.065 -6.060 1.00 40.59 361 THR A N 1
ATOM 2970 C CA . THR A 1 361 ? 9.616 -13.551 -7.446 1.00 40.59 361 THR A CA 1
ATOM 2971 C C . THR A 1 361 ? 9.879 -12.527 -8.565 1.00 40.59 361 THR A C 1
ATOM 2973 O O . THR A 1 361 ? 9.111 -11.595 -8.768 1.00 40.59 361 THR A O 1
ATOM 2976 N N . PRO A 1 362 ? 10.853 -12.810 -9.453 1.00 38.88 362 PRO A N 1
ATOM 2977 C CA . PRO A 1 362 ? 10.883 -12.269 -10.808 1.00 38.88 362 PRO A CA 1
ATOM 2978 C C . PRO A 1 362 ? 9.696 -12.546 -11.710 1.00 38.88 362 PRO A C 1
ATOM 2980 O O . PRO A 1 362 ? 9.500 -11.850 -12.703 1.00 38.88 362 PRO A O 1
ATOM 2983 N N . VAL A 1 363 ? 8.885 -13.529 -11.328 1.00 39.78 363 VAL A N 1
ATOM 2984 C CA . VAL A 1 363 ? 7.607 -13.865 -11.961 1.00 39.78 363 VAL A CA 1
ATOM 2985 C C . VAL A 1 363 ? 6.437 -13.113 -11.311 1.00 39.78 363 VAL A C 1
ATOM 2987 O O . VAL A 1 363 ? 5.327 -13.165 -11.814 1.00 39.78 363 VAL A O 1
ATOM 2990 N N . GLY A 1 364 ? 6.667 -12.391 -10.216 1.00 41.59 364 GLY A N 1
ATOM 2991 C CA . GLY A 1 364 ? 5.683 -11.584 -9.490 1.00 41.59 364 GLY A CA 1
ATOM 2992 C C . GLY A 1 364 ? 5.952 -10.096 -9.587 1.00 41.59 364 GLY A C 1
ATOM 2993 O O . GLY A 1 364 ? 5.209 -9.293 -9.036 1.00 41.59 364 GLY A O 1
ATOM 2994 N N . TYR A 1 365 ? 6.955 -9.723 -10.374 1.00 58.66 365 TYR A N 1
ATOM 2995 C CA . TYR A 1 365 ? 7.061 -8.375 -10.880 1.00 58.66 365 TYR A CA 1
ATOM 2996 C C . TYR A 1 365 ? 6.046 -8.180 -11.993 1.00 58.66 365 TYR A C 1
ATOM 2998 O O . TYR A 1 365 ? 6.000 -8.937 -12.968 1.00 58.66 365 TYR A O 1
ATOM 3006 N N . CYS A 1 366 ? 5.257 -7.125 -11.852 1.00 66.69 366 CYS A N 1
ATOM 3007 C CA . CYS A 1 366 ? 4.407 -6.634 -12.916 1.00 66.69 366 CYS A CA 1
ATOM 3008 C C . CYS A 1 366 ? 5.270 -6.418 -14.163 1.00 66.69 366 CYS A C 1
ATOM 3010 O O . CYS A 1 366 ? 6.313 -5.752 -14.111 1.00 66.69 366 CYS A O 1
ATOM 3012 N N . GLN A 1 367 ? 4.866 -6.996 -15.294 1.00 73.19 367 GLN A N 1
ATOM 3013 C CA . GLN A 1 367 ? 5.584 -6.832 -16.562 1.00 73.19 367 GLN A CA 1
ATOM 3014 C C . GLN A 1 367 ? 5.694 -5.338 -16.929 1.00 73.19 367 GLN A C 1
ATOM 3016 O O . GLN A 1 367 ? 6.666 -4.891 -17.539 1.00 73.19 367 GLN A O 1
ATOM 3021 N N . GLU A 1 368 ? 4.766 -4.526 -16.437 1.00 81.31 368 GLU A N 1
ATOM 3022 C CA . GLU A 1 368 ? 4.771 -3.073 -16.496 1.00 81.31 368 GLU A CA 1
ATOM 3023 C C . GLU A 1 368 ? 6.017 -2.450 -15.854 1.00 81.31 368 GLU A C 1
ATOM 3025 O O . GLU A 1 368 ? 6.509 -1.443 -16.356 1.00 81.31 368 GLU A O 1
ATOM 3030 N N . GLN A 1 369 ? 6.568 -3.041 -14.789 1.00 80.56 369 GLN A N 1
ATOM 3031 C CA . GLN A 1 369 ? 7.745 -2.544 -14.059 1.00 80.56 369 GLN A CA 1
ATOM 3032 C C . GLN A 1 369 ? 9.060 -3.088 -14.630 1.00 80.56 369 GLN A C 1
ATOM 3034 O O . GLN A 1 369 ? 10.082 -2.397 -14.629 1.00 80.56 369 GLN A O 1
ATOM 3039 N N . ILE A 1 370 ? 9.055 -4.331 -15.117 1.00 80.81 370 ILE A N 1
ATOM 3040 C CA . ILE A 1 370 ? 10.297 -5.042 -15.443 1.00 80.81 370 ILE A CA 1
ATOM 3041 C C . ILE A 1 370 ? 10.413 -5.502 -16.887 1.00 80.81 370 ILE A C 1
ATOM 3043 O O . ILE A 1 370 ? 11.427 -6.106 -17.197 1.00 80.81 370 ILE A O 1
ATOM 3047 N N . SER A 1 371 ? 9.451 -5.271 -17.779 1.00 82.81 371 SER A N 1
ATOM 3048 C CA . SER A 1 371 ? 9.535 -5.776 -19.158 1.00 82.81 371 SER A CA 1
ATOM 3049 C C . SER A 1 371 ? 10.801 -5.318 -19.892 1.00 82.81 371 SER A C 1
ATOM 3051 O O . SER A 1 371 ? 11.368 -4.253 -19.643 1.00 82.81 371 SER A O 1
ATOM 3053 N N . LYS A 1 372 ? 11.240 -6.127 -20.860 1.00 85.25 372 LYS A N 1
ATOM 3054 C CA . LYS A 1 372 ? 12.392 -5.814 -21.720 1.00 85.25 372 LYS A CA 1
ATOM 3055 C C . LYS A 1 372 ? 12.163 -4.590 -22.614 1.00 85.25 372 LYS A C 1
ATOM 3057 O O . LYS A 1 372 ? 13.120 -4.001 -23.103 1.00 85.25 372 LYS A O 1
ATOM 3062 N N . GLU A 1 373 ? 10.906 -4.188 -22.802 1.00 87.31 373 GLU A N 1
ATOM 3063 C CA . GLU A 1 373 ? 10.534 -2.983 -23.547 1.00 87.31 373 GLU A CA 1
ATOM 3064 C C . GLU A 1 373 ? 11.217 -1.732 -22.969 1.00 87.31 373 GLU A C 1
ATOM 3066 O O . GLU A 1 373 ? 11.761 -0.942 -23.744 1.00 87.31 373 GLU A O 1
ATOM 3071 N N . TRP A 1 374 ? 11.332 -1.625 -21.635 1.00 87.69 374 TRP A N 1
ATOM 3072 C CA . TRP A 1 374 ? 12.066 -0.552 -20.942 1.00 87.69 374 TRP A CA 1
ATOM 3073 C C . TRP A 1 374 ? 13.501 -0.347 -21.450 1.00 87.69 374 TRP A C 1
ATOM 3075 O O . TRP A 1 374 ? 13.996 0.783 -21.488 1.00 87.69 374 TRP A O 1
ATOM 3085 N N . ASP A 1 375 ? 14.167 -1.417 -21.890 1.00 86.62 375 ASP A N 1
ATOM 3086 C CA . ASP A 1 375 ? 15.555 -1.386 -22.363 1.00 86.62 375 ASP A CA 1
ATOM 3087 C C . ASP A 1 375 ? 15.696 -0.756 -23.757 1.00 86.62 375 ASP A C 1
ATOM 3089 O O . ASP A 1 375 ? 16.814 -0.570 -24.243 1.00 86.62 375 ASP A O 1
ATOM 3093 N N . SER A 1 376 ? 14.586 -0.391 -24.395 1.00 85.12 376 SER A N 1
ATOM 3094 C CA . SER A 1 376 ? 14.557 0.255 -25.710 1.00 85.12 376 SER A CA 1
ATOM 3095 C C . SER A 1 376 ? 13.880 1.626 -25.708 1.00 85.12 376 SER A C 1
ATOM 3097 O O . SER A 1 376 ? 13.962 2.343 -26.704 1.00 85.12 376 SER A O 1
ATOM 3099 N N . LEU A 1 377 ? 13.246 2.015 -24.595 1.00 88.06 377 LEU A N 1
ATOM 3100 C CA . LEU A 1 377 ? 12.491 3.261 -24.536 1.00 88.06 377 LEU A CA 1
ATOM 3101 C C . LEU A 1 377 ? 13.405 4.492 -24.612 1.00 88.06 377 LEU A C 1
ATOM 3103 O O . LEU A 1 377 ? 14.467 4.513 -23.971 1.00 88.06 377 LEU A O 1
ATOM 3107 N N . PRO A 1 378 ? 12.991 5.525 -25.370 1.00 85.62 378 PRO A N 1
ATOM 3108 C CA . PRO A 1 378 ? 13.681 6.802 -25.373 1.00 85.62 378 PRO A CA 1
ATOM 3109 C C . PRO A 1 378 ? 13.571 7.474 -24.000 1.00 85.62 378 PRO A C 1
ATOM 3111 O O . PRO A 1 378 ? 12.633 7.239 -23.239 1.00 85.62 378 PRO A O 1
ATOM 3114 N N . ILE A 1 379 ? 14.543 8.335 -23.705 1.00 88.19 379 ILE A N 1
ATOM 3115 C CA . ILE A 1 379 ? 14.519 9.223 -22.539 1.00 88.19 379 ILE A CA 1
ATOM 3116 C C . ILE A 1 379 ? 14.558 10.684 -22.984 1.00 88.19 379 ILE A C 1
ATOM 3118 O O . ILE A 1 379 ? 14.989 10.981 -24.099 1.00 88.19 379 ILE A O 1
ATOM 3122 N N . ARG A 1 380 ? 14.219 11.602 -22.084 1.00 86.31 380 ARG A N 1
ATOM 3123 C CA . ARG A 1 380 ? 14.070 13.047 -22.331 1.00 86.31 380 ARG A CA 1
ATOM 3124 C C . ARG A 1 380 ? 12.924 13.343 -23.293 1.00 86.31 380 ARG A C 1
ATOM 3126 O O . ARG A 1 380 ? 13.071 14.130 -24.224 1.00 86.31 380 ARG A O 1
ATOM 3133 N N . CYS A 1 381 ? 11.810 12.656 -23.080 1.00 85.25 381 CYS A N 1
ATOM 3134 C CA . CYS A 1 381 ? 10.606 12.803 -23.889 1.00 85.25 381 CYS A CA 1
ATOM 3135 C C . CYS A 1 381 ? 9.787 13.995 -23.394 1.00 85.25 381 CYS A C 1
ATOM 3137 O O . CYS A 1 381 ? 9.760 14.299 -22.197 1.00 85.25 381 CYS A O 1
ATOM 3139 N N . GLU A 1 382 ? 9.085 14.667 -24.301 1.00 83.50 382 GLU A N 1
ATOM 3140 C CA . GLU A 1 382 ? 8.139 15.702 -23.892 1.00 83.50 382 GLU A CA 1
ATOM 3141 C C . GLU A 1 382 ? 6.920 15.078 -23.202 1.00 83.50 382 GLU A C 1
ATOM 3143 O O . GLU A 1 382 ? 6.534 13.942 -23.486 1.00 83.50 382 GLU A O 1
ATOM 3148 N N . LYS A 1 383 ? 6.248 15.838 -22.326 1.00 84.81 383 LYS A N 1
ATOM 3149 C CA . LYS A 1 383 ? 5.060 15.366 -21.591 1.00 84.81 383 LYS A CA 1
ATOM 3150 C C . LYS A 1 383 ? 4.002 14.746 -22.514 1.00 84.81 383 LYS A C 1
ATOM 3152 O O . LYS A 1 383 ? 3.435 13.708 -22.188 1.00 84.81 383 LYS A O 1
ATOM 3157 N N . SER A 1 384 ? 3.771 15.338 -23.688 1.00 86.31 384 SER A N 1
ATOM 3158 C CA . SER A 1 384 ? 2.795 14.818 -24.657 1.00 86.31 384 SER A CA 1
ATOM 3159 C C . SER A 1 384 ? 3.191 13.451 -25.236 1.00 86.31 384 SER A C 1
ATOM 3161 O O . SER A 1 384 ? 2.325 12.623 -25.517 1.00 86.31 384 SER A O 1
ATOM 3163 N N . GLU A 1 385 ? 4.488 13.185 -25.392 1.00 88.12 385 GLU A N 1
ATOM 3164 C CA . GLU A 1 385 ? 5.015 11.900 -25.853 1.00 88.12 385 GLU A CA 1
ATOM 3165 C C . GLU A 1 385 ? 4.942 10.855 -24.741 1.00 88.12 385 GLU A C 1
ATOM 3167 O O . GLU A 1 385 ? 4.485 9.741 -24.986 1.00 88.12 385 GLU A O 1
ATOM 3172 N N . VAL A 1 386 ? 5.302 11.230 -23.507 1.00 88.06 386 VAL A N 1
ATOM 3173 C CA . VAL A 1 386 ? 5.133 10.385 -22.311 1.00 88.06 386 VAL A CA 1
ATOM 3174 C C . VAL A 1 386 ? 3.680 9.927 -22.196 1.00 88.06 386 VAL A C 1
ATOM 3176 O O . VAL A 1 386 ? 3.412 8.738 -22.043 1.00 88.06 386 VAL A O 1
ATOM 3179 N N . GLN A 1 387 ? 2.729 10.846 -22.360 1.00 87.12 387 GLN A N 1
ATOM 3180 C CA . GLN A 1 387 ? 1.306 10.520 -22.316 1.00 87.12 387 GLN A CA 1
ATOM 3181 C C . GLN A 1 387 ? 0.885 9.556 -23.427 1.00 87.12 387 GLN A C 1
ATOM 3183 O O . GLN A 1 387 ? 0.193 8.579 -23.160 1.00 87.12 387 GLN A O 1
ATOM 3188 N N . LYS A 1 388 ? 1.338 9.778 -24.665 1.00 87.06 388 LYS A N 1
ATOM 3189 C CA . LYS A 1 388 ? 1.050 8.867 -25.786 1.00 87.06 388 LYS A CA 1
ATOM 3190 C C . LYS A 1 388 ? 1.646 7.472 -25.589 1.00 87.06 388 LYS A C 1
ATOM 3192 O O . LYS A 1 388 ? 1.085 6.506 -26.097 1.00 87.06 388 LYS A O 1
ATOM 3197 N N . MET A 1 389 ? 2.786 7.372 -24.908 1.00 87.44 389 MET A N 1
ATOM 3198 C CA . MET A 1 389 ? 3.469 6.104 -24.669 1.00 87.44 389 MET A CA 1
ATOM 3199 C C . MET A 1 389 ? 2.834 5.317 -23.520 1.00 87.44 389 MET A C 1
ATOM 3201 O O . MET A 1 389 ? 2.494 4.152 -23.703 1.00 87.44 389 MET A O 1
ATOM 3205 N N . PHE A 1 390 ? 2.650 5.944 -22.358 1.00 86.31 390 PHE A N 1
ATOM 3206 C CA . PHE A 1 390 ? 2.380 5.232 -21.105 1.00 86.31 390 PHE A CA 1
ATOM 3207 C C . PHE A 1 390 ? 0.944 5.364 -20.588 1.00 86.31 390 PHE A C 1
ATOM 3209 O O . PHE A 1 390 ? 0.564 4.644 -19.667 1.00 86.31 390 PHE A O 1
ATOM 3216 N N . CYS A 1 391 ? 0.148 6.297 -21.113 1.00 81.50 391 CYS A N 1
ATOM 3217 C CA . CYS A 1 391 ? -1.171 6.597 -20.562 1.00 81.50 391 CYS A CA 1
ATOM 3218 C C . CYS A 1 391 ? -2.308 5.990 -21.387 1.00 81.50 391 CYS A C 1
ATOM 3220 O O . CYS A 1 391 ? -2.258 5.946 -22.615 1.00 81.50 391 CYS A O 1
ATOM 3222 N N . GLY A 1 392 ? -3.387 5.622 -20.695 1.00 70.88 392 GLY A N 1
ATOM 3223 C CA . GLY A 1 392 ? -4.672 5.285 -21.299 1.00 70.88 392 GLY A CA 1
ATOM 3224 C C . GLY A 1 392 ? -5.041 3.804 -21.233 1.00 70.88 392 GLY A C 1
ATOM 3225 O O . GLY A 1 392 ? -4.209 2.923 -21.016 1.00 70.88 392 GLY A O 1
ATOM 3226 N N . SER A 1 393 ? -6.327 3.542 -21.456 1.00 63.91 393 SER A N 1
ATOM 3227 C CA . SER A 1 393 ? -6.916 2.200 -21.534 1.00 63.91 393 SER A CA 1
ATOM 3228 C C . SER A 1 393 ? -6.782 1.553 -22.920 1.00 63.91 393 SER A C 1
ATOM 3230 O O . SER A 1 393 ? -7.039 0.361 -23.070 1.00 63.91 393 SER A O 1
ATOM 3232 N N . ASP A 1 394 ? -6.356 2.309 -23.941 1.00 67.62 394 ASP A N 1
ATOM 3233 C CA . ASP A 1 394 ? -6.093 1.779 -25.281 1.00 67.62 394 ASP A CA 1
ATOM 3234 C C . ASP A 1 394 ? -4.685 1.173 -25.358 1.00 67.62 394 ASP A C 1
ATOM 3236 O O . ASP A 1 394 ? -3.692 1.877 -25.554 1.00 67.62 394 ASP A O 1
ATOM 3240 N N . PHE A 1 395 ? -4.593 -0.146 -25.196 1.00 69.62 395 PHE A N 1
ATOM 3241 C CA . PHE A 1 395 ? -3.346 -0.910 -25.330 1.00 69.62 395 PHE A CA 1
ATOM 3242 C C . PHE A 1 395 ? -2.863 -1.067 -26.780 1.00 69.62 395 PHE A C 1
ATOM 3244 O O . PHE A 1 395 ? -1.814 -1.660 -27.020 1.00 69.62 395 PHE A O 1
ATOM 3251 N N . ARG A 1 396 ? -3.609 -0.566 -27.776 1.00 75.38 396 ARG A N 1
ATOM 3252 C CA . ARG A 1 396 ? -3.215 -0.650 -29.195 1.00 75.38 396 ARG A CA 1
ATOM 3253 C C . ARG A 1 396 ? -2.197 0.423 -29.578 1.00 75.38 396 ARG A C 1
ATOM 3255 O O . ARG A 1 396 ? -1.631 0.362 -30.668 1.00 75.38 396 ARG A O 1
ATOM 3262 N N . ARG A 1 397 ? -1.992 1.425 -28.719 1.00 76.62 397 ARG A N 1
ATOM 3263 C CA . ARG A 1 397 ? -1.104 2.572 -28.940 1.00 76.62 397 ARG A CA 1
ATOM 3264 C C . ARG A 1 397 ? -0.157 2.750 -27.758 1.00 76.62 397 ARG A C 1
ATOM 3266 O O . ARG A 1 397 ? -0.535 2.491 -26.619 1.00 76.62 397 ARG A O 1
ATOM 3273 N N . GLY A 1 398 ? 1.038 3.261 -28.042 1.00 84.56 398 GLY A N 1
ATOM 3274 C CA . GLY A 1 398 ? 2.075 3.488 -27.038 1.00 84.56 398 GLY A CA 1
ATOM 3275 C C . GLY A 1 398 ? 2.901 2.235 -26.759 1.00 84.56 398 GLY A C 1
ATOM 3276 O O . GLY A 1 398 ? 3.104 1.411 -27.653 1.00 84.56 398 GLY A O 1
ATOM 3277 N N . THR A 1 399 ? 3.403 2.118 -25.532 1.00 86.44 399 THR A N 1
ATOM 3278 C CA . THR A 1 399 ? 4.106 0.918 -25.077 1.00 86.44 399 THR A CA 1
ATOM 3279 C C . THR A 1 399 ? 3.136 -0.250 -24.958 1.00 86.44 399 THR A C 1
ATOM 3281 O O . THR A 1 399 ? 1.971 -0.082 -24.590 1.00 86.44 399 THR A O 1
ATOM 3284 N N . LYS A 1 400 ? 3.616 -1.453 -25.276 1.00 83.75 400 LYS A N 1
ATOM 3285 C CA . LYS A 1 400 ? 2.810 -2.675 -25.163 1.00 83.75 400 LYS A CA 1
ATOM 3286 C C . LYS A 1 400 ? 2.596 -3.068 -23.707 1.00 83.75 400 LYS A C 1
ATOM 3288 O O . LYS A 1 400 ? 1.551 -3.616 -23.377 1.00 83.75 400 LYS A O 1
ATOM 3293 N N . CYS A 1 401 ? 3.592 -2.832 -22.856 1.00 82.44 401 CYS A N 1
ATOM 3294 C CA . CYS A 1 401 ? 3.573 -3.271 -21.470 1.00 82.44 401 CYS A CA 1
ATOM 3295 C C . CYS A 1 401 ? 4.285 -2.297 -20.523 1.00 82.44 401 CYS A C 1
ATOM 3297 O O . CYS A 1 401 ? 3.727 -1.935 -19.490 1.00 82.44 401 CYS A O 1
ATOM 3299 N N . ALA A 1 402 ? 5.490 -1.832 -20.863 1.00 86.50 402 ALA A N 1
ATOM 3300 C CA . ALA A 1 402 ? 6.293 -0.976 -19.991 1.00 86.50 402 ALA A CA 1
ATOM 3301 C C . ALA A 1 402 ? 5.518 0.269 -19.534 1.00 86.50 402 ALA A C 1
ATOM 3303 O O . ALA A 1 402 ? 5.034 1.040 -20.361 1.00 86.50 402 ALA A O 1
ATOM 3304 N N . GLY A 1 403 ? 5.398 0.459 -18.219 1.00 83.69 403 GLY A N 1
ATOM 3305 C CA . GLY A 1 403 ? 4.749 1.617 -17.602 1.00 83.69 403 GLY A CA 1
ATOM 3306 C C . GLY A 1 403 ? 3.226 1.692 -17.778 1.00 83.69 403 GLY A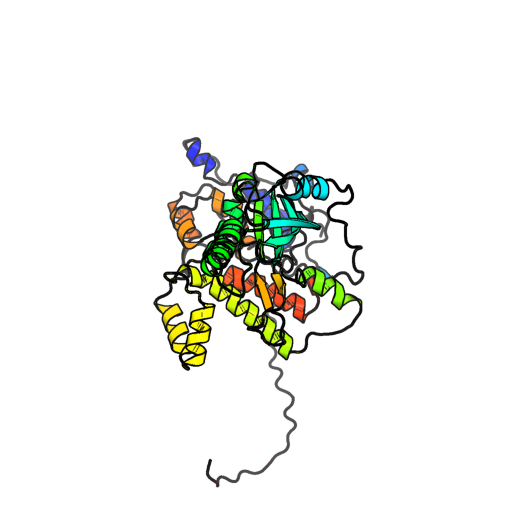 C 1
ATOM 3307 O O . GLY A 1 403 ? 2.629 2.696 -17.387 1.00 83.69 403 GLY A O 1
ATOM 3308 N N . ARG A 1 404 ? 2.584 0.662 -18.351 1.00 84.56 404 ARG A N 1
ATOM 3309 C CA . ARG A 1 404 ? 1.129 0.596 -18.572 1.00 84.56 404 ARG A CA 1
ATOM 3310 C C . ARG A 1 404 ? 0.405 0.047 -17.345 1.00 84.56 404 ARG A C 1
ATOM 3312 O O . ARG A 1 404 ? -0.166 -1.036 -17.392 1.00 84.56 404 ARG A O 1
ATOM 3319 N N . TYR A 1 405 ? 0.436 0.794 -16.248 1.00 84.50 405 TYR A N 1
ATOM 3320 C CA . TYR A 1 405 ? -0.227 0.403 -15.001 1.00 84.50 405 TYR A CA 1
ATOM 3321 C C . TYR A 1 405 ? -1.744 0.586 -15.064 1.00 84.50 405 TYR A C 1
ATOM 3323 O O . TYR A 1 405 ? -2.228 1.577 -15.606 1.00 84.50 405 TYR A O 1
ATOM 3331 N N . GLY A 1 406 ? -2.486 -0.324 -14.440 1.00 82.88 406 GLY A N 1
ATOM 3332 C CA . GLY A 1 406 ? -3.932 -0.211 -14.255 1.00 82.88 406 GLY A CA 1
ATOM 3333 C C . GLY A 1 406 ? -4.446 -1.269 -13.287 1.00 82.88 406 GLY A C 1
ATOM 3334 O O . GLY A 1 406 ? -3.657 -1.953 -12.643 1.00 82.88 406 GLY A O 1
ATOM 3335 N N . THR A 1 407 ? -5.765 -1.450 -13.191 1.00 83.88 407 THR A N 1
ATOM 3336 C CA . THR A 1 407 ? -6.363 -2.455 -12.286 1.00 83.88 407 THR A CA 1
ATOM 3337 C C . THR A 1 407 ? -5.779 -3.860 -12.493 1.00 83.88 407 THR A C 1
ATOM 3339 O O . THR A 1 407 ? -5.575 -4.593 -11.528 1.00 83.88 407 THR A O 1
ATOM 3342 N N . TRP A 1 408 ? -5.432 -4.221 -13.733 1.00 84.69 408 TRP A N 1
ATOM 3343 C CA . TRP A 1 408 ? -4.774 -5.491 -14.062 1.00 84.69 408 TRP A CA 1
ATOM 3344 C C . TRP A 1 408 ? -3.431 -5.687 -13.341 1.00 84.69 408 TRP A C 1
ATOM 3346 O O . TRP A 1 408 ? -3.069 -6.819 -13.041 1.00 84.69 408 TRP A O 1
ATOM 3356 N N . THR A 1 409 ? -2.721 -4.606 -13.006 1.00 84.94 409 THR A N 1
ATOM 3357 C CA . THR A 1 409 ? -1.502 -4.648 -12.191 1.00 84.94 409 THR A CA 1
ATOM 3358 C C . THR A 1 409 ? -1.811 -5.203 -10.797 1.00 84.94 409 THR A C 1
ATOM 3360 O O . THR A 1 409 ? -1.122 -6.107 -10.336 1.00 84.94 409 THR A O 1
ATOM 3363 N N . ASN A 1 410 ? -2.886 -4.742 -10.147 1.00 87.31 410 ASN A N 1
ATOM 3364 C CA . ASN A 1 410 ? -3.292 -5.266 -8.838 1.00 87.31 410 ASN A CA 1
ATOM 3365 C C . ASN A 1 410 ? -3.753 -6.734 -8.939 1.00 87.31 410 ASN A C 1
ATOM 3367 O O . ASN A 1 410 ? -3.396 -7.547 -8.089 1.00 87.31 410 ASN A O 1
ATOM 3371 N N . VAL A 1 411 ? -4.497 -7.080 -10.001 1.00 88.50 411 VAL A N 1
ATOM 3372 C CA . VAL A 1 411 ? -4.937 -8.463 -10.283 1.00 88.50 411 VAL A CA 1
ATOM 3373 C C . VAL A 1 411 ? -3.748 -9.401 -10.450 1.00 88.50 411 VAL A C 1
ATOM 3375 O O . VAL A 1 411 ? -3.752 -10.508 -9.922 1.00 88.50 411 VAL A O 1
ATOM 3378 N N . PHE A 1 412 ? -2.713 -8.968 -11.165 1.00 85.56 412 PHE A N 1
ATOM 3379 C CA . PHE A 1 412 ? -1.505 -9.761 -11.315 1.00 85.56 412 PHE A CA 1
ATOM 3380 C C . PHE A 1 412 ? -0.837 -9.998 -9.958 1.00 85.56 412 PHE A C 1
ATOM 3382 O O . PHE A 1 412 ? -0.602 -11.145 -9.587 1.00 85.56 412 PHE A O 1
ATOM 3389 N N . LEU A 1 413 ? -0.594 -8.936 -9.189 1.00 83.88 413 LEU A N 1
ATOM 3390 C CA . LEU A 1 413 ? 0.095 -9.021 -7.900 1.00 83.88 413 LEU A CA 1
ATOM 3391 C C . LEU A 1 413 ? -0.620 -9.941 -6.902 1.00 83.88 413 LEU A C 1
ATOM 3393 O O . LEU A 1 413 ? 0.002 -10.817 -6.302 1.00 83.88 413 LEU A O 1
ATOM 3397 N N . ILE A 1 414 ? -1.939 -9.814 -6.761 1.00 87.25 414 ILE A N 1
ATOM 3398 C CA . ILE A 1 414 ? -2.697 -10.653 -5.826 1.00 87.25 414 ILE A CA 1
ATOM 3399 C C . ILE A 1 414 ? -2.819 -12.106 -6.306 1.00 87.25 414 ILE A C 1
ATOM 3401 O O . ILE A 1 414 ? -2.802 -13.025 -5.489 1.00 87.25 414 ILE A O 1
ATOM 3405 N N . ALA A 1 415 ? -2.839 -12.349 -7.623 1.00 86.69 415 ALA A N 1
ATOM 3406 C CA . ALA A 1 415 ? -2.792 -13.700 -8.170 1.00 86.69 415 ALA A CA 1
ATOM 3407 C C . ALA A 1 415 ? -1.466 -14.392 -7.826 1.00 86.69 415 ALA A C 1
ATOM 3409 O O . ALA A 1 415 ? -1.453 -15.596 -7.580 1.00 86.69 415 ALA A O 1
ATOM 3410 N N . ARG A 1 416 ? -0.357 -13.644 -7.732 1.00 81.25 416 ARG A N 1
ATOM 3411 C CA . ARG A 1 416 ? 0.930 -14.176 -7.251 1.00 81.25 416 ARG A CA 1
ATOM 3412 C C . ARG A 1 416 ? 0.882 -14.539 -5.770 1.00 81.25 416 ARG A C 1
ATOM 3414 O O . ARG A 1 416 ? 1.419 -15.577 -5.388 1.00 81.25 416 ARG A O 1
ATOM 3421 N N . VAL A 1 417 ? 0.210 -13.733 -4.944 1.00 84.50 417 VAL A N 1
ATOM 3422 C CA . VAL A 1 417 ? -0.045 -14.090 -3.538 1.00 84.50 417 VAL A CA 1
ATOM 3423 C C . VAL A 1 417 ? -0.856 -15.386 -3.477 1.00 84.50 417 VAL A C 1
ATOM 3425 O O . VAL A 1 417 ? -0.442 -16.328 -2.803 1.00 84.50 417 VAL A O 1
ATOM 3428 N N . MET A 1 418 ? -1.935 -15.491 -4.255 1.00 87.44 418 MET A N 1
ATOM 3429 C CA . MET A 1 418 ? -2.769 -16.693 -4.310 1.00 87.44 418 MET A CA 1
ATOM 3430 C C . MET A 1 418 ? -1.992 -17.929 -4.788 1.00 87.44 418 MET A C 1
ATOM 3432 O O . MET A 1 418 ? -2.066 -18.991 -4.169 1.00 87.44 418 MET A O 1
ATOM 3436 N N . GLU A 1 419 ? -1.181 -17.798 -5.840 1.00 83.75 419 GLU A N 1
ATOM 3437 C CA . GLU A 1 419 ? -0.307 -18.872 -6.321 1.00 83.75 419 GLU A CA 1
ATOM 3438 C C . GLU A 1 419 ? 0.648 -19.346 -5.219 1.00 83.75 419 GLU A C 1
ATOM 3440 O O . GLU A 1 419 ? 0.782 -20.553 -5.010 1.00 83.75 419 GLU A O 1
ATOM 3445 N N . SER A 1 420 ? 1.257 -18.425 -4.463 1.00 79.25 420 SER A N 1
ATOM 3446 C CA . SER A 1 420 ? 2.153 -18.780 -3.354 1.00 79.25 420 SER A CA 1
ATOM 3447 C C . SER A 1 420 ? 1.434 -19.558 -2.245 1.00 79.25 420 SER A C 1
ATOM 3449 O O . SER A 1 420 ? 2.005 -20.483 -1.666 1.00 79.25 420 SER A O 1
ATOM 3451 N N . MET A 1 421 ? 0.154 -19.260 -1.993 1.00 83.12 421 MET A N 1
ATOM 3452 C CA . MET A 1 421 ? -0.668 -19.986 -1.020 1.00 83.12 421 MET A CA 1
ATOM 3453 C C . MET A 1 421 ? -1.018 -21.401 -1.494 1.00 83.12 421 MET A C 1
ATOM 3455 O O . MET A 1 421 ? -0.977 -22.345 -0.701 1.00 83.12 421 MET A O 1
ATOM 3459 N N . ILE A 1 422 ? -1.322 -21.567 -2.786 1.00 84.06 422 ILE A N 1
ATOM 3460 C CA . ILE A 1 422 ? -1.661 -22.861 -3.400 1.00 84.06 422 ILE A CA 1
ATOM 3461 C C . ILE A 1 422 ? -0.428 -23.768 -3.481 1.00 84.06 422 ILE A C 1
ATOM 3463 O O . ILE A 1 422 ? -0.462 -24.932 -3.067 1.00 84.06 422 ILE A O 1
ATOM 3467 N N . THR A 1 423 ? 0.660 -23.240 -4.040 1.00 78.06 423 THR A N 1
ATOM 3468 C CA . THR A 1 423 ? 1.895 -23.989 -4.313 1.00 78.06 423 THR A CA 1
ATOM 3469 C C . THR A 1 423 ? 2.708 -24.216 -3.045 1.00 78.06 423 THR A C 1
ATOM 3471 O O . THR A 1 423 ? 3.304 -25.283 -2.885 1.00 78.06 423 THR A O 1
ATOM 3474 N N . ARG A 1 424 ? 2.635 -23.273 -2.092 1.00 74.94 424 ARG A N 1
ATOM 3475 C CA . ARG A 1 424 ? 3.509 -23.179 -0.912 1.00 74.94 424 ARG A CA 1
ATOM 3476 C C . ARG A 1 424 ? 4.959 -22.907 -1.301 1.00 74.94 424 ARG A C 1
ATOM 3478 O O . ARG A 1 424 ? 5.883 -23.342 -0.614 1.00 74.94 424 ARG A O 1
ATOM 3485 N N . GLU A 1 425 ? 5.152 -22.193 -2.401 1.00 70.50 425 GLU A N 1
ATOM 3486 C CA . GLU A 1 425 ? 6.457 -21.854 -2.954 1.00 70.50 425 GLU A CA 1
ATOM 3487 C C . GLU A 1 425 ? 6.593 -20.340 -3.145 1.00 70.50 425 GLU A C 1
ATOM 3489 O O . GLU A 1 425 ? 5.613 -19.625 -3.360 1.00 70.50 425 GLU A O 1
ATOM 3494 N N . ILE A 1 426 ? 7.839 -19.865 -3.074 1.00 62.56 426 ILE A N 1
ATOM 3495 C CA . ILE A 1 426 ? 8.259 -18.499 -3.388 1.00 62.56 426 ILE A CA 1
ATOM 3496 C C . ILE A 1 426 ? 9.062 -18.574 -4.697 1.00 62.56 426 ILE A C 1
ATOM 3498 O O . ILE A 1 426 ? 10.286 -18.629 -4.715 1.00 62.56 426 ILE A O 1
ATOM 3502 N N . MET A 1 427 ? 8.383 -18.607 -5.842 1.00 52.38 427 MET A N 1
ATOM 3503 C CA . MET A 1 427 ? 9.048 -18.867 -7.132 1.00 52.38 427 MET A CA 1
ATOM 3504 C C . MET A 1 427 ? 10.033 -17.772 -7.588 1.00 52.38 427 MET A C 1
ATOM 3506 O O . MET A 1 427 ? 9.633 -16.856 -8.297 1.00 52.38 427 MET A O 1
ATOM 3510 N N . ARG A 1 428 ? 11.338 -17.833 -7.309 1.00 48.56 428 ARG A N 1
ATOM 3511 C CA . ARG A 1 428 ? 12.281 -16.895 -7.944 1.00 48.56 428 ARG A CA 1
ATOM 3512 C C . ARG A 1 428 ? 12.593 -17.353 -9.397 1.00 48.56 428 ARG A C 1
ATOM 3514 O O . ARG A 1 428 ? 12.602 -18.532 -9.716 1.00 48.56 428 ARG A O 1
ATOM 3521 N N . THR A 1 429 ? 12.680 -16.399 -10.329 1.00 39.22 429 THR A N 1
ATOM 3522 C CA . THR A 1 429 ? 13.077 -16.547 -11.754 1.00 39.22 429 THR A CA 1
ATOM 3523 C C . THR A 1 429 ? 12.425 -17.626 -12.652 1.00 39.22 429 THR A C 1
ATOM 3525 O O . THR A 1 429 ? 12.938 -18.725 -12.781 1.00 39.22 429 THR A O 1
ATOM 3528 N N . LYS A 1 430 ? 11.470 -17.238 -13.524 1.00 39.19 430 LYS A N 1
ATOM 3529 C CA . LYS A 1 430 ? 11.454 -17.687 -14.941 1.00 39.19 430 LYS A CA 1
ATOM 3530 C C . LYS A 1 430 ? 10.755 -16.702 -15.882 1.00 39.19 430 LYS A C 1
ATOM 3532 O O . LYS A 1 430 ? 9.602 -16.331 -15.691 1.00 39.19 430 LYS A O 1
ATOM 3537 N N . CYS A 1 431 ? 11.436 -16.379 -16.978 1.00 34.69 431 CYS A N 1
ATOM 3538 C CA . CYS A 1 431 ? 10.845 -15.806 -18.181 1.00 34.69 431 CYS A CA 1
ATOM 3539 C C . CYS A 1 431 ? 9.962 -16.861 -18.885 1.00 34.69 431 CYS A C 1
ATOM 3541 O O . CYS A 1 431 ? 10.472 -17.813 -19.474 1.00 34.69 431 CYS A O 1
ATOM 3543 N N . MET A 1 432 ? 8.635 -16.710 -18.848 1.00 34.38 432 MET A N 1
ATOM 3544 C CA . MET A 1 432 ? 7.689 -17.483 -19.678 1.00 34.38 432 MET A CA 1
ATOM 3545 C C . MET A 1 432 ? 7.533 -16.864 -21.078 1.00 34.38 432 MET A C 1
ATOM 3547 O O . MET A 1 432 ? 6.432 -16.721 -21.596 1.00 34.38 432 MET A O 1
ATOM 3551 N N . LEU A 1 433 ? 8.638 -16.478 -21.715 1.00 36.09 433 LEU A N 1
ATOM 3552 C CA . LEU A 1 433 ? 8.638 -16.070 -23.120 1.00 36.09 433 LEU A CA 1
ATOM 3553 C C . LEU A 1 433 ? 9.732 -16.853 -23.842 1.00 36.09 433 LEU A C 1
ATOM 3555 O O . LEU A 1 433 ? 10.859 -16.384 -23.971 1.00 36.09 433 LEU A O 1
ATOM 3559 N N . GLY A 1 434 ? 9.406 -18.074 -24.284 1.00 30.58 434 GLY A N 1
ATOM 3560 C CA . GLY A 1 434 ? 10.323 -18.809 -25.160 1.00 30.58 434 GLY A CA 1
ATOM 3561 C C . GLY A 1 434 ? 10.054 -20.287 -25.439 1.00 30.58 434 GLY A C 1
ATOM 3562 O O . GLY A 1 434 ? 10.609 -20.794 -26.405 1.00 30.58 434 GLY A O 1
ATOM 3563 N N . SER A 1 435 ? 9.211 -20.991 -24.680 1.00 26.41 435 SER A N 1
ATOM 3564 C CA . SER A 1 435 ? 8.802 -22.351 -25.053 1.00 26.41 435 SER A CA 1
ATOM 3565 C C . SER A 1 435 ? 7.326 -22.362 -25.415 1.00 26.41 435 SER A C 1
ATOM 3567 O O . SER A 1 435 ? 6.471 -22.215 -24.544 1.00 26.41 435 SER A O 1
ATOM 3569 N N . THR A 1 436 ? 7.026 -22.589 -26.689 1.00 29.88 436 THR A N 1
ATOM 3570 C CA . THR A 1 436 ? 5.827 -23.315 -27.111 1.00 29.88 436 THR A CA 1
ATOM 3571 C C . THR A 1 436 ? 5.764 -24.638 -26.344 1.00 29.88 436 THR A C 1
ATOM 3573 O O . THR A 1 436 ? 6.222 -25.669 -26.824 1.00 29.88 436 THR A O 1
ATOM 3576 N N . GLN A 1 437 ? 5.241 -24.615 -25.120 1.00 25.86 437 GLN A N 1
ATOM 3577 C CA . GLN A 1 437 ? 4.630 -25.791 -24.534 1.00 25.86 437 GLN A CA 1
ATOM 3578 C C . GLN A 1 437 ? 3.193 -25.768 -25.018 1.00 25.86 437 GLN A C 1
ATOM 3580 O O . GLN A 1 437 ? 2.357 -25.001 -24.549 1.00 25.86 437 GLN A O 1
ATOM 3585 N N . SER A 1 438 ? 2.950 -26.588 -26.035 1.00 24.22 438 SER A N 1
ATOM 3586 C CA . SER A 1 438 ? 1.640 -27.151 -26.292 1.00 24.22 438 SER A CA 1
ATOM 3587 C C . SER A 1 438 ? 0.998 -27.505 -24.952 1.00 24.22 438 SER A C 1
ATOM 3589 O O . SER A 1 438 ? 1.531 -28.341 -24.217 1.00 24.22 438 SER A O 1
ATOM 3591 N N . TYR A 1 439 ? -0.145 -26.896 -24.648 1.00 23.77 439 TYR A N 1
ATOM 3592 C CA . TYR A 1 439 ? -1.124 -27.552 -23.799 1.00 23.77 439 TYR A CA 1
ATOM 3593 C C . TYR A 1 439 ? -1.463 -28.861 -24.511 1.00 23.77 439 TYR A C 1
ATOM 3595 O O . TYR A 1 439 ? -2.255 -28.887 -25.451 1.00 23.77 439 TYR A O 1
ATOM 3603 N N . ALA A 1 440 ? -0.762 -29.933 -24.142 1.00 24.61 440 ALA A N 1
ATOM 3604 C CA . ALA A 1 440 ? -1.171 -31.270 -24.497 1.00 24.61 440 ALA A CA 1
ATOM 3605 C C . ALA A 1 440 ? -2.532 -31.462 -23.835 1.00 24.61 440 ALA A C 1
ATOM 3607 O O . ALA A 1 440 ? -2.654 -31.477 -22.610 1.00 24.61 440 ALA A O 1
ATOM 3608 N N . THR A 1 441 ? -3.557 -31.535 -24.673 1.00 27.69 441 THR A N 1
ATOM 3609 C CA . THR A 1 441 ? -4.864 -32.074 -24.346 1.00 27.69 441 THR A CA 1
ATOM 3610 C C . THR A 1 441 ? -4.675 -33.404 -23.622 1.00 27.69 441 THR A C 1
ATOM 3612 O O . THR A 1 441 ? -4.380 -34.420 -24.245 1.00 27.69 441 THR A O 1
ATOM 3615 N N . SER A 1 442 ? -4.863 -33.429 -22.302 1.00 24.88 442 SER A N 1
ATOM 3616 C CA . SER A 1 442 ? -5.064 -34.677 -21.566 1.00 24.88 442 SER A CA 1
ATOM 3617 C C . SER A 1 442 ? -6.512 -35.134 -21.738 1.00 24.88 442 SER A C 1
ATOM 3619 O O . SER A 1 442 ? -7.305 -35.208 -20.804 1.00 24.88 442 SER A O 1
ATOM 3621 N N . SER A 1 443 ? -6.855 -35.485 -22.976 1.00 27.62 443 SER A N 1
ATOM 3622 C CA . SER A 1 443 ? -7.875 -36.490 -23.237 1.00 27.62 443 SER A CA 1
ATOM 3623 C C . SER A 1 443 ? -7.267 -37.856 -22.914 1.00 27.62 443 SER A C 1
ATOM 3625 O O . SER A 1 443 ? -6.522 -38.387 -23.731 1.00 27.62 443 SER A O 1
ATOM 3627 N N . ALA A 1 444 ? -7.534 -38.401 -21.726 1.00 25.16 444 ALA A N 1
ATOM 3628 C CA . ALA A 1 444 ? -7.565 -39.848 -21.469 1.00 25.16 444 ALA A CA 1
ATOM 3629 C C . ALA A 1 444 ? -7.883 -40.131 -19.992 1.00 25.16 444 ALA A C 1
ATOM 3631 O O . ALA A 1 444 ? -7.003 -40.421 -19.189 1.00 25.16 444 ALA A O 1
ATOM 3632 N N . CYS A 1 445 ? -9.167 -40.086 -19.647 1.00 26.17 445 CYS A N 1
ATOM 3633 C CA . CYS A 1 445 ? -9.747 -41.069 -18.731 1.00 26.17 445 CYS A CA 1
ATOM 3634 C C . CYS A 1 445 ? -11.241 -41.217 -19.052 1.00 26.17 445 CYS A C 1
ATOM 3636 O O . CYS A 1 445 ? -12.114 -40.963 -18.233 1.00 26.17 445 CYS A O 1
ATOM 3638 N N . ALA A 1 446 ? -11.526 -41.587 -20.300 1.00 25.28 446 ALA A N 1
ATOM 3639 C CA . ALA A 1 446 ? -12.780 -42.225 -20.665 1.00 25.28 446 ALA A CA 1
ATOM 3640 C C . ALA A 1 446 ? -12.423 -43.678 -20.979 1.00 25.28 446 ALA A C 1
ATOM 3642 O O . ALA A 1 446 ? -11.980 -43.991 -22.083 1.00 25.28 446 ALA A O 1
ATOM 3643 N N . SER A 1 447 ? -12.520 -44.550 -19.971 1.00 26.50 447 SER A N 1
ATOM 3644 C CA . SER A 1 447 ? -12.544 -45.978 -20.247 1.00 26.50 447 SER A CA 1
ATOM 3645 C C . SER A 1 447 ? -13.904 -46.298 -20.857 1.00 26.50 447 SER A C 1
ATOM 3647 O O . SER A 1 447 ? -14.970 -45.958 -20.344 1.00 26.50 447 SER A O 1
ATOM 3649 N N . THR A 1 448 ? -13.826 -46.887 -22.034 1.00 27.91 448 THR A N 1
ATOM 3650 C CA . THR A 1 448 ? -14.919 -47.391 -22.841 1.00 27.91 448 THR A CA 1
ATOM 3651 C C . THR A 1 448 ? -15.734 -48.418 -22.058 1.00 27.91 448 THR A C 1
ATOM 3653 O O . THR A 1 448 ? -15.316 -49.557 -21.860 1.00 27.91 448 THR A O 1
ATOM 3656 N N . LYS A 1 449 ? -16.952 -48.036 -21.673 1.00 26.19 449 LYS A N 1
ATOM 3657 C CA . LYS A 1 449 ? -18.080 -48.965 -21.614 1.00 26.19 449 LYS A CA 1
ATOM 3658 C C . LYS A 1 449 ? -19.164 -48.445 -22.543 1.00 26.19 449 LYS A C 1
ATOM 3660 O O . LYS A 1 449 ? -19.863 -47.483 -22.252 1.00 26.19 449 LYS A O 1
ATOM 3665 N N . THR A 1 450 ? -19.217 -49.083 -23.700 1.00 28.25 450 THR A N 1
ATOM 3666 C CA . THR A 1 450 ? -20.320 -49.071 -24.651 1.00 28.25 450 THR A CA 1
ATOM 3667 C C . THR A 1 450 ? -21.644 -49.328 -23.933 1.00 28.25 450 THR A C 1
ATOM 3669 O O . THR A 1 450 ? -21.805 -50.354 -23.274 1.00 28.25 450 THR A O 1
ATOM 3672 N N . LEU A 1 451 ? -22.602 -48.417 -24.099 1.00 24.83 451 LEU A N 1
ATOM 3673 C CA . LEU A 1 451 ? -24.021 -48.686 -23.884 1.00 24.83 451 LEU A CA 1
ATOM 3674 C C . LEU A 1 451 ? -24.807 -48.265 -25.134 1.00 24.83 451 LEU A C 1
ATOM 3676 O O . LEU A 1 451 ? -24.380 -47.337 -25.827 1.00 24.83 451 LEU A O 1
ATOM 3680 N N . PRO A 1 452 ? -25.892 -48.983 -25.471 1.00 25.34 452 PRO A N 1
ATOM 3681 C CA . PRO A 1 452 ? -26.541 -48.898 -26.767 1.00 25.34 452 PRO A CA 1
ATOM 3682 C C . PRO A 1 452 ? -27.437 -47.667 -26.865 1.00 25.34 452 PRO A C 1
ATOM 3684 O O . PRO A 1 452 ? -28.025 -47.209 -25.890 1.00 25.34 452 PRO A O 1
ATOM 3687 N N . THR A 1 453 ? -27.558 -47.181 -28.092 1.00 29.45 453 THR A N 1
ATOM 3688 C CA . THR A 1 453 ? -28.528 -46.191 -28.542 1.00 29.45 453 THR A CA 1
ATOM 3689 C C . THR A 1 453 ? -29.959 -46.701 -28.363 1.00 29.45 453 THR A C 1
ATOM 3691 O O . THR A 1 453 ? -30.354 -47.638 -29.057 1.00 29.45 453 THR A O 1
ATOM 3694 N N . ASP A 1 454 ? -30.743 -46.042 -27.513 1.00 26.34 454 ASP A N 1
ATOM 3695 C CA . ASP A 1 454 ? -32.206 -46.052 -27.597 1.00 26.34 454 ASP A CA 1
ATOM 3696 C C . ASP A 1 454 ? -32.721 -44.606 -27.448 1.00 26.34 454 ASP A C 1
ATOM 3698 O O . ASP A 1 454 ? -32.478 -43.976 -26.414 1.00 26.34 454 ASP A O 1
ATOM 3702 N N . PRO A 1 455 ? -33.341 -44.018 -28.486 1.00 31.28 455 PRO A N 1
ATOM 3703 C CA . PRO A 1 455 ? -33.859 -42.664 -28.447 1.00 31.28 455 PRO A CA 1
ATOM 3704 C C . PRO A 1 455 ? -35.345 -42.702 -28.085 1.00 31.28 455 PRO A C 1
ATOM 3706 O O . PRO A 1 455 ? -36.187 -42.642 -28.973 1.00 31.28 455 PRO A O 1
ATOM 3709 N N . ASN A 1 456 ? -35.684 -42.791 -26.797 1.00 26.44 456 ASN A N 1
ATOM 3710 C CA . ASN A 1 456 ? -37.024 -42.469 -26.299 1.00 26.44 456 ASN A CA 1
ATOM 3711 C C . ASN A 1 456 ? -37.034 -42.272 -24.773 1.00 26.44 456 ASN A C 1
ATOM 3713 O O . ASN A 1 456 ? -36.461 -43.075 -24.051 1.00 26.44 456 ASN A O 1
ATOM 3717 N N . HIS A 1 457 ? -37.786 -41.248 -24.338 1.00 24.77 457 HIS A N 1
ATOM 3718 C CA . HIS A 1 457 ? -38.109 -40.791 -22.963 1.00 24.77 457 HIS A CA 1
ATOM 3719 C C . HIS A 1 457 ? -37.354 -39.519 -22.527 1.00 24.77 457 HIS A C 1
ATOM 3721 O O . HIS A 1 457 ? -36.171 -39.569 -22.225 1.00 24.77 457 HIS A O 1
ATOM 3727 N N . TRP A 1 458 ? -37.904 -38.310 -22.725 1.00 23.52 458 TRP A N 1
ATOM 3728 C CA . TRP A 1 458 ? -39.022 -37.630 -22.019 1.00 23.52 458 TRP A CA 1
ATOM 3729 C C . TRP A 1 458 ? -38.728 -37.285 -20.539 1.00 23.52 458 TRP A C 1
ATOM 3731 O O . TRP A 1 458 ? -38.656 -38.200 -19.732 1.00 23.52 458 TRP A O 1
ATOM 3741 N N . ILE A 1 459 ? -38.726 -35.962 -20.249 1.00 26.14 459 ILE A N 1
ATOM 3742 C CA . ILE A 1 459 ? -39.218 -35.248 -19.032 1.00 26.14 459 ILE A CA 1
ATOM 3743 C C . ILE A 1 459 ? -38.434 -35.554 -17.723 1.00 26.14 459 ILE A C 1
ATOM 3745 O O . ILE A 1 459 ? -38.224 -36.713 -17.402 1.00 26.14 459 ILE A O 1
ATOM 3749 N N . TYR A 1 460 ? -37.944 -34.633 -16.883 1.00 33.75 460 TYR A N 1
ATOM 3750 C CA . TYR A 1 460 ? -38.280 -33.263 -16.456 1.00 33.75 460 TYR A CA 1
ATOM 3751 C C . TYR A 1 460 ? -37.010 -32.410 -16.347 1.00 33.75 460 TYR A C 1
ATOM 3753 O O . TYR A 1 460 ? -35.942 -33.002 -16.062 1.00 33.75 460 TYR A O 1
#

Foldseek 3Di:
DALQQAAEDEDEDDPPPPPPPDPVLVVLWDDQLLLQLLQSQLCLQQLHSYFYGYPDNHDDPVSLVVHPRRGPRGPDWDWFFLPLDQDPPPQQCPPCPLVCVVCVPQQVFQAAFKHKDWDGWDHDDPFWTKGWIWIAGQVRDIAIKIKTAGPDPPQQQCLQCVLLVLLAPQPQAWHWDPVLVVSVVVVVVVCVVPVPDDGPRRDGYRDDQRVRRITMIHDAPQAFQSVVLSVDVNPPVDAPDVVLLVLQVVSLVSQLCQSFFSSVDPDNDTPVNVCVVCVVVVNNVVVVVCCVPPGDGLQWDQLAQARNQKGWHDDVVSPPHIHIHGHSSGDLIDSQNVCLVPRGNVNLSVNLDDHDPPRFASQLRFCQNNPSVSSVDDISDDSVLVSQAQDDPPCVTHDVGHNNGGSVNSVSNVVLNSVCSRVSIRGYDDDPPDDPPPPPPPPDDDDDDDDDDDPDDDDD